Protein AF-0000000080184788 (afdb_homodimer)

Sequence (748 aa):
MTTPLNVLDLVPISSGSNATQALRNSIDLARRTEALGYARYWFAEHHLNPGVAGTSPAVVLALIAGETSTIRLGSGAVQMGHRTALATVEEFGLLDALHPGRFDLGLGRSGGKPREPALVSSAPRQPVIDGRTSNGLLIPPKFDFTPLLKSPRFALHRALLQLPGAESQNYTEQIGDVLALIADTYRSDDGERAHVVPGGGADLQIWILGSSGGESAVVAGNRGLRFATNYHVAPATVLEAADGYRAAFRPSAELEKPYVAVSADVVVADNEATARELATGYGLWVRSIRTGEGAIPFPTPAEARAHTWTDADRALVADRVDTQFVGTPSQVADDLERLRDATEADELIVTTITHDHEDRVRSYQLLAEEWARRMTTPLNVLDLVPISSGSNATQALRNSIDLARRTEALGYARYWFAEHHLNPGVAGTSPAVVLALIAGETSTIRLGSGAVQMGHRTALATVEEFGLLDALHPGRFDLGLGRSGGKPREPALVSSAPRQPVIDGRTSNGLLIPPKFDFTPLLKSPRFALHRALLQLPGAESQNYTEQIGDVLALIADTYRSDDGERAHVVPGGGADLQIWILGSSGGESAVVAGNRGLRFATNYHVAPATVLEAADGYRAAFRPSAELEKPYVAVSADVVVADNEATARELATGYGLWVRSIRTGEGAIPFPTPAEARAHTWTDADRALVADRVDTQFVGTPSQVADDLERLRDATEADELIVTTITHDHEDRVRSYQLLAEEWARR

Organism: NCBI:txid722731

pLDDT: mean 94.59, std 9.25, range [46.34, 98.94]

Structure (mmCIF, N/CA/C/O backbone):
data_AF-0000000080184788-model_v1
#
loop_
_entity.id
_entity.type
_entity.pdbx_description
1 polymer 'Putative monooxygenase'
#
loop_
_atom_site.group_PDB
_atom_site.id
_atom_site.type_symbol
_atom_site.label_atom_id
_atom_site.label_alt_id
_atom_site.label_comp_id
_atom_site.label_asym_id
_atom_site.label_entity_id
_atom_site.label_seq_id
_atom_site.pdbx_PDB_ins_code
_atom_site.Cartn_x
_atom_site.Cartn_y
_atom_site.Cartn_z
_atom_site.occupancy
_atom_site.B_iso_or_equiv
_atom_site.auth_seq_id
_atom_site.auth_comp_id
_atom_site.auth_asym_id
_atom_site.auth_atom_id
_atom_site.pdbx_PDB_model_num
ATOM 1 N N . MET A 1 1 ? -18.172 -23.719 -22.516 1 59.59 1 MET A N 1
ATOM 2 C CA . MET A 1 1 ? -17.516 -22.406 -22.438 1 59.59 1 MET A CA 1
ATOM 3 C C . MET A 1 1 ? -16.031 -22.547 -22.188 1 59.59 1 MET A C 1
ATOM 5 O O . MET A 1 1 ? -15.586 -23.516 -21.547 1 59.59 1 MET A O 1
ATOM 9 N N . THR A 1 2 ? -15.18 -21.812 -22.875 1 85.12 2 THR A N 1
ATOM 10 C CA . THR A 1 2 ? -13.727 -21.922 -22.797 1 85.12 2 THR A CA 1
ATOM 11 C C . THR A 1 2 ? -13.227 -21.516 -21.422 1 85.12 2 THR A C 1
ATOM 13 O O . THR A 1 2 ? -13.742 -20.547 -20.828 1 85.12 2 THR A O 1
ATOM 16 N N . THR A 1 3 ? -12.5 -22.391 -20.766 1 97.19 3 THR A N 1
ATOM 17 C CA . THR A 1 3 ? -11.875 -22.109 -19.469 1 97.19 3 THR A CA 1
ATOM 18 C C . THR A 1 3 ? -11.094 -20.797 -19.531 1 97.19 3 THR A C 1
ATOM 20 O O . THR A 1 3 ? -10.242 -20.609 -20.391 1 97.19 3 THR A O 1
ATOM 23 N N . PRO A 1 4 ? -11.453 -19.828 -18.703 1 98.44 4 PRO A N 1
ATOM 24 C CA . PRO A 1 4 ? -10.727 -18.562 -18.719 1 98.44 4 PRO A CA 1
ATOM 25 C C . PRO A 1 4 ? -9.234 -18.734 -18.438 1 98.44 4 PRO A C 1
ATOM 27 O O . PRO A 1 4 ? -8.852 -19.547 -17.609 1 98.44 4 PRO A O 1
ATOM 30 N N . LEU A 1 5 ? -8.383 -17.953 -19.156 1 98.69 5 LEU A N 1
ATOM 31 C CA . LEU A 1 5 ? -6.953 -17.844 -18.906 1 98.69 5 LEU A CA 1
ATOM 32 C C . LEU A 1 5 ? -6.637 -16.547 -18.156 1 98.69 5 LEU A C 1
ATOM 34 O O . LEU A 1 5 ? -7.215 -15.508 -18.438 1 98.69 5 LEU A O 1
ATOM 38 N N . ASN A 1 6 ? -5.777 -16.688 -17.219 1 98.75 6 ASN A N 1
ATOM 39 C CA . ASN A 1 6 ? -5.324 -15.555 -16.422 1 98.75 6 ASN A CA 1
ATOM 40 C C . ASN A 1 6 ? -3.803 -15.43 -16.438 1 98.75 6 ASN A C 1
ATOM 42 O O . ASN A 1 6 ? -3.104 -16.359 -16.844 1 98.75 6 ASN A O 1
ATOM 46 N N . VAL A 1 7 ? -3.34 -14.273 -16.031 1 98.88 7 VAL A N 1
ATOM 47 C CA . VAL A 1 7 ? -1.91 -13.984 -15.977 1 98.88 7 VAL A CA 1
ATOM 48 C C . VAL A 1 7 ? -1.465 -13.852 -14.516 1 98.88 7 VAL A C 1
ATOM 50 O O . VAL A 1 7 ? -2.141 -13.211 -13.711 1 98.88 7 VAL A O 1
ATOM 53 N N . LEU A 1 8 ? -0.432 -14.461 -14.133 1 98.81 8 LEU A N 1
ATOM 54 C CA . LEU A 1 8 ? 0.302 -14.148 -12.906 1 98.81 8 LEU A CA 1
ATOM 55 C C . LEU A 1 8 ? 1.635 -13.484 -13.234 1 98.81 8 LEU A C 1
ATOM 57 O O . LEU A 1 8 ? 2.479 -14.07 -13.914 1 98.81 8 LEU A O 1
ATOM 61 N N . ASP A 1 9 ? 1.783 -12.297 -12.758 1 98.69 9 ASP A N 1
ATOM 62 C CA . ASP A 1 9 ? 2.979 -11.5 -13.031 1 98.69 9 ASP A CA 1
ATOM 63 C C . ASP A 1 9 ? 3.807 -11.305 -11.758 1 98.69 9 ASP A C 1
ATOM 65 O O . ASP A 1 9 ? 3.334 -10.703 -10.789 1 98.69 9 ASP A O 1
ATOM 69 N N . LEU A 1 10 ? 5.035 -11.742 -11.797 1 97.44 10 LEU A N 1
ATOM 70 C CA . LEU A 1 10 ? 5.957 -11.578 -10.68 1 97.44 10 LEU A CA 1
ATOM 71 C C . LEU A 1 10 ? 6.707 -10.25 -10.773 1 97.44 10 LEU A C 1
ATOM 73 O O . LEU A 1 10 ? 7.453 -9.883 -9.867 1 97.44 10 LEU A O 1
ATOM 77 N N . VAL A 1 11 ? 6.547 -9.547 -11.828 1 98.5 11 VAL A N 1
ATOM 78 C CA . VAL A 1 11 ? 7.27 -8.32 -12.156 1 98.5 11 VAL A CA 1
ATOM 79 C C . VAL A 1 11 ? 8.773 -8.602 -12.195 1 98.5 11 VAL A C 1
ATOM 81 O O . VAL A 1 11 ? 9.547 -7.969 -11.469 1 98.5 11 VAL A O 1
ATOM 84 N N . PRO A 1 12 ? 9.172 -9.523 -13.062 1 98.69 12 PRO A N 1
ATOM 85 C CA . PRO A 1 12 ? 10.57 -9.969 -13.102 1 98.69 12 PRO A CA 1
ATOM 86 C C . PRO A 1 12 ? 11.516 -8.906 -13.664 1 98.69 12 PRO A C 1
ATOM 88 O O . PRO A 1 12 ? 11.141 -8.164 -14.57 1 98.69 12 PRO A O 1
ATOM 91 N N . ILE A 1 13 ? 12.633 -8.836 -13.125 1 98.81 13 ILE A N 1
ATOM 92 C CA . ILE A 1 13 ? 13.727 -8.023 -13.656 1 98.81 13 ILE A CA 1
ATOM 93 C C . ILE A 1 13 ? 14.711 -8.914 -14.414 1 98.81 13 ILE A C 1
ATOM 95 O O . ILE A 1 13 ? 15.234 -9.883 -13.867 1 98.81 13 ILE A O 1
ATOM 99 N N . SER A 1 14 ? 14.93 -8.664 -15.68 1 98.75 14 SER A N 1
ATOM 100 C CA . SER A 1 14 ? 15.898 -9.398 -16.484 1 98.75 14 SER A CA 1
ATOM 101 C C . SER A 1 14 ? 17.328 -8.914 -16.203 1 98.75 14 SER A C 1
ATOM 103 O O . SER A 1 14 ? 17.531 -7.754 -15.852 1 98.75 14 SER A O 1
ATOM 105 N N . SER A 1 15 ? 18.281 -9.836 -16.328 1 98.75 15 SER A N 1
ATOM 106 C CA . SER A 1 15 ? 19.672 -9.383 -16.234 1 98.75 15 SER A CA 1
ATOM 107 C C . SER A 1 15 ? 19.953 -8.242 -17.203 1 98.75 15 SER A C 1
ATOM 109 O O . SER A 1 15 ? 19.5 -8.266 -18.344 1 98.75 15 SER A O 1
ATOM 111 N N . GLY A 1 16 ? 20.609 -7.203 -16.656 1 98.31 16 GLY A N 1
ATOM 112 C CA . GLY A 1 16 ? 20.906 -6.035 -17.469 1 98.31 16 GLY A CA 1
ATOM 113 C C . GLY A 1 16 ? 19.812 -4.98 -17.438 1 98.31 16 GLY A C 1
ATOM 114 O O . GLY A 1 16 ? 19.938 -3.928 -18.062 1 98.31 16 GLY A O 1
ATOM 115 N N . SER A 1 17 ? 18.812 -5.199 -16.766 1 98.31 17 SER A N 1
ATOM 116 C CA . SER A 1 17 ? 17.688 -4.273 -16.656 1 98.31 17 SER A CA 1
ATOM 117 C C . SER A 1 17 ? 17.469 -3.834 -15.211 1 98.31 17 SER A C 1
ATOM 119 O O . SER A 1 17 ? 18.359 -3.986 -14.375 1 98.31 17 SER A O 1
ATOM 121 N N . ASN A 1 18 ? 16.359 -3.121 -14.867 1 97.88 18 ASN A N 1
ATOM 122 C CA . ASN A 1 18 ? 16.078 -2.6 -13.531 1 97.88 18 ASN A CA 1
ATOM 123 C C . ASN A 1 18 ? 14.594 -2.609 -13.227 1 97.88 18 ASN A C 1
ATOM 125 O O . ASN A 1 18 ? 13.781 -3.059 -14.039 1 97.88 18 ASN A O 1
ATOM 129 N N . ALA A 1 19 ? 14.289 -2.188 -12.062 1 98.12 19 ALA A N 1
ATOM 130 C CA . ALA A 1 19 ? 12.914 -2.236 -11.578 1 98.12 19 ALA A CA 1
ATOM 131 C C . ALA A 1 19 ? 12.016 -1.306 -12.391 1 98.12 19 ALA A C 1
ATOM 133 O O . ALA A 1 19 ? 10.836 -1.604 -12.602 1 98.12 19 ALA A O 1
ATOM 134 N N . THR A 1 20 ? 12.539 -0.163 -12.805 1 98.12 20 THR A N 1
ATOM 135 C CA . THR A 1 20 ? 11.789 0.781 -13.625 1 98.12 20 THR A CA 1
ATOM 136 C C . THR A 1 20 ? 11.273 0.104 -14.883 1 98.12 20 THR A C 1
ATOM 138 O O . THR A 1 20 ? 10.07 0.15 -15.172 1 98.12 20 THR A O 1
ATOM 141 N N . GLN A 1 21 ? 12.172 -0.542 -15.57 1 98.56 21 GLN A N 1
ATOM 142 C CA . GLN A 1 21 ? 11.789 -1.212 -16.812 1 98.56 21 GLN A CA 1
ATOM 143 C C . GLN A 1 21 ? 10.852 -2.387 -16.531 1 98.56 21 GLN A C 1
ATOM 145 O O . GLN A 1 21 ? 9.93 -2.65 -17.312 1 98.56 21 GLN A O 1
ATOM 150 N N . ALA A 1 22 ? 11.117 -3.135 -15.453 1 98.69 22 ALA A N 1
ATOM 151 C CA . ALA A 1 22 ? 10.266 -4.258 -15.086 1 98.69 22 ALA A CA 1
ATOM 152 C C . ALA A 1 22 ? 8.82 -3.805 -14.891 1 98.69 22 ALA A C 1
ATOM 154 O O . ALA A 1 22 ? 7.887 -4.465 -15.352 1 98.69 22 ALA A O 1
ATOM 155 N N . LEU A 1 23 ? 8.633 -2.682 -14.227 1 98.38 23 LEU A N 1
ATOM 156 C CA . LEU A 1 23 ? 7.297 -2.158 -13.984 1 98.38 23 LEU A CA 1
ATOM 157 C C . LEU A 1 23 ? 6.645 -1.703 -15.281 1 98.38 23 LEU A C 1
ATOM 159 O O . LEU A 1 23 ? 5.453 -1.942 -15.5 1 98.38 23 LEU A O 1
ATOM 163 N N . ARG A 1 24 ? 7.355 -1.056 -16.141 1 98.44 24 ARG A N 1
ATOM 164 C CA . ARG A 1 24 ? 6.828 -0.648 -17.438 1 98.44 24 ARG A CA 1
ATOM 165 C C . ARG A 1 24 ? 6.418 -1.861 -18.266 1 98.44 24 ARG A C 1
ATOM 167 O O . ARG A 1 24 ? 5.398 -1.832 -18.953 1 98.44 24 ARG A O 1
ATOM 174 N N . ASN A 1 25 ? 7.266 -2.91 -18.203 1 98.81 25 ASN A N 1
ATOM 175 C CA . ASN A 1 25 ? 6.918 -4.156 -18.875 1 98.81 25 ASN A CA 1
ATOM 176 C C . ASN A 1 25 ? 5.609 -4.734 -18.328 1 98.81 25 ASN A C 1
ATOM 178 O O . ASN A 1 25 ? 4.793 -5.25 -19.094 1 98.81 25 ASN A O 1
ATOM 182 N N . SER A 1 26 ? 5.465 -4.672 -17.062 1 98.5 26 SER A N 1
ATOM 183 C CA . SER A 1 26 ? 4.246 -5.188 -16.438 1 98.5 26 SER A CA 1
ATOM 184 C C . SER A 1 26 ? 3.018 -4.422 -16.922 1 98.5 26 SER A C 1
ATOM 186 O O . SER A 1 26 ? 1.978 -5.02 -17.203 1 98.5 26 SER A O 1
ATOM 188 N N . ILE A 1 27 ? 3.098 -3.123 -16.984 1 98.19 27 ILE A N 1
ATOM 189 C CA . ILE A 1 27 ? 2.012 -2.285 -17.484 1 98.19 27 ILE A CA 1
ATOM 190 C C . ILE A 1 27 ? 1.674 -2.67 -18.922 1 98.19 27 ILE A C 1
ATOM 192 O O . ILE A 1 27 ? 0.505 -2.867 -19.266 1 98.19 27 ILE A O 1
ATOM 196 N N . ASP A 1 28 ? 2.691 -2.77 -19.734 1 98.81 28 ASP A N 1
ATOM 197 C CA . ASP A 1 28 ? 2.494 -3.16 -21.125 1 98.81 28 ASP A CA 1
ATOM 198 C C . ASP A 1 28 ? 1.83 -4.531 -21.219 1 98.81 28 ASP A C 1
ATOM 200 O O . ASP A 1 28 ? 0.886 -4.715 -22 1 98.81 28 ASP A O 1
ATOM 204 N N . LEU A 1 29 ? 2.318 -5.473 -20.422 1 98.88 29 LEU A N 1
ATOM 205 C CA . LEU A 1 29 ? 1.765 -6.82 -20.469 1 98.88 29 LEU A CA 1
ATOM 206 C C . LEU A 1 29 ? 0.297 -6.82 -20.047 1 98.88 29 LEU A C 1
ATOM 208 O O . LEU A 1 29 ? -0.52 -7.531 -20.641 1 98.88 29 LEU A O 1
ATOM 212 N N . ALA A 1 30 ? -0.036 -6.082 -19.047 1 98.75 30 ALA A N 1
ATOM 213 C CA . ALA A 1 30 ? -1.425 -5.988 -18.594 1 98.75 30 ALA A CA 1
ATOM 214 C C . ALA A 1 30 ? -2.326 -5.48 -19.719 1 98.75 30 ALA A C 1
ATOM 216 O O . ALA A 1 30 ? -3.398 -6.039 -19.969 1 98.75 30 ALA A O 1
ATOM 217 N N . ARG A 1 31 ? -1.884 -4.434 -20.422 1 98.69 31 ARG A N 1
ATOM 218 C CA . ARG A 1 31 ? -2.645 -3.887 -21.531 1 98.69 31 ARG A CA 1
ATOM 219 C C . ARG A 1 31 ? -2.801 -4.918 -22.641 1 98.69 31 ARG A C 1
ATOM 221 O O . ARG A 1 31 ? -3.896 -5.105 -23.172 1 98.69 31 ARG A O 1
ATOM 228 N N . ARG A 1 32 ? -1.672 -5.527 -22.969 1 98.69 32 ARG A N 1
ATOM 229 C CA . ARG A 1 32 ? -1.665 -6.484 -24.062 1 98.69 32 ARG A CA 1
ATOM 230 C C . ARG A 1 32 ? -2.549 -7.688 -23.75 1 98.69 32 ARG A C 1
ATOM 232 O O . ARG A 1 32 ? -3.314 -8.141 -24.609 1 98.69 32 ARG A O 1
ATOM 239 N N . THR A 1 33 ? -2.443 -8.203 -22.531 1 98.75 33 THR A N 1
ATOM 240 C CA . THR A 1 33 ? -3.211 -9.391 -22.188 1 98.75 33 THR A CA 1
ATOM 241 C C . THR A 1 33 ? -4.695 -9.062 -22.062 1 98.75 33 THR A C 1
ATOM 243 O O . THR A 1 33 ? -5.551 -9.898 -22.359 1 98.75 33 THR A O 1
ATOM 246 N N . GLU A 1 34 ? -5.051 -7.836 -21.609 1 98.5 34 GLU A N 1
ATOM 247 C CA . GLU A 1 34 ? -6.441 -7.398 -21.688 1 98.5 34 GLU A CA 1
ATOM 248 C C . GLU A 1 34 ? -6.969 -7.461 -23.109 1 98.5 34 GLU A C 1
ATOM 250 O O . GLU A 1 34 ? -8.047 -8 -23.359 1 98.5 34 GLU A O 1
ATOM 255 N N . ALA A 1 35 ? -6.199 -6.945 -24.047 1 98.31 35 ALA A N 1
ATOM 256 C CA . ALA A 1 35 ? -6.594 -6.918 -25.453 1 98.31 35 ALA A CA 1
ATOM 257 C C . ALA A 1 35 ? -6.715 -8.328 -26.016 1 98.31 35 ALA A C 1
ATOM 259 O O . ALA A 1 35 ? -7.504 -8.578 -26.938 1 98.31 35 ALA A O 1
ATOM 260 N N . LEU A 1 36 ? -5.961 -9.266 -25.453 1 98.38 36 LEU A N 1
ATOM 261 C CA . LEU A 1 36 ? -5.926 -10.641 -25.938 1 98.38 36 LEU A CA 1
ATOM 262 C C . LEU A 1 36 ? -7.043 -11.469 -25.312 1 98.38 36 LEU A C 1
ATOM 264 O O . LEU A 1 36 ? -7.227 -12.641 -25.656 1 98.38 36 LEU A O 1
ATOM 268 N N . GLY A 1 37 ? -7.742 -10.93 -24.297 1 97.62 37 GLY A N 1
ATOM 269 C CA . GLY A 1 37 ? -8.93 -11.578 -23.75 1 97.62 37 GLY A CA 1
ATOM 270 C C . GLY A 1 37 ? -8.656 -12.359 -22.484 1 97.62 37 GLY A C 1
ATOM 271 O O . GLY A 1 37 ? -9.484 -13.156 -22.047 1 97.62 37 GLY A O 1
ATOM 272 N N . TYR A 1 38 ? -7.5 -12.219 -21.891 1 98.62 38 TYR A N 1
ATOM 273 C CA . TYR A 1 38 ? -7.273 -12.812 -20.594 1 98.62 38 TYR A CA 1
ATOM 274 C C . TYR A 1 38 ? -8.234 -12.242 -19.547 1 98.62 38 TYR A C 1
ATOM 276 O O . TYR A 1 38 ? -8.555 -11.055 -19.578 1 98.62 38 TYR A O 1
ATOM 284 N N . ALA A 1 39 ? -8.625 -13.055 -18.594 1 98.25 39 ALA A N 1
ATOM 285 C CA . ALA A 1 39 ? -9.742 -12.703 -17.719 1 98.25 39 ALA A CA 1
ATOM 286 C C . ALA A 1 39 ? -9.258 -11.914 -16.5 1 98.25 39 ALA A C 1
ATOM 288 O O . ALA A 1 39 ? -9.984 -11.055 -15.984 1 98.25 39 ALA A O 1
ATOM 289 N N . ARG A 1 40 ? -8.078 -12.273 -16.016 1 98.62 40 ARG A N 1
ATOM 290 C CA . ARG A 1 40 ? -7.535 -11.641 -14.82 1 98.62 40 ARG A CA 1
ATOM 291 C C . ARG A 1 40 ? -6.023 -11.461 -14.93 1 98.62 40 ARG A C 1
ATOM 293 O O . ARG A 1 40 ? -5.352 -12.219 -15.625 1 98.62 40 ARG A O 1
ATOM 300 N N . TYR A 1 41 ? -5.562 -10.492 -14.273 1 98.81 41 TYR A N 1
ATOM 301 C CA . TYR A 1 41 ? -4.141 -10.195 -14.117 1 98.81 41 TYR A CA 1
ATOM 302 C C . TYR A 1 41 ? -3.756 -10.133 -12.648 1 98.81 41 TYR A C 1
ATOM 304 O O . TYR A 1 41 ? -4.117 -9.18 -11.945 1 98.81 41 TYR A O 1
ATOM 312 N N . TRP A 1 42 ? -2.961 -11.133 -12.18 1 98.75 42 TRP A N 1
ATOM 313 C CA . TRP A 1 42 ? -2.57 -11.289 -10.789 1 98.75 42 TRP A CA 1
ATOM 314 C C . TRP A 1 42 ? -1.148 -10.781 -10.562 1 98.75 42 TRP A C 1
ATOM 316 O O . TRP A 1 42 ? -0.265 -11 -11.391 1 98.75 42 TRP A O 1
ATOM 326 N N . PHE A 1 43 ? -0.943 -10.133 -9.391 1 98.38 43 PHE A N 1
ATOM 327 C CA . PHE A 1 43 ? 0.394 -9.734 -8.961 1 98.38 43 PHE A CA 1
ATOM 328 C C . PHE A 1 43 ? 0.821 -10.508 -7.723 1 98.38 43 PHE A C 1
ATOM 330 O O . PHE A 1 43 ? 0.064 -10.602 -6.754 1 98.38 43 PHE A O 1
ATOM 337 N N . ALA A 1 44 ? 2.033 -11.008 -7.777 1 96.31 44 ALA A N 1
ATOM 338 C CA . ALA A 1 44 ? 2.605 -11.703 -6.625 1 96.31 44 ALA A CA 1
ATOM 339 C C . ALA A 1 44 ? 3.338 -10.727 -5.707 1 96.31 44 ALA A C 1
ATOM 341 O O . ALA A 1 44 ? 3.646 -9.602 -6.105 1 96.31 44 ALA A O 1
ATOM 342 N N . GLU A 1 45 ? 3.549 -11.156 -4.52 1 97.38 45 GLU A N 1
ATOM 343 C CA . GLU A 1 45 ? 4.297 -10.383 -3.531 1 97.38 45 GLU A CA 1
ATOM 344 C C . GLU A 1 45 ? 5.598 -11.086 -3.156 1 97.38 45 GLU A C 1
ATOM 346 O O . GLU A 1 45 ? 5.582 -12.195 -2.615 1 97.38 45 GLU A O 1
ATOM 351 N N . HIS A 1 46 ? 6.73 -10.445 -3.43 1 96.19 46 HIS A N 1
ATOM 352 C CA . HIS A 1 46 ? 8.047 -10.961 -3.07 1 96.19 46 HIS A CA 1
ATOM 353 C C . HIS A 1 46 ? 8.945 -9.852 -2.527 1 96.19 46 HIS A C 1
ATOM 355 O O . HIS A 1 46 ? 8.938 -8.734 -3.043 1 96.19 46 HIS A O 1
ATOM 361 N N . HIS A 1 47 ? 9.633 -10.188 -1.479 1 96.31 47 HIS A N 1
ATOM 362 C CA . HIS A 1 47 ? 10.477 -9.195 -0.821 1 96.31 47 HIS A CA 1
ATOM 363 C C . HIS A 1 47 ? 11.953 -9.57 -0.931 1 96.31 47 HIS A C 1
ATOM 365 O O . HIS A 1 47 ? 12.305 -10.75 -0.918 1 96.31 47 HIS A O 1
ATOM 371 N N . LEU A 1 48 ? 12.773 -8.578 -1.084 1 95.88 48 LEU A N 1
ATOM 372 C CA . LEU A 1 48 ? 14.227 -8.688 -1.005 1 95.88 48 LEU A CA 1
ATOM 373 C C . LEU A 1 48 ? 14.758 -9.672 -2.037 1 95.88 48 LEU A C 1
ATOM 375 O O . LEU A 1 48 ? 15.656 -10.469 -1.741 1 95.88 48 LEU A O 1
ATOM 379 N N . ASN A 1 49 ? 14.141 -9.75 -3.211 1 96.56 49 ASN A N 1
ATOM 380 C CA . ASN A 1 49 ? 14.648 -10.508 -4.344 1 96.56 49 ASN A CA 1
ATOM 381 C C . ASN A 1 49 ? 15.344 -9.609 -5.359 1 96.56 49 ASN A C 1
ATOM 383 O O . ASN A 1 49 ? 14.781 -8.609 -5.801 1 96.56 49 ASN A O 1
ATOM 387 N N . PRO A 1 50 ? 16.516 -9.938 -5.738 1 96.38 50 PRO A N 1
ATOM 388 C CA . PRO A 1 50 ? 17.234 -9.086 -6.684 1 96.38 50 PRO A CA 1
ATOM 389 C C . PRO A 1 50 ? 16.578 -9.031 -8.055 1 96.38 50 PRO A C 1
ATOM 391 O O . PRO A 1 50 ? 16.734 -8.055 -8.789 1 96.38 50 PRO A O 1
ATOM 394 N N . GLY A 1 51 ? 15.789 -10.062 -8.398 1 98.31 51 GLY A N 1
ATOM 395 C CA . GLY A 1 51 ? 15.289 -10.141 -9.758 1 98.31 51 GLY A CA 1
ATOM 396 C C . GLY A 1 51 ? 13.781 -10.008 -9.852 1 98.31 51 GLY A C 1
ATOM 397 O O . GLY A 1 51 ? 13.188 -10.328 -10.883 1 98.31 51 GLY A O 1
ATOM 398 N N . VAL A 1 52 ? 13.062 -9.594 -8.812 1 98.06 52 VAL A N 1
ATOM 399 C CA . VAL A 1 52 ? 11.609 -9.438 -8.805 1 98.06 52 VAL A CA 1
ATOM 400 C C . VAL A 1 52 ? 11.242 -8.117 -8.117 1 98.06 52 VAL A C 1
ATOM 402 O O . VAL A 1 52 ? 11.648 -7.867 -6.98 1 98.06 52 VAL A O 1
ATOM 405 N N . ALA A 1 53 ? 10.43 -7.309 -8.742 1 98.12 53 ALA A N 1
ATOM 406 C CA . ALA A 1 53 ? 10.164 -5.957 -8.258 1 98.12 53 ALA A CA 1
ATOM 407 C C . ALA A 1 53 ? 8.805 -5.887 -7.574 1 98.12 53 ALA A C 1
ATOM 409 O O . ALA A 1 53 ? 8.469 -4.875 -6.945 1 98.12 53 ALA A O 1
ATOM 410 N N . GLY A 1 54 ? 8.008 -6.941 -7.66 1 97.56 54 GLY A N 1
ATOM 411 C CA . GLY A 1 54 ? 6.664 -6.926 -7.109 1 97.56 54 GLY A CA 1
ATOM 412 C C . GLY A 1 54 ? 6.633 -7.137 -5.605 1 97.56 54 GLY A C 1
ATOM 413 O O . GLY A 1 54 ? 6.426 -8.258 -5.137 1 97.56 54 GLY A O 1
ATOM 414 N N . THR A 1 55 ? 6.707 -6.004 -4.801 1 98 55 THR A N 1
ATOM 415 C CA . THR A 1 55 ? 6.863 -6.125 -3.354 1 98 55 THR A CA 1
ATOM 416 C C . THR A 1 55 ? 5.551 -5.824 -2.639 1 98 55 THR A C 1
ATOM 418 O O . THR A 1 55 ? 5.332 -6.273 -1.513 1 98 55 THR A O 1
ATOM 421 N N . SER A 1 56 ? 4.719 -5 -3.244 1 98.31 56 SER A N 1
ATOM 422 C CA . SER A 1 56 ? 3.432 -4.613 -2.678 1 98.31 56 SER A CA 1
ATOM 423 C C . SER A 1 56 ? 2.32 -4.707 -3.717 1 98.31 56 SER A C 1
ATOM 425 O O . SER A 1 56 ? 2.131 -3.789 -4.52 1 98.31 56 SER A O 1
ATOM 427 N N . PRO A 1 57 ? 1.525 -5.742 -3.656 1 98.38 57 PRO A N 1
ATOM 428 C CA . PRO A 1 57 ? 0.471 -5.906 -4.66 1 98.38 57 PRO A CA 1
ATOM 429 C C . PRO A 1 57 ? -0.484 -4.715 -4.711 1 98.38 57 PRO A C 1
ATOM 431 O O . PRO A 1 57 ? -0.836 -4.246 -5.797 1 98.38 57 PRO A O 1
ATOM 434 N N . ALA A 1 58 ? -0.863 -4.16 -3.537 1 98.56 58 ALA A N 1
ATOM 435 C CA . ALA A 1 58 ? -1.806 -3.045 -3.521 1 98.56 58 ALA A CA 1
ATOM 436 C C . ALA A 1 58 ? -1.25 -1.847 -4.285 1 98.56 58 ALA A C 1
ATOM 438 O O . ALA A 1 58 ? -1.961 -1.221 -5.074 1 98.56 58 ALA A O 1
ATOM 439 N N . VAL A 1 59 ? 0.014 -1.554 -4.086 1 98.62 59 VAL A N 1
ATOM 440 C CA . VAL A 1 59 ? 0.631 -0.401 -4.734 1 98.62 59 VAL A CA 1
ATOM 441 C C . VAL A 1 59 ? 0.77 -0.664 -6.234 1 98.62 59 VAL A C 1
ATOM 443 O O . VAL A 1 59 ? 0.45 0.2 -7.051 1 98.62 59 VAL A O 1
ATOM 446 N N . VAL A 1 60 ? 1.214 -1.875 -6.633 1 98.44 60 VAL A N 1
ATOM 447 C CA . VAL A 1 60 ? 1.383 -2.193 -8.047 1 98.44 60 VAL A CA 1
ATOM 448 C C . VAL A 1 60 ? 0.027 -2.17 -8.75 1 98.44 60 VAL A C 1
ATOM 450 O O . VAL A 1 60 ? -0.099 -1.638 -9.852 1 98.44 60 VAL A O 1
ATOM 453 N N . LEU A 1 61 ? -0.955 -2.73 -8.086 1 98.5 61 LEU A N 1
ATOM 454 C CA . LEU A 1 61 ? -2.303 -2.725 -8.641 1 98.5 61 LEU A CA 1
ATOM 455 C C . LEU A 1 61 ? -2.797 -1.298 -8.859 1 98.5 61 LEU A C 1
ATOM 457 O O . LEU A 1 61 ? -3.412 -0.997 -9.883 1 98.5 61 LEU A O 1
ATOM 461 N N . ALA A 1 62 ? -2.545 -0.447 -7.863 1 98 62 ALA A N 1
ATOM 462 C CA . ALA A 1 62 ? -2.936 0.955 -7.988 1 98 62 ALA A CA 1
ATOM 463 C C . ALA A 1 62 ? -2.248 1.609 -9.188 1 98 62 ALA A C 1
ATOM 465 O O . ALA A 1 62 ? -2.877 2.361 -9.938 1 98 62 ALA A O 1
ATOM 466 N N . LEU A 1 63 ? -0.978 1.302 -9.398 1 96.38 63 LEU A N 1
ATOM 467 C CA . LEU A 1 63 ? -0.19 1.891 -10.477 1 96.38 63 LEU A CA 1
ATOM 468 C C . LEU A 1 63 ? -0.706 1.438 -11.836 1 96.38 63 LEU A C 1
ATOM 470 O O . LEU A 1 63 ? -0.609 2.176 -12.82 1 96.38 63 LEU A O 1
ATOM 474 N N . ILE A 1 64 ? -1.346 0.261 -11.844 1 94.38 64 ILE A N 1
ATOM 475 C CA . ILE A 1 64 ? -1.655 -0.331 -13.141 1 94.38 64 ILE A CA 1
ATOM 476 C C . ILE A 1 64 ? -3.146 -0.182 -13.43 1 94.38 64 ILE A C 1
ATOM 478 O O . ILE A 1 64 ? -3.578 -0.329 -14.578 1 94.38 64 ILE A O 1
ATOM 482 N N . ALA A 1 65 ? -3.924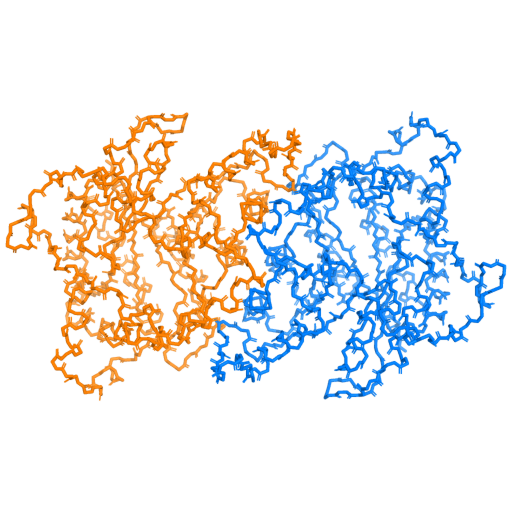 0.079 -12.438 1 95.38 65 ALA A N 1
ATOM 483 C CA . ALA A 1 65 ? -5.379 0.091 -12.57 1 95.38 65 ALA A CA 1
ATOM 484 C C . ALA A 1 65 ? -5.82 1.073 -13.648 1 95.38 65 ALA A C 1
ATOM 486 O O . ALA A 1 65 ? -6.68 0.752 -14.477 1 95.38 65 ALA A O 1
ATOM 487 N N . GLY A 1 66 ? -5.16 2.254 -13.695 1 91.81 66 GLY A N 1
ATOM 488 C CA . GLY A 1 66 ? -5.551 3.273 -14.664 1 91.81 66 GLY A CA 1
ATOM 489 C C . GLY A 1 66 ? -5.059 2.984 -16.062 1 91.81 66 GLY A C 1
ATOM 490 O O . GLY A 1 66 ? -5.438 3.672 -17.016 1 91.81 66 GLY A O 1
ATOM 491 N N . GLU A 1 67 ? -4.277 1.949 -16.219 1 95.38 67 GLU A N 1
ATOM 492 C CA . GLU A 1 67 ? -3.678 1.607 -17.5 1 95.38 67 GLU A CA 1
ATOM 493 C C . GLU A 1 67 ? -4.488 0.53 -18.219 1 95.38 67 GLU A C 1
ATOM 495 O O . GLU A 1 67 ? -4.145 0.125 -19.328 1 95.38 67 GLU A O 1
ATOM 500 N N . THR A 1 68 ? -5.496 -0.04 -17.562 1 96.31 68 THR A N 1
ATOM 501 C CA . THR A 1 68 ? -6.414 -1.035 -18.109 1 96.31 68 THR A CA 1
ATOM 502 C C . THR A 1 68 ? -7.863 -0.627 -17.875 1 96.31 68 THR A C 1
ATOM 504 O O . THR A 1 68 ? -8.125 0.365 -17.188 1 96.31 68 THR A O 1
ATOM 507 N N . SER A 1 69 ? -8.844 -1.369 -18.469 1 94.75 69 SER A N 1
ATOM 508 C CA . SER A 1 69 ? -10.227 -0.923 -18.391 1 94.75 69 SER A CA 1
ATOM 509 C C . SER A 1 69 ? -11.148 -2.055 -17.938 1 94.75 69 SER A C 1
ATOM 511 O O . SER A 1 69 ? -12.078 -1.837 -17.156 1 94.75 69 SER A O 1
ATOM 513 N N . THR A 1 70 ? -10.852 -3.314 -18.438 1 95 70 THR A N 1
ATOM 514 C CA . THR A 1 70 ? -11.867 -4.344 -18.234 1 95 70 THR A CA 1
ATOM 515 C C . THR A 1 70 ? -11.266 -5.559 -17.531 1 95 70 THR A C 1
ATOM 517 O O . THR A 1 70 ? -11.984 -6.293 -16.844 1 95 70 THR A O 1
ATOM 520 N N . ILE A 1 71 ? -10.039 -5.828 -17.766 1 97.81 71 ILE A N 1
ATOM 521 C CA . ILE A 1 71 ? -9.422 -7.004 -17.172 1 97.81 71 ILE A CA 1
ATOM 522 C C . ILE A 1 71 ? -9.477 -6.895 -15.641 1 97.81 71 ILE A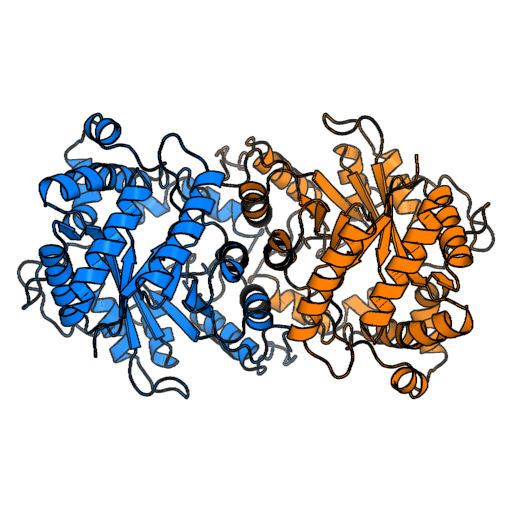 C 1
ATOM 524 O O . ILE A 1 71 ? -9.273 -5.816 -15.086 1 97.81 71 ILE A O 1
ATOM 528 N N . ARG A 1 72 ? -9.836 -7.953 -14.961 1 98.38 72 ARG A N 1
ATOM 529 C CA . ARG A 1 72 ? -9.797 -7.938 -13.5 1 98.38 72 ARG A CA 1
ATOM 530 C C . ARG A 1 72 ? -8.359 -7.953 -12.992 1 98.38 72 ARG A C 1
ATOM 532 O O . ARG A 1 72 ? -7.496 -8.617 -13.57 1 98.38 72 ARG A O 1
ATOM 539 N N . LEU A 1 73 ? -8.148 -7.184 -12 1 98.75 73 LEU A N 1
ATOM 540 C CA . LEU A 1 73 ? -6.828 -7.07 -11.383 1 98.75 73 LEU A CA 1
ATOM 541 C C . LEU A 1 73 ? -6.844 -7.629 -9.969 1 98.75 73 LEU A C 1
ATOM 543 O O . LEU A 1 73 ? -7.805 -7.43 -9.227 1 98.75 73 LEU A O 1
ATOM 547 N N . GLY A 1 74 ? -5.773 -8.344 -9.625 1 98.62 74 GLY A N 1
ATOM 548 C CA . GLY A 1 74 ? -5.828 -8.891 -8.273 1 98.62 74 GLY A CA 1
ATOM 549 C C . GLY A 1 74 ? -4.461 -9.234 -7.711 1 98.62 74 GLY A C 1
ATOM 550 O O . GLY A 1 74 ? -3.449 -9.102 -8.406 1 98.62 74 GLY A O 1
ATOM 551 N N . SER A 1 75 ? -4.469 -9.516 -6.398 1 98.75 75 SER A N 1
ATOM 552 C CA . SER A 1 75 ? -3.281 -10.023 -5.719 1 98.75 75 SER A CA 1
ATOM 553 C C . SER A 1 75 ? -3.246 -11.547 -5.742 1 98.75 75 SER A C 1
ATOM 555 O O . SER A 1 75 ? -4.234 -12.203 -5.402 1 98.75 75 SER A O 1
ATOM 557 N N . GLY A 1 76 ? -2.156 -12.156 -6.133 1 97.75 76 GLY A N 1
ATOM 558 C CA . GLY A 1 76 ? -1.928 -13.594 -6.125 1 97.75 76 GLY A CA 1
ATOM 559 C C . GLY A 1 76 ? -0.596 -13.977 -5.512 1 97.75 76 GLY A C 1
ATOM 560 O O . GLY A 1 76 ? 0.298 -14.461 -6.211 1 97.75 76 GLY A O 1
ATOM 561 N N . ALA A 1 77 ? -0.344 -13.586 -4.188 1 97.06 77 ALA A N 1
ATOM 562 C CA . ALA A 1 77 ? -1.31 -13.195 -3.168 1 97.06 77 ALA A CA 1
ATOM 563 C C . ALA A 1 77 ? -0.727 -12.125 -2.244 1 97.06 77 ALA A C 1
ATOM 565 O O . ALA A 1 77 ? 0.486 -11.906 -2.23 1 97.06 77 ALA A O 1
ATOM 566 N N . VAL A 1 78 ? -1.544 -11.383 -1.565 1 98.12 78 VAL A N 1
ATOM 567 C CA . VAL A 1 78 ? -1.089 -10.656 -0.384 1 98.12 78 VAL A CA 1
ATOM 568 C C . VAL A 1 78 ? -0.603 -11.648 0.673 1 98.12 78 VAL A C 1
ATOM 570 O O . VAL A 1 78 ? -1.32 -12.586 1.033 1 98.12 78 VAL A O 1
ATOM 573 N N . GLN A 1 79 ? 0.632 -11.477 1.106 1 96.62 79 GLN A N 1
ATOM 574 C CA . GLN A 1 79 ? 1.188 -12.352 2.137 1 96.62 79 GLN A CA 1
ATOM 575 C C . GLN A 1 79 ? 0.737 -11.914 3.527 1 96.62 79 GLN A C 1
ATOM 577 O O . GLN A 1 79 ? 1.256 -10.938 4.078 1 96.62 79 GLN A O 1
ATOM 582 N N . MET A 1 80 ? -0.1 -12.68 4.145 1 96.62 80 MET A N 1
ATOM 583 C CA . MET A 1 80 ? -0.844 -12.227 5.312 1 96.62 80 MET A CA 1
ATOM 584 C C . MET A 1 80 ? -0.033 -12.43 6.59 1 96.62 80 MET A C 1
ATOM 586 O O . MET A 1 80 ? -0.396 -11.922 7.652 1 96.62 80 MET A O 1
ATOM 590 N N . GLY A 1 81 ? 1.098 -13.117 6.496 1 94.94 81 GLY A N 1
ATOM 591 C CA . GLY A 1 81 ? 1.878 -13.43 7.68 1 94.94 81 GLY A CA 1
ATOM 592 C C . GLY A 1 81 ? 2.43 -12.195 8.375 1 94.94 81 GLY A C 1
ATOM 593 O O . GLY A 1 81 ? 2.709 -12.227 9.578 1 94.94 81 GLY A O 1
ATOM 594 N N . HIS A 1 82 ? 2.607 -11.141 7.629 1 95.25 82 HIS A N 1
ATOM 595 C CA . HIS A 1 82 ? 3.195 -9.938 8.211 1 95.25 82 HIS A CA 1
ATOM 596 C C . HIS A 1 82 ? 2.277 -8.734 8.031 1 95.25 82 HIS A C 1
ATOM 598 O O . HIS A 1 82 ? 2.715 -7.59 8.172 1 95.25 82 HIS A O 1
ATOM 604 N N . ARG A 1 83 ? 1.004 -8.969 7.719 1 96.44 83 ARG A N 1
ATOM 605 C CA . ARG A 1 83 ? 0.025 -7.914 7.492 1 96.44 83 ARG A CA 1
ATOM 606 C C . ARG A 1 83 ? -1.187 -8.086 8.398 1 96.44 83 ARG A C 1
ATOM 608 O O . ARG A 1 83 ? -1.481 -9.195 8.852 1 96.44 83 ARG A O 1
ATOM 615 N N . THR A 1 84 ? -1.855 -7.02 8.703 1 97.56 84 THR A N 1
ATOM 616 C CA . THR A 1 84 ? -3.111 -7.094 9.438 1 97.56 84 THR A CA 1
ATOM 617 C C . THR A 1 84 ? -4.297 -7.184 8.477 1 97.56 84 THR A C 1
ATOM 619 O O . THR A 1 84 ? -4.199 -6.766 7.324 1 97.56 84 THR A O 1
ATOM 622 N N . ALA A 1 85 ? -5.363 -7.715 9.008 1 98.12 85 ALA A N 1
ATOM 623 C CA . ALA A 1 85 ? -6.605 -7.758 8.242 1 98.12 85 ALA A CA 1
ATOM 624 C C . ALA A 1 85 ? -7.062 -6.352 7.863 1 98.12 85 ALA A C 1
ATOM 626 O O . ALA A 1 85 ? -7.453 -6.105 6.723 1 98.12 85 ALA A O 1
ATOM 627 N N . LEU A 1 86 ? -6.945 -5.418 8.742 1 98.31 86 LEU A N 1
ATOM 628 C CA . LEU A 1 86 ? -7.441 -4.062 8.523 1 98.31 86 LEU A CA 1
ATOM 629 C C . LEU A 1 86 ? -6.672 -3.375 7.402 1 98.31 86 LEU A C 1
ATOM 631 O O . LEU A 1 86 ? -7.273 -2.826 6.477 1 98.31 86 LEU A O 1
ATOM 635 N N . ALA A 1 87 ? -5.344 -3.391 7.523 1 98.06 87 ALA A N 1
ATOM 636 C CA . ALA A 1 87 ? -4.527 -2.738 6.5 1 98.06 87 ALA A CA 1
ATOM 637 C C . ALA A 1 87 ? -4.844 -3.287 5.113 1 98.06 87 ALA A C 1
ATOM 639 O O . ALA A 1 87 ? -4.93 -2.529 4.145 1 98.06 87 ALA A O 1
ATOM 640 N N . THR A 1 88 ? -5.016 -4.57 5.051 1 98.62 88 THR A N 1
ATOM 641 C CA . THR A 1 88 ? -5.32 -5.227 3.785 1 98.62 88 THR A CA 1
ATOM 642 C C . THR A 1 88 ? -6.668 -4.754 3.242 1 98.62 88 THR A C 1
ATOM 644 O O . THR A 1 88 ? -6.766 -4.352 2.082 1 98.62 88 THR A O 1
ATOM 647 N N . VAL A 1 89 ? -7.695 -4.727 4.07 1 98.81 89 VAL A N 1
ATOM 648 C CA . VAL A 1 89 ? -9.039 -4.344 3.652 1 98.81 89 VAL A CA 1
ATOM 649 C C . VAL A 1 89 ? -9.062 -2.865 3.268 1 98.81 89 VAL A C 1
ATOM 651 O O . VAL A 1 89 ? -9.703 -2.48 2.291 1 98.81 89 VAL A O 1
ATOM 654 N N . GLU A 1 90 ? -8.328 -2.057 3.9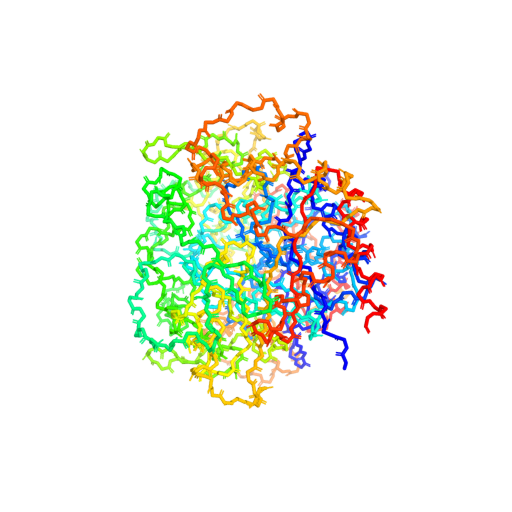63 1 98.75 90 GLU A N 1
ATOM 655 C CA . GLU A 1 90 ? -8.273 -0.629 3.662 1 98.75 90 GLU A CA 1
ATOM 656 C C . GLU A 1 90 ? -7.59 -0.372 2.324 1 98.75 90 GLU A C 1
ATOM 658 O O . GLU A 1 90 ? -8.062 0.433 1.521 1 98.75 90 GLU A O 1
ATOM 663 N N . GLU A 1 91 ? -6.504 -1.043 2.078 1 98.69 91 GLU A N 1
ATOM 664 C CA . GLU A 1 91 ? -5.781 -0.862 0.822 1 98.69 91 GLU A CA 1
ATOM 665 C C . GLU A 1 91 ? -6.637 -1.27 -0.373 1 98.69 91 GLU A C 1
ATOM 667 O O . GLU A 1 91 ? -6.754 -0.518 -1.344 1 98.69 91 GLU A O 1
ATOM 672 N N . PHE A 1 92 ? -7.234 -2.396 -0.28 1 98.88 92 PHE A N 1
ATOM 673 C CA . PHE A 1 92 ? -8.055 -2.85 -1.397 1 98.88 92 PHE A CA 1
ATOM 674 C C . PHE A 1 92 ? -9.375 -2.092 -1.442 1 98.88 92 PHE A C 1
ATOM 676 O O . PHE A 1 92 ? -10.008 -2 -2.496 1 98.88 92 PHE A O 1
ATOM 683 N N . GLY A 1 93 ? -9.805 -1.588 -0.261 1 98.69 93 GLY A N 1
ATOM 684 C CA . GLY A 1 93 ? -10.945 -0.685 -0.244 1 98.69 93 GLY A CA 1
ATOM 685 C C . GLY A 1 93 ? -10.719 0.576 -1.057 1 98.69 93 GLY A C 1
ATOM 686 O O . GLY A 1 93 ? -11.633 1.055 -1.735 1 98.69 93 GLY A O 1
ATOM 687 N N . LEU A 1 94 ? -9.531 1.14 -0.958 1 98.69 94 LEU A N 1
ATOM 688 C CA . LEU A 1 94 ? -9.18 2.301 -1.766 1 98.69 94 LEU A CA 1
ATOM 689 C C . LEU A 1 94 ? -9.242 1.971 -3.252 1 98.69 94 LEU A C 1
ATOM 691 O O . LEU A 1 94 ? -9.781 2.746 -4.043 1 98.69 94 LEU A O 1
ATOM 695 N N . LEU A 1 95 ? -8.68 0.802 -3.629 1 98.56 95 LEU A N 1
ATOM 696 C CA . LEU A 1 95 ? -8.703 0.37 -5.023 1 98.56 95 LEU A CA 1
ATOM 697 C C . LEU A 1 95 ? -10.133 0.23 -5.523 1 98.56 95 LEU A C 1
ATOM 699 O O . LEU A 1 95 ? -10.484 0.766 -6.574 1 98.56 95 LEU A O 1
ATOM 703 N N . ASP A 1 96 ? -10.945 -0.459 -4.711 1 98.38 96 ASP A N 1
ATOM 704 C CA . ASP A 1 96 ? -12.328 -0.701 -5.102 1 98.38 96 ASP A CA 1
ATOM 705 C C . ASP A 1 96 ? -13.117 0.605 -5.164 1 98.38 96 ASP A C 1
ATOM 707 O O . ASP A 1 96 ? -14.008 0.761 -6.004 1 98.38 96 ASP A O 1
ATOM 711 N N . ALA A 1 97 ? -12.82 1.501 -4.25 1 97.94 97 ALA A N 1
ATOM 712 C CA . ALA A 1 97 ? -13.531 2.775 -4.234 1 97.94 97 ALA A CA 1
ATOM 713 C C . ALA A 1 97 ? -13.359 3.52 -5.555 1 97.94 97 ALA A C 1
ATOM 715 O O . ALA A 1 97 ? -14.32 4.082 -6.086 1 97.94 97 ALA A O 1
ATOM 716 N N . LEU A 1 98 ? -12.219 3.51 -6.082 1 96.81 98 LEU A N 1
ATOM 717 C CA . LEU A 1 98 ? -11.961 4.262 -7.305 1 96.81 98 LEU A CA 1
ATOM 718 C C . LEU A 1 98 ? -12.32 3.439 -8.539 1 96.81 98 LEU A C 1
ATOM 720 O O . LEU A 1 98 ? -12.664 3.996 -9.578 1 96.81 98 LEU A O 1
ATOM 724 N N . HIS A 1 99 ? -12.203 2.09 -8.492 1 96.25 99 HIS A N 1
ATOM 725 C CA . HIS A 1 99 ? -12.508 1.164 -9.578 1 96.25 99 HIS A CA 1
ATOM 726 C C . HIS A 1 99 ? -13.422 0.037 -9.102 1 96.25 99 HIS A C 1
ATOM 728 O O . HIS A 1 99 ? -13.008 -1.124 -9.062 1 96.25 99 HIS A O 1
ATOM 734 N N . PRO A 1 100 ? -14.664 0.33 -8.844 1 95.75 100 PRO A N 1
ATOM 735 C CA . PRO A 1 100 ? -15.562 -0.63 -8.188 1 95.75 100 PRO A CA 1
ATOM 736 C C . PRO A 1 100 ? -15.734 -1.917 -8.992 1 95.75 100 PRO A C 1
ATOM 738 O O . PRO A 1 100 ? -15.938 -1.867 -10.211 1 95.75 100 PRO A O 1
ATOM 741 N N . GLY A 1 101 ? -15.5 -3.018 -8.344 1 96.25 101 GLY A N 1
ATOM 742 C CA . GLY A 1 101 ? -15.836 -4.32 -8.891 1 96.25 101 GLY A CA 1
ATOM 743 C C . GLY A 1 101 ? -14.75 -4.895 -9.781 1 96.25 101 GLY A C 1
ATOM 744 O O . GLY A 1 101 ? -14.945 -5.93 -10.422 1 96.25 101 GLY A O 1
ATOM 745 N N . ARG A 1 102 ? -13.602 -4.312 -9.828 1 97.31 102 ARG A N 1
ATOM 746 C CA . ARG A 1 102 ? -12.578 -4.723 -10.789 1 97.31 102 ARG A CA 1
ATOM 747 C C . ARG A 1 102 ? -11.477 -5.527 -10.109 1 97.31 102 ARG A C 1
ATOM 749 O O . ARG A 1 102 ? -10.594 -6.066 -10.773 1 97.31 102 ARG A O 1
ATOM 756 N N . PHE A 1 103 ? -11.578 -5.699 -8.758 1 98.56 103 PHE A N 1
ATOM 757 C CA . PHE A 1 103 ? -10.391 -6.211 -8.078 1 98.56 103 PHE A CA 1
ATOM 758 C C . PHE A 1 103 ? -10.688 -7.547 -7.41 1 98.56 103 PHE A C 1
ATOM 760 O O . PHE A 1 103 ? -11.773 -7.746 -6.859 1 98.56 103 PHE A O 1
ATOM 767 N N . ASP A 1 104 ? -9.719 -8.445 -7.488 1 98.75 104 ASP A N 1
ATOM 768 C CA . ASP A 1 104 ? -9.664 -9.711 -6.758 1 98.75 104 ASP A CA 1
ATOM 769 C C . ASP A 1 104 ? -8.672 -9.633 -5.602 1 98.75 104 ASP A C 1
ATOM 771 O O . ASP A 1 104 ? -7.539 -9.18 -5.777 1 98.75 104 ASP A O 1
ATOM 775 N N . LEU A 1 105 ? -9.148 -9.953 -4.457 1 98.81 105 LEU A N 1
ATOM 776 C CA . LEU A 1 105 ? -8.273 -10.008 -3.291 1 98.81 105 LEU A CA 1
ATOM 777 C C . LEU A 1 105 ? -7.855 -11.438 -2.982 1 98.81 105 LEU A C 1
ATOM 779 O O . LEU A 1 105 ? -8.617 -12.195 -2.367 1 98.81 105 LEU A O 1
ATOM 783 N N . GLY A 1 106 ? -6.664 -11.797 -3.488 1 98.75 106 GLY A N 1
ATOM 784 C CA . GLY A 1 106 ? -6.074 -13.086 -3.166 1 98.75 106 GLY A CA 1
ATOM 785 C C . GLY A 1 106 ? -5.203 -13.055 -1.925 1 98.75 106 GLY A C 1
ATOM 786 O O . GLY A 1 106 ? -4.289 -12.234 -1.825 1 98.75 106 GLY A O 1
ATOM 787 N N . LEU A 1 107 ? -5.457 -13.945 -1.008 1 98.62 107 LEU A N 1
ATOM 788 C CA . LEU A 1 107 ? -4.789 -13.977 0.288 1 98.62 107 LEU A CA 1
ATOM 789 C C . LEU A 1 107 ? -3.965 -15.25 0.445 1 98.62 107 LEU A C 1
ATOM 791 O O . LEU A 1 107 ? -4.453 -16.344 0.17 1 98.62 107 LEU A O 1
ATOM 795 N N . GLY A 1 108 ? -2.748 -15.008 0.86 1 97.12 108 GLY A N 1
ATOM 796 C CA . GLY A 1 108 ? -1.865 -16.125 1.148 1 97.12 108 GLY A CA 1
ATOM 797 C C . GLY A 1 108 ? -1.396 -16.156 2.592 1 97.12 108 GLY A C 1
ATOM 798 O O . GLY A 1 108 ? -1.18 -15.109 3.203 1 97.12 108 GLY A O 1
ATOM 799 N N . ARG A 1 109 ? -1.279 -17.172 3.359 1 89.31 109 ARG A N 1
ATOM 800 C CA . ARG A 1 109 ? -0.908 -17.359 4.758 1 89.31 109 ARG A CA 1
ATOM 801 C C . ARG A 1 109 ? 0.537 -16.938 5 1 89.31 109 ARG A C 1
ATOM 803 O O . ARG A 1 109 ? 0.813 -16.141 5.898 1 89.31 109 ARG A O 1
ATOM 810 N N . SER A 1 110 ? 1.364 -16.828 4.305 1 77.69 110 SER A N 1
ATOM 811 C CA . SER A 1 110 ? 2.801 -16.609 4.445 1 77.69 110 SER A CA 1
ATOM 812 C C . SER A 1 110 ? 3.205 -16.531 5.914 1 77.69 110 SER A C 1
ATOM 814 O O . SER A 1 110 ? 2.383 -16.219 6.773 1 77.69 110 SER A O 1
ATOM 816 N N . GLY A 1 111 ? 4.238 -16.953 6.293 1 63.16 111 GLY A N 1
ATOM 817 C CA . GLY A 1 111 ? 4.766 -16.781 7.637 1 63.16 111 GLY A CA 1
ATOM 818 C C . GLY A 1 111 ? 4.078 -17.672 8.656 1 63.16 111 GLY A C 1
ATOM 819 O O . GLY A 1 111 ? 3.029 -18.25 8.375 1 63.16 111 GLY A O 1
ATOM 820 N N . GLY A 1 112 ? 4.746 -18.344 9.578 1 56.53 112 GLY A N 1
ATOM 821 C CA . GLY A 1 112 ? 4.211 -19.078 10.719 1 56.53 112 GLY A CA 1
ATOM 822 C C . GLY A 1 112 ? 4.406 -20.578 10.625 1 56.53 112 GLY A C 1
ATOM 823 O O . GLY A 1 112 ? 4.75 -21.094 9.555 1 56.53 112 GLY A O 1
ATOM 824 N N . LYS A 1 113 ? 4.613 -21.016 11.664 1 54.31 113 LYS A N 1
ATOM 825 C CA . LYS A 1 113 ? 4.738 -22.469 11.758 1 54.31 113 LYS A CA 1
ATOM 826 C C . LYS A 1 113 ? 3.521 -23.172 11.148 1 54.31 113 LYS A C 1
ATOM 828 O O . LYS A 1 113 ? 2.385 -22.75 11.383 1 54.31 113 LYS A O 1
ATOM 833 N N . PRO A 1 114 ? 3.775 -23.922 10 1 52.47 114 PRO A N 1
ATOM 834 C CA . PRO A 1 114 ? 2.617 -24.672 9.531 1 52.47 114 PRO A CA 1
ATOM 835 C C . PRO A 1 114 ? 1.817 -25.297 10.672 1 52.47 114 PRO A C 1
ATOM 837 O O . PRO A 1 114 ? 2.396 -25.891 11.586 1 52.47 114 PRO A O 1
ATOM 840 N N . ARG A 1 115 ? 0.746 -24.703 11.008 1 53.72 115 ARG A N 1
ATOM 841 C CA . ARG A 1 115 ? -0.053 -25.406 12.008 1 53.72 115 ARG A CA 1
ATOM 842 C C . ARG A 1 115 ? -0.588 -26.719 11.461 1 53.72 115 ARG A C 1
ATOM 844 O O . ARG A 1 115 ? -0.883 -26.828 10.266 1 53.72 115 ARG A O 1
ATOM 851 N N . GLU A 1 116 ? -0.142 -27.672 12.062 1 46.47 116 GLU A N 1
ATOM 852 C CA . GLU A 1 116 ? -0.561 -29 11.617 1 46.47 116 GLU A CA 1
ATOM 853 C C . GLU A 1 116 ? -2.012 -29 11.148 1 46.47 116 GLU A C 1
ATOM 855 O O . GLU A 1 116 ? -2.91 -28.594 11.898 1 46.47 116 GLU A O 1
ATOM 860 N N . PRO A 1 117 ? -2.211 -28.875 9.93 1 48.62 117 PRO A N 1
ATOM 861 C CA . PRO A 1 117 ? -3.576 -28.969 9.406 1 48.62 117 PRO A CA 1
ATOM 862 C C . PRO A 1 117 ? -4.375 -30.109 10.047 1 48.62 117 PRO A C 1
ATOM 864 O O . PRO A 1 117 ? -3.801 -31.109 10.461 1 48.62 117 PRO A O 1
ATOM 867 N N . ALA A 1 118 ? -5.516 -29.812 10.609 1 49.19 118 ALA A N 1
ATOM 868 C CA . ALA A 1 118 ? -6.355 -31.016 10.703 1 49.19 118 ALA A CA 1
ATOM 869 C C . ALA A 1 118 ? -6.379 -31.766 9.375 1 49.19 118 ALA A C 1
ATOM 871 O O . ALA A 1 118 ? -6.836 -31.25 8.359 1 49.19 118 ALA A O 1
ATOM 872 N N . LEU A 1 119 ? -5.254 -32.469 8.984 1 47.25 119 LEU A N 1
ATOM 873 C CA . LEU A 1 119 ? -5.145 -33.25 7.754 1 47.25 119 LEU A CA 1
ATOM 874 C C . LEU A 1 119 ? -6.516 -33.688 7.273 1 47.25 119 LEU A C 1
ATOM 876 O O . LEU A 1 119 ? -7.168 -34.5 7.926 1 47.25 119 LEU A O 1
ATOM 880 N N . VAL A 1 120 ? -7.348 -32.844 6.742 1 51.69 120 VAL A N 1
ATOM 881 C CA . VAL A 1 120 ? -8.438 -33.562 6.078 1 51.69 120 VAL A CA 1
ATOM 882 C C . VAL A 1 120 ? -7.867 -34.5 5.008 1 51.69 120 VAL A C 1
ATOM 884 O O . VAL A 1 120 ? -7.293 -34.031 4.016 1 51.69 120 VAL A O 1
ATOM 887 N N . SER A 1 121 ? -7.188 -35.469 5.453 1 50.56 121 SER A N 1
ATOM 888 C CA . SER A 1 121 ? -6.582 -36.5 4.605 1 50.56 121 SER A CA 1
ATOM 889 C C . SER A 1 121 ? -7.527 -36.938 3.484 1 50.56 121 SER A C 1
ATOM 891 O O . SER A 1 121 ? -8.484 -37.656 3.717 1 50.56 121 SER A O 1
ATOM 893 N N . SER A 1 122 ? -8.008 -36.031 2.584 1 56.56 122 SER A N 1
ATOM 894 C CA . SER A 1 122 ? -8.758 -36.719 1.545 1 56.56 122 SER A CA 1
ATOM 895 C C . SER A 1 122 ? -7.844 -37.188 0.413 1 56.56 122 SER A C 1
ATOM 897 O O . SER A 1 122 ? -6.973 -36.438 -0.028 1 56.56 122 SER A O 1
ATOM 899 N N . ALA A 1 123 ? -7.648 -38.406 0.262 1 60.19 123 ALA A N 1
ATOM 900 C CA . ALA A 1 123 ? -6.977 -38.969 -0.901 1 60.19 123 ALA A CA 1
ATOM 901 C C . ALA A 1 123 ? -7.402 -38.281 -2.184 1 60.19 123 ALA A C 1
ATOM 903 O O . ALA A 1 123 ? -8.57 -37.938 -2.35 1 60.19 123 ALA A O 1
ATOM 904 N N . PRO A 1 124 ? -6.246 -37.969 -3.006 1 66.19 124 PRO A N 1
ATOM 905 C CA . PRO A 1 124 ? -6.594 -37.344 -4.293 1 66.19 124 PRO A CA 1
ATOM 906 C C . PRO A 1 124 ? -7.633 -38.156 -5.062 1 66.19 124 PRO A C 1
ATOM 908 O O . PRO A 1 124 ? -7.613 -39.406 -5.023 1 66.19 124 PRO A O 1
ATOM 911 N N . ARG A 1 125 ? -8.492 -37.5 -5.57 1 73.38 125 ARG A N 1
ATOM 912 C CA . ARG A 1 125 ? -9.57 -38.094 -6.352 1 73.38 125 ARG A CA 1
ATOM 913 C C . ARG A 1 125 ? -9.023 -38.844 -7.547 1 73.38 125 ARG A C 1
ATOM 915 O O . ARG A 1 125 ? -9.594 -39.875 -7.957 1 73.38 125 ARG A O 1
ATOM 922 N N . GLN A 1 126 ? -7.871 -38.312 -8.062 1 80.31 126 GLN A N 1
ATOM 923 C CA . GLN A 1 126 ? -7.254 -39 -9.195 1 80.31 126 GLN A CA 1
ATOM 924 C C . GLN A 1 126 ? -5.992 -39.719 -8.773 1 80.31 126 GLN A C 1
ATOM 926 O O . GLN A 1 126 ? -5.109 -39.156 -8.133 1 80.31 126 GLN A O 1
ATOM 931 N N . PRO A 1 127 ? -5.988 -40.969 -9.109 1 86.88 127 PRO A N 1
ATOM 932 C CA . PRO A 1 127 ? -4.781 -41.719 -8.773 1 86.88 127 PRO A CA 1
ATOM 933 C C . PRO A 1 127 ? -3.562 -41.281 -9.57 1 86.88 127 PRO A C 1
ATOM 935 O O . PRO A 1 127 ? -3.691 -40.906 -10.734 1 86.88 127 PRO A O 1
ATOM 938 N N . VAL A 1 128 ? -2.469 -41.188 -8.969 1 91.62 128 VAL A N 1
ATOM 939 C CA . VAL A 1 128 ? -1.188 -40.938 -9.625 1 91.62 128 VAL A CA 1
ATOM 940 C C . VAL A 1 128 ? -0.378 -42.219 -9.695 1 91.62 128 VAL A C 1
ATOM 942 O O . VAL A 1 128 ? -0.074 -42.844 -8.664 1 91.62 128 VAL A O 1
ATOM 945 N N . ILE A 1 129 ? -0.149 -42.688 -10.891 1 93.31 129 ILE A N 1
ATOM 946 C CA . ILE A 1 129 ? 0.61 -43.906 -11.125 1 93.31 129 ILE A CA 1
ATOM 947 C C . ILE A 1 129 ? 1.918 -43.594 -11.836 1 93.31 129 ILE A C 1
ATOM 949 O O . ILE A 1 129 ? 1.91 -42.938 -12.898 1 93.31 129 ILE A O 1
ATOM 953 N N . ASP A 1 130 ? 2.992 -44.062 -11.32 1 93.5 130 ASP A N 1
ATOM 954 C CA . ASP A 1 130 ? 4.32 -43.812 -11.875 1 93.5 130 ASP A CA 1
ATOM 955 C C . ASP A 1 130 ? 4.527 -42.312 -12.172 1 93.5 130 ASP A C 1
ATOM 957 O O . ASP A 1 130 ? 4.961 -41.969 -13.266 1 93.5 130 ASP A O 1
ATOM 961 N N . GLY A 1 131 ? 3.977 -41.5 -11.297 1 94.69 131 GLY A N 1
ATOM 962 C CA . GLY A 1 131 ? 4.227 -40.062 -11.328 1 94.69 131 GLY A CA 1
ATOM 963 C C . GLY A 1 131 ? 3.324 -39.344 -12.297 1 94.69 131 GLY A C 1
ATOM 964 O O . GLY A 1 131 ? 3.586 -38.188 -12.641 1 94.69 131 GLY A O 1
ATOM 965 N N . ARG A 1 132 ? 2.326 -39.938 -12.805 1 97.12 132 ARG A N 1
ATOM 966 C CA . ARG A 1 132 ? 1.429 -39.281 -13.75 1 97.12 132 ARG A CA 1
ATOM 967 C C . ARG A 1 132 ? -0.029 -39.594 -13.43 1 97.12 132 ARG A C 1
ATOM 969 O O . ARG A 1 132 ? -0.343 -40.688 -12.922 1 97.12 132 ARG A O 1
ATOM 976 N N . THR A 1 133 ? -0.836 -38.688 -13.703 1 96.56 133 THR A N 1
ATOM 977 C CA . THR A 1 133 ? -2.275 -38.906 -13.641 1 96.56 133 THR A CA 1
ATOM 978 C C . THR A 1 133 ? -2.746 -39.75 -14.82 1 96.56 133 THR A C 1
ATOM 980 O O . THR A 1 133 ? -1.97 -40.031 -15.734 1 96.56 133 THR A O 1
ATOM 983 N N . SER A 1 134 ? -4.043 -40.156 -14.781 1 95.38 134 SER A N 1
ATOM 984 C CA . SER A 1 134 ? -4.594 -41.031 -15.82 1 95.38 134 SER A CA 1
ATOM 985 C C . SER A 1 134 ? -4.535 -40.344 -17.188 1 95.38 134 SER A C 1
ATOM 987 O O . SER A 1 134 ? -4.363 -41 -18.203 1 95.38 134 SER A O 1
ATOM 989 N N . ASN A 1 135 ? -4.637 -39 -17.172 1 96.06 135 ASN A N 1
ATOM 990 C CA . ASN A 1 135 ? -4.621 -38.281 -18.438 1 96.06 135 ASN A CA 1
ATOM 991 C C . ASN A 1 135 ? -3.209 -37.844 -18.812 1 96.06 135 ASN A C 1
ATOM 993 O O . ASN A 1 135 ? -3.025 -37.094 -19.766 1 96.06 135 ASN A O 1
ATOM 997 N N . GLY A 1 136 ? -2.203 -38.156 -17.969 1 96.88 136 GLY A N 1
ATOM 998 C CA . GLY A 1 136 ? -0.822 -38 -18.391 1 96.88 136 GLY A CA 1
ATOM 999 C C . GLY A 1 136 ? -0.151 -36.781 -17.734 1 96.88 136 GLY A C 1
ATOM 1000 O O . GLY A 1 136 ? 0.99 -36.469 -18.047 1 96.88 136 GLY A O 1
ATOM 1001 N N . LEU A 1 137 ? -0.794 -36.094 -16.812 1 97.75 137 LEU A N 1
ATOM 1002 C CA . LEU A 1 137 ? -0.169 -34.969 -16.109 1 97.75 137 LEU A CA 1
ATOM 1003 C C . LEU A 1 137 ? 0.939 -35.469 -15.188 1 97.75 137 LEU A C 1
ATOM 1005 O O . LEU A 1 137 ? 0.723 -36.344 -14.367 1 97.75 137 LEU A O 1
ATOM 1009 N N . LEU A 1 138 ? 2.088 -34.906 -15.305 1 98.19 138 LEU A N 1
ATOM 1010 C CA . LEU A 1 138 ? 3.209 -35.25 -14.438 1 98.19 138 LEU A CA 1
ATOM 1011 C C . LEU A 1 138 ? 3.008 -34.719 -13.031 1 98.19 138 LEU A C 1
ATOM 1013 O O . LEU A 1 138 ? 2.705 -33.531 -12.859 1 98.19 138 LEU A O 1
ATOM 1017 N N . ILE A 1 139 ? 3.107 -35.562 -12.047 1 97.75 139 ILE A N 1
ATOM 1018 C CA . ILE A 1 139 ? 3.154 -35.188 -10.633 1 97.75 139 ILE A CA 1
ATOM 1019 C C . ILE A 1 139 ? 4.496 -35.625 -10.039 1 97.75 139 ILE A C 1
ATOM 1021 O O . ILE A 1 139 ? 4.688 -36.781 -9.68 1 97.75 139 ILE A O 1
ATOM 1025 N N . PRO A 1 140 ? 5.395 -34.625 -9.922 1 97.25 140 PRO A N 1
ATOM 1026 C CA . PRO A 1 140 ? 6.727 -35 -9.438 1 97.25 140 PRO A CA 1
ATOM 1027 C C . PRO A 1 140 ? 6.758 -35.25 -7.93 1 97.25 140 PRO A C 1
ATOM 1029 O O . PRO A 1 140 ? 5.754 -35.031 -7.242 1 97.25 140 PRO A O 1
ATOM 1032 N N . PRO A 1 141 ? 7.906 -35.781 -7.449 1 93.94 141 PRO A N 1
ATOM 1033 C CA . PRO A 1 141 ? 8.039 -35.938 -5.996 1 93.94 141 PRO A CA 1
ATOM 1034 C C . PRO A 1 141 ? 8.031 -34.594 -5.273 1 93.94 141 PRO A C 1
ATOM 1036 O O . PRO A 1 141 ? 8.375 -33.562 -5.863 1 93.94 141 PRO A O 1
ATOM 1039 N N . LYS A 1 142 ? 7.703 -34.656 -4.031 1 92.19 142 LYS A N 1
ATOM 1040 C CA . LYS A 1 142 ? 7.633 -33.469 -3.207 1 92.19 142 LYS A CA 1
ATOM 1041 C C . LYS A 1 142 ? 9.023 -32.875 -2.965 1 92.19 142 LYS A C 1
ATOM 1043 O O . LYS A 1 142 ? 9.977 -33.625 -2.725 1 92.19 142 LYS A O 1
ATOM 1048 N N . PHE A 1 143 ? 9.086 -31.578 -3.09 1 90.81 143 PHE A N 1
ATOM 1049 C CA . PHE A 1 143 ? 10.297 -30.844 -2.723 1 90.81 143 PHE A CA 1
ATOM 1050 C C . PHE A 1 143 ? 10.312 -30.547 -1.228 1 90.81 143 PHE A C 1
ATOM 1052 O O . PHE A 1 143 ? 9.281 -30.219 -0.643 1 90.81 143 PHE A O 1
ATOM 1059 N N . ASP A 1 144 ? 11.523 -30.672 -0.653 1 86.19 144 ASP A N 1
ATOM 1060 C CA . ASP A 1 144 ? 11.695 -30.375 0.766 1 86.19 144 ASP A CA 1
ATOM 1061 C C . ASP A 1 144 ? 12.156 -28.938 0.977 1 86.19 144 ASP A C 1
ATOM 1063 O O . ASP A 1 144 ? 13.297 -28.594 0.68 1 86.19 144 ASP A O 1
ATOM 1067 N N . PHE A 1 145 ? 11.367 -28.141 1.568 1 83.12 145 PHE A N 1
ATOM 1068 C CA . PHE A 1 145 ? 11.641 -26.719 1.753 1 83.12 145 PHE A CA 1
ATOM 1069 C C . PHE A 1 145 ? 12.414 -26.484 3.041 1 83.12 145 PHE A C 1
ATOM 1071 O O . PHE A 1 145 ? 12.867 -25.359 3.301 1 83.12 145 PHE A O 1
ATOM 1078 N N . THR A 1 146 ? 12.68 -27.438 3.861 1 83.06 146 THR A N 1
ATOM 1079 C CA . THR A 1 146 ? 13.234 -27.312 5.207 1 83.06 146 THR A CA 1
ATOM 1080 C C . THR A 1 146 ? 14.586 -26.609 5.176 1 83.06 146 THR A C 1
ATOM 1082 O O . THR A 1 146 ? 14.852 -25.719 5.98 1 83.06 146 THR A O 1
ATOM 1085 N N . PRO A 1 147 ? 15.445 -26.938 4.211 1 80.81 147 PRO A N 1
ATOM 1086 C CA . PRO A 1 147 ? 16.75 -26.266 4.188 1 80.81 147 PRO A CA 1
ATOM 1087 C C . PRO A 1 147 ? 16.625 -24.766 3.934 1 80.81 147 PRO A C 1
ATOM 1089 O O . PRO A 1 147 ? 17.453 -23.984 4.406 1 80.81 147 PRO A O 1
ATOM 1092 N N . LEU A 1 148 ? 15.664 -24.375 3.248 1 81.62 148 LEU A N 1
ATOM 1093 C CA . LEU A 1 148 ? 15.461 -22.969 2.922 1 81.62 148 LEU A CA 1
ATOM 1094 C C . LEU A 1 148 ? 15.07 -22.172 4.164 1 81.62 148 LEU A C 1
ATOM 1096 O O . LEU A 1 148 ? 15.453 -21 4.305 1 81.62 148 LEU A O 1
ATOM 1100 N N . LEU A 1 149 ? 14.43 -22.797 5.09 1 79.62 149 LEU A N 1
ATOM 1101 C CA . LEU A 1 149 ? 13.945 -22.141 6.297 1 79.62 149 LEU A CA 1
ATOM 1102 C C . LEU A 1 149 ? 15.102 -21.812 7.238 1 79.62 149 LEU A C 1
ATOM 1104 O O . LEU A 1 149 ? 14.961 -20.984 8.141 1 79.62 149 LEU A O 1
ATOM 1108 N N . LYS A 1 150 ? 16.25 -22.406 7.02 1 80.94 150 LYS A N 1
ATOM 1109 C CA . LYS A 1 150 ? 17.422 -22.188 7.863 1 80.94 150 LYS A CA 1
ATOM 1110 C C . LYS A 1 150 ? 18.359 -21.156 7.238 1 80.94 150 LYS A C 1
ATOM 1112 O O . LYS A 1 150 ? 19.375 -20.797 7.836 1 80.94 150 LYS A O 1
ATOM 1117 N N . SER A 1 151 ? 17.938 -20.719 6.113 1 83.56 151 SER A N 1
ATOM 1118 C CA . SER A 1 151 ? 18.781 -19.75 5.41 1 83.56 151 SER A CA 1
ATOM 1119 C C . SER A 1 151 ? 18.797 -18.422 6.133 1 83.56 151 SER A C 1
ATOM 1121 O O . SER A 1 151 ? 17.812 -18.016 6.758 1 83.56 151 SER A O 1
ATOM 1123 N N . PRO A 1 152 ? 19.969 -17.734 6.117 1 84.75 152 PRO A N 1
ATOM 1124 C CA . PRO A 1 152 ? 20.062 -16.391 6.68 1 84.75 152 PRO A CA 1
ATOM 1125 C C . PRO A 1 152 ? 19.047 -15.422 6.066 1 84.75 152 PRO A C 1
ATOM 1127 O O . PRO A 1 152 ? 18.641 -14.453 6.711 1 84.75 152 PRO A O 1
ATOM 1130 N N . ARG A 1 153 ? 18.609 -15.734 4.922 1 85 153 ARG A N 1
ATOM 1131 C CA . ARG A 1 153 ? 17.625 -14.898 4.238 1 85 153 ARG A CA 1
ATOM 1132 C C . ARG A 1 153 ? 16.281 -14.914 4.965 1 85 153 ARG A C 1
ATOM 1134 O O . ARG A 1 153 ? 15.602 -13.898 5.039 1 85 153 ARG A O 1
ATOM 1141 N N . PHE A 1 154 ? 15.969 -16.031 5.473 1 82.44 154 PHE A N 1
ATOM 1142 C CA . PHE A 1 154 ? 14.703 -16.141 6.191 1 82.44 154 PHE A CA 1
ATOM 1143 C C . PHE A 1 154 ? 14.734 -15.305 7.469 1 82.44 154 PHE A C 1
ATOM 1145 O O . PHE A 1 154 ? 13.75 -14.648 7.812 1 82.44 154 PHE A O 1
ATOM 1152 N N . ALA A 1 155 ? 15.844 -15.344 8.102 1 83 155 ALA A N 1
ATOM 1153 C CA . ALA A 1 155 ? 16.016 -14.523 9.297 1 83 155 ALA A CA 1
ATOM 1154 C C . ALA A 1 155 ? 15.914 -13.039 8.969 1 83 155 ALA A C 1
ATOM 1156 O O . ALA A 1 155 ? 15.32 -12.266 9.727 1 83 155 ALA A O 1
ATOM 1157 N N . LEU A 1 156 ? 16.469 -12.703 7.871 1 90.12 156 LEU A N 1
ATOM 1158 C CA . LEU A 1 156 ? 16.422 -11.312 7.418 1 90.12 156 LEU A CA 1
ATOM 1159 C C . LEU A 1 156 ? 14.992 -10.891 7.113 1 90.12 156 LEU A C 1
ATOM 1161 O O . LEU A 1 156 ? 14.578 -9.789 7.465 1 90.12 156 LEU A O 1
ATOM 1165 N N . HIS A 1 157 ? 14.219 -11.758 6.488 1 90.25 157 HIS A N 1
ATOM 1166 C CA . HIS A 1 157 ? 12.812 -11.492 6.207 1 90.25 157 HIS A CA 1
ATOM 1167 C C . HIS A 1 157 ? 12.023 -11.258 7.492 1 90.25 157 HIS A C 1
ATOM 1169 O O . HIS A 1 157 ? 11.266 -10.289 7.598 1 90.25 157 HIS A O 1
ATOM 1175 N N . ARG A 1 158 ? 12.266 -12.086 8.406 1 85.5 158 ARG A N 1
ATOM 1176 C CA . ARG A 1 158 ? 11.57 -11.953 9.68 1 85.5 158 ARG A CA 1
ATOM 1177 C C . ARG A 1 158 ? 11.922 -10.641 10.367 1 85.5 158 ARG A C 1
ATOM 1179 O O . ARG A 1 158 ? 11.055 -9.961 10.914 1 85.5 158 ARG A O 1
ATOM 1186 N N . ALA A 1 159 ? 13.156 -10.297 10.297 1 89.56 159 ALA A N 1
ATOM 1187 C CA . ALA A 1 159 ? 13.648 -9.102 10.969 1 89.56 159 ALA A CA 1
ATOM 1188 C C . ALA A 1 159 ? 13.094 -7.836 10.32 1 89.56 159 ALA A C 1
ATOM 1190 O O . ALA A 1 159 ? 12.867 -6.832 11 1 89.56 159 ALA A O 1
ATOM 1191 N N . LEU A 1 160 ? 12.797 -7.973 9.062 1 95.69 160 LEU A N 1
ATOM 1192 C CA . LEU A 1 160 ? 12.523 -6.73 8.352 1 95.69 160 LEU A CA 1
ATOM 1193 C C . LEU A 1 160 ? 11.047 -6.617 8 1 95.69 160 LEU A C 1
ATOM 1195 O O . LEU A 1 160 ? 10.547 -5.527 7.703 1 95.69 160 LEU A O 1
ATOM 1199 N N . LEU A 1 161 ? 10.32 -7.723 8.008 1 95.44 161 LEU A N 1
ATOM 1200 C CA . LEU A 1 161 ? 8.922 -7.684 7.578 1 95.44 161 LEU A CA 1
ATOM 1201 C C . LEU A 1 161 ? 7.984 -7.652 8.781 1 95.44 161 LEU A C 1
ATOM 1203 O O . LEU A 1 161 ? 6.785 -7.418 8.633 1 95.44 161 LEU A O 1
ATOM 1207 N N . GLN A 1 162 ? 8.523 -7.844 9.992 1 94.31 162 GLN A N 1
ATOM 1208 C CA . GLN A 1 162 ? 7.688 -7.84 11.195 1 94.31 162 GLN A CA 1
ATOM 1209 C C . GLN A 1 162 ? 8.227 -6.863 12.234 1 94.31 162 GLN A C 1
ATOM 1211 O O . GLN A 1 162 ? 9.445 -6.684 12.352 1 94.31 162 GLN A O 1
ATOM 1216 N N . LEU A 1 163 ? 7.316 -6.285 12.992 1 95.44 163 LEU A N 1
ATOM 1217 C CA . LEU A 1 163 ? 7.695 -5.453 14.125 1 95.44 163 LEU A CA 1
ATOM 1218 C C . LEU A 1 163 ? 8.25 -6.301 15.266 1 95.44 163 LEU A C 1
ATOM 1220 O O . LEU A 1 163 ? 8.008 -7.512 15.32 1 95.44 163 LEU A O 1
ATOM 1224 N N . PRO A 1 164 ? 8.984 -5.609 16.172 1 94.19 164 PRO A N 1
ATOM 1225 C CA . PRO A 1 164 ? 9.484 -6.355 17.328 1 94.19 164 PRO A CA 1
ATOM 1226 C C . PRO A 1 164 ? 8.375 -7.066 18.094 1 94.19 164 PRO A C 1
ATOM 1228 O O . PRO A 1 164 ? 7.34 -6.465 18.391 1 94.19 164 PRO A O 1
ATOM 1231 N N . GLY A 1 165 ? 8.523 -8.375 18.281 1 95.12 165 GLY A N 1
ATOM 1232 C CA . GLY A 1 165 ? 7.613 -9.148 19.109 1 95.12 165 GLY A CA 1
ATOM 1233 C C . GLY A 1 165 ? 6.398 -9.656 18.359 1 95.12 165 GLY A C 1
ATOM 1234 O O . GLY A 1 165 ? 5.605 -10.43 18.891 1 95.12 165 GLY A O 1
ATOM 1235 N N . ALA A 1 166 ? 6.277 -9.344 17.156 1 95.25 166 ALA A N 1
ATOM 1236 C CA . ALA A 1 166 ? 5.074 -9.664 16.391 1 95.25 166 ALA A CA 1
ATOM 1237 C C . ALA A 1 166 ? 5.012 -11.156 16.078 1 95.25 166 ALA A C 1
ATOM 1239 O O . ALA A 1 166 ? 6.031 -11.773 15.75 1 95.25 166 ALA A O 1
ATOM 1240 N N . GLU A 1 167 ? 3.836 -11.633 16.125 1 94.62 167 GLU A N 1
ATOM 1241 C CA . GLU A 1 167 ? 3.498 -12.961 15.633 1 94.62 167 GLU A CA 1
ATOM 1242 C C . GLU A 1 167 ? 2.414 -12.898 14.562 1 94.62 167 GLU A C 1
ATOM 1244 O O . GLU A 1 167 ? 1.501 -12.078 14.648 1 94.62 167 GLU A O 1
ATOM 1249 N N . SER A 1 168 ? 2.59 -13.797 13.602 1 94.88 168 SER A N 1
ATOM 1250 C CA . SER A 1 168 ? 1.519 -13.883 12.617 1 94.88 168 SER A CA 1
ATOM 1251 C C . SER A 1 168 ? 0.192 -14.258 13.266 1 94.88 168 SER A C 1
ATOM 1253 O O . SER A 1 168 ? 0.151 -15.109 14.156 1 94.88 168 SER A O 1
ATOM 1255 N N . GLN A 1 169 ? -0.85 -13.633 12.922 1 95.19 169 GLN A N 1
ATOM 1256 C CA . GLN A 1 169 ? -2.178 -14.031 13.375 1 95.19 169 GLN A CA 1
ATOM 1257 C C . GLN A 1 169 ? -2.557 -15.406 12.844 1 95.19 169 GLN A C 1
ATOM 1259 O O . GLN A 1 169 ? -2.119 -15.797 11.758 1 95.19 169 GLN A O 1
ATOM 1264 N N . ASN A 1 170 ? -3.385 -16.141 13.711 1 94.69 170 ASN A N 1
ATOM 1265 C CA . ASN A 1 170 ? -3.955 -17.375 13.164 1 94.69 170 ASN A CA 1
ATOM 1266 C C . ASN A 1 170 ? -4.637 -17.109 11.82 1 94.69 170 ASN A C 1
ATOM 1268 O O . ASN A 1 170 ? -5.504 -16.25 11.711 1 94.69 170 ASN A O 1
ATOM 1272 N N . TYR A 1 171 ? -4.238 -17.859 10.859 1 95.88 171 TYR A N 1
ATOM 1273 C CA . TYR A 1 171 ? -4.641 -17.578 9.484 1 95.88 171 TYR A CA 1
ATOM 1274 C C . TYR A 1 171 ? -6.152 -17.672 9.328 1 95.88 171 TYR A C 1
ATOM 1276 O O . TYR A 1 171 ? -6.777 -16.797 8.719 1 95.88 171 TYR A O 1
ATOM 1284 N N . THR A 1 172 ? -6.754 -18.688 9.828 1 95.69 172 THR A N 1
ATOM 1285 C CA . THR A 1 172 ? -8.195 -18.875 9.75 1 95.69 172 THR A CA 1
ATOM 1286 C C . THR A 1 172 ? -8.93 -17.703 10.391 1 95.69 172 THR A C 1
ATOM 1288 O O . THR A 1 172 ? -9.898 -17.188 9.828 1 95.69 172 THR A O 1
ATOM 1291 N N . GLU A 1 173 ? -8.453 -17.281 11.562 1 95.81 173 GLU A N 1
ATOM 1292 C CA . GLU A 1 173 ? -9.031 -16.141 12.25 1 95.81 173 GLU A CA 1
ATOM 1293 C C . GLU A 1 173 ? -8.867 -14.867 11.43 1 95.81 173 GLU A C 1
ATOM 1295 O O . GLU A 1 173 ? -9.773 -14.039 11.359 1 95.81 173 GLU A O 1
ATOM 1300 N N . GLN A 1 174 ? -7.742 -14.758 10.883 1 96.88 174 GLN A N 1
ATOM 1301 C CA . GLN A 1 174 ? -7.43 -13.57 10.102 1 96.88 174 GLN A CA 1
ATOM 1302 C C . GLN A 1 174 ? -8.344 -13.453 8.891 1 96.88 174 GLN A C 1
ATOM 1304 O O . GLN A 1 174 ? -8.812 -12.359 8.562 1 96.88 174 GLN A O 1
ATOM 1309 N N . ILE A 1 175 ? -8.578 -14.562 8.172 1 97.88 175 ILE A N 1
ATOM 1310 C CA . ILE A 1 175 ? -9.516 -14.57 7.059 1 97.88 175 ILE A CA 1
ATOM 1311 C C . ILE A 1 175 ? -10.898 -14.156 7.547 1 97.88 175 ILE A C 1
ATOM 1313 O O . ILE A 1 175 ? -11.586 -13.359 6.895 1 97.88 175 ILE A O 1
ATOM 1317 N N . GLY A 1 176 ? -11.258 -14.672 8.672 1 97.75 176 GLY A N 1
ATOM 1318 C CA . GLY A 1 176 ? -12.523 -14.25 9.266 1 97.75 176 GLY A CA 1
ATOM 1319 C C . GLY A 1 176 ? -12.609 -12.758 9.484 1 97.75 176 GLY A C 1
ATOM 1320 O O . GLY A 1 176 ? -13.641 -12.141 9.195 1 97.75 176 GLY A O 1
ATOM 1321 N N . ASP A 1 177 ? -11.578 -12.195 10.023 1 97.88 177 ASP A N 1
ATOM 1322 C CA . ASP A 1 177 ? -11.539 -10.758 10.273 1 97.88 177 ASP A CA 1
ATOM 1323 C C . ASP A 1 177 ? -11.656 -9.969 8.977 1 97.88 177 ASP A C 1
ATOM 1325 O O . ASP A 1 177 ? -12.375 -8.961 8.914 1 97.88 177 ASP A O 1
ATOM 1329 N N . VAL A 1 178 ? -10.945 -10.391 7.906 1 98.62 178 VAL A N 1
ATOM 1330 C CA . VAL A 1 178 ? -11.023 -9.734 6.605 1 98.62 178 VAL A CA 1
ATOM 1331 C C . VAL A 1 178 ? -12.469 -9.727 6.117 1 98.62 178 VAL A C 1
ATOM 1333 O O . VAL A 1 178 ? -12.992 -8.68 5.73 1 98.62 178 VAL A O 1
ATOM 1336 N N . LEU A 1 179 ? -13.094 -10.867 6.168 1 98.56 179 LEU A N 1
ATOM 1337 C CA . LEU A 1 179 ? -14.469 -11 5.695 1 98.56 179 LEU A CA 1
ATOM 1338 C C . LEU A 1 179 ? -15.414 -10.156 6.543 1 98.56 179 LEU A C 1
ATOM 1340 O O . LEU A 1 179 ? -16.312 -9.492 6.008 1 98.56 179 LEU A O 1
ATOM 1344 N N . ALA A 1 180 ? -15.219 -10.156 7.836 1 98.19 180 ALA A N 1
ATOM 1345 C CA . ALA A 1 180 ? -16.078 -9.391 8.742 1 98.19 180 ALA A CA 1
ATOM 1346 C C . ALA A 1 180 ? -15.93 -7.891 8.5 1 98.19 180 ALA A C 1
ATOM 1348 O O . ALA A 1 180 ? -16.906 -7.148 8.555 1 98.19 180 ALA A O 1
ATOM 1349 N N . LEU A 1 181 ? -14.727 -7.441 8.305 1 98.56 181 LEU A N 1
ATOM 1350 C CA . LEU A 1 181 ? -14.484 -6.027 8.039 1 98.56 181 LEU A CA 1
ATOM 1351 C C . LEU A 1 181 ? -15.164 -5.594 6.746 1 98.56 181 LEU A C 1
ATOM 1353 O O . LEU A 1 181 ? -15.797 -4.535 6.699 1 98.56 181 LEU A O 1
ATOM 1357 N N . ILE A 1 182 ? -15.031 -6.418 5.703 1 98.5 182 ILE A N 1
ATOM 1358 C CA . ILE A 1 182 ? -15.656 -6.09 4.426 1 98.5 182 ILE A CA 1
ATOM 1359 C C . ILE A 1 182 ? -17.172 -6.086 4.574 1 98.5 182 ILE A C 1
ATOM 1361 O O . ILE A 1 182 ? -17.859 -5.199 4.055 1 98.5 182 ILE A O 1
ATOM 1365 N N . ALA A 1 183 ? -17.688 -7.02 5.328 1 97.81 183 ALA A N 1
ATOM 1366 C CA . ALA A 1 183 ? -19.141 -7.164 5.5 1 97.81 183 ALA A CA 1
ATOM 1367 C C . ALA A 1 183 ? -19.672 -6.156 6.508 1 97.81 183 ALA A C 1
ATOM 1369 O O . ALA A 1 183 ? -20.891 -6.062 6.719 1 97.81 183 ALA A O 1
ATOM 1370 N N . ASP A 1 184 ? -18.781 -5.371 7.176 1 97.25 184 ASP A N 1
ATOM 1371 C CA . ASP A 1 184 ? -19.141 -4.387 8.188 1 97.25 184 ASP A CA 1
ATOM 1372 C C . ASP A 1 184 ? -19.812 -5.055 9.391 1 97.25 184 ASP A C 1
ATOM 1374 O O . ASP A 1 184 ? -20.812 -4.559 9.906 1 97.25 184 ASP A O 1
ATOM 1378 N N . THR A 1 185 ? -19.25 -6.219 9.852 1 97.5 185 THR A N 1
ATOM 1379 C CA . THR A 1 185 ? -19.797 -6.965 10.977 1 97.5 185 THR A CA 1
ATOM 1380 C C . THR A 1 185 ? -18.719 -7.25 12.016 1 97.5 185 THR A C 1
ATOM 1382 O O . THR A 1 185 ? -18.953 -7.992 12.969 1 97.5 185 THR A O 1
ATOM 1385 N N . TYR A 1 186 ? -17.562 -6.672 11.852 1 97.12 186 TYR A N 1
ATOM 1386 C CA . TYR A 1 186 ? -16.453 -6.969 12.742 1 97.12 186 TYR A CA 1
ATOM 1387 C C . TYR A 1 186 ? -16.75 -6.461 14.156 1 97.12 186 TYR A C 1
ATOM 1389 O O . TYR A 1 186 ? -17.25 -5.352 14.328 1 97.12 186 TYR A O 1
ATOM 1397 N N . ARG A 1 187 ? -16.344 -7.254 15.109 1 94.19 187 ARG A N 1
ATOM 1398 C CA . ARG A 1 187 ? -16.328 -6.902 16.516 1 94.19 187 ARG A CA 1
ATOM 1399 C C . ARG A 1 187 ? -15.031 -7.367 17.188 1 94.19 187 ARG A C 1
ATOM 1401 O O . ARG A 1 187 ? -14.594 -8.5 16.969 1 94.19 187 ARG A O 1
ATOM 1408 N N . SER A 1 188 ? -14.477 -6.457 17.938 1 90.88 188 SER A N 1
ATOM 1409 C CA . SER A 1 188 ? -13.289 -6.844 18.688 1 90.88 188 SER A CA 1
ATOM 1410 C C . SER A 1 188 ? -13.656 -7.77 19.844 1 90.88 188 SER A C 1
ATOM 1412 O O . SER A 1 188 ? -14.836 -8.008 20.109 1 90.88 188 SER A O 1
ATOM 1414 N N . ASP A 1 189 ? -12.57 -8.32 20.484 1 85.44 189 ASP A N 1
ATOM 1415 C CA . ASP A 1 189 ? -12.781 -9.203 21.625 1 85.44 189 ASP A CA 1
ATOM 1416 C C . ASP A 1 189 ? -13.539 -8.484 22.734 1 85.44 189 ASP A C 1
ATOM 1418 O O . ASP A 1 189 ? -14.297 -9.109 23.484 1 85.44 189 ASP A O 1
ATOM 1422 N N . ASP A 1 190 ? -13.43 -7.172 22.828 1 85.06 190 ASP A N 1
ATOM 1423 C CA . ASP A 1 190 ? -14.086 -6.375 23.859 1 85.06 190 ASP A CA 1
ATOM 1424 C C . ASP A 1 190 ? -15.469 -5.91 23.406 1 85.06 190 ASP A C 1
ATOM 1426 O O . ASP A 1 190 ? -16.141 -5.156 24.109 1 85.06 190 ASP A O 1
ATOM 1430 N N . GLY A 1 191 ? -15.836 -6.312 22.203 1 87 191 GLY A N 1
ATOM 1431 C CA . GLY A 1 191 ? -17.188 -6.047 21.719 1 87 191 GLY A CA 1
ATOM 1432 C C . GLY A 1 191 ? -17.281 -4.766 20.922 1 87 191 GLY A C 1
ATOM 1433 O O . GLY A 1 191 ? -18.375 -4.371 20.5 1 87 191 GLY A O 1
ATOM 1434 N N . GLU A 1 192 ? -16.188 -4.148 20.656 1 90 192 GLU A N 1
ATOM 1435 C CA . GLU A 1 192 ? -16.203 -2.896 19.906 1 90 192 GLU A CA 1
ATOM 1436 C C . GLU A 1 192 ? -16.391 -3.15 18.422 1 90 192 GLU A C 1
ATOM 1438 O O . GLU A 1 192 ? -15.742 -4.035 17.859 1 90 192 GLU A O 1
ATOM 1443 N N . ARG A 1 193 ? -17.25 -2.381 17.828 1 92.75 193 ARG A N 1
ATOM 1444 C CA . ARG A 1 193 ? -17.484 -2.498 16.391 1 92.75 193 ARG A CA 1
ATOM 1445 C C . ARG A 1 193 ? -16.469 -1.692 15.602 1 92.75 193 ARG A C 1
ATOM 1447 O O . ARG A 1 193 ? -16.031 -0.619 16.031 1 92.75 193 ARG A O 1
ATOM 1454 N N . ALA A 1 194 ? -16.031 -2.211 14.531 1 94.81 194 ALA A N 1
ATOM 1455 C CA . ALA A 1 194 ? -15.164 -1.486 13.602 1 94.81 194 ALA A CA 1
ATOM 1456 C C . ALA A 1 194 ? -15.852 -1.268 12.258 1 94.81 194 ALA A C 1
ATOM 1458 O O . ALA A 1 194 ? -16.375 -2.213 11.656 1 94.81 194 ALA A O 1
ATOM 1459 N N . HIS A 1 195 ? -15.93 -0.034 11.859 1 95.06 195 HIS A N 1
ATOM 1460 C CA . HIS A 1 195 ? -16.422 0.338 10.539 1 95.06 195 HIS A CA 1
ATOM 1461 C C . HIS A 1 195 ? -15.297 0.858 9.656 1 95.06 195 HIS A C 1
ATOM 1463 O O . HIS A 1 195 ? -14.781 1.955 9.883 1 95.06 195 HIS A O 1
ATOM 1469 N N . VAL A 1 196 ? -14.953 0.072 8.695 1 96.94 196 VAL A N 1
ATOM 1470 C CA . VAL A 1 196 ? -13.82 0.419 7.844 1 96.94 196 VAL A CA 1
ATOM 1471 C C . VAL A 1 196 ? -14.281 1.334 6.711 1 96.94 196 VAL A C 1
ATOM 1473 O O . VAL A 1 196 ? -15.25 1.025 6.016 1 96.94 196 VAL A O 1
ATOM 1476 N N . VAL A 1 197 ? -13.57 2.527 6.508 1 96.69 197 VAL A N 1
ATOM 1477 C CA . VAL A 1 197 ? -13.852 3.467 5.43 1 96.69 197 VAL A CA 1
ATOM 1478 C C . VAL A 1 197 ? -12.547 3.879 4.75 1 96.69 197 VAL A C 1
ATOM 1480 O O . VAL A 1 197 ? -11.68 4.496 5.379 1 96.69 197 VAL A O 1
ATOM 1483 N N . PRO A 1 198 ? -12.359 3.643 3.482 1 97.56 198 PRO A N 1
ATOM 1484 C CA . PRO A 1 198 ? -13.148 2.715 2.668 1 97.56 198 PRO A CA 1
ATOM 1485 C C . PRO A 1 198 ? -12.875 1.252 3.01 1 97.56 198 PRO A C 1
ATOM 1487 O O . PRO A 1 198 ? -11.945 0.954 3.764 1 97.56 198 PRO A O 1
ATOM 1490 N N . GLY A 1 199 ? -13.617 0.335 2.385 1 97.94 199 GLY A N 1
ATOM 1491 C CA . GLY A 1 199 ? -13.43 -1.098 2.549 1 97.94 199 GLY A CA 1
ATOM 1492 C C . GLY A 1 199 ? -14.703 -1.827 2.924 1 97.94 199 GLY A C 1
ATOM 1493 O O . GLY A 1 199 ? -14.906 -2.977 2.527 1 97.94 199 GLY A O 1
ATOM 1494 N N . GLY A 1 200 ? -15.445 -1.17 3.891 1 97.88 200 GLY A N 1
ATOM 1495 C CA . GLY A 1 200 ? -16.75 -1.753 4.18 1 97.88 200 GLY A CA 1
ATOM 1496 C C . GLY A 1 200 ? -17.641 -1.854 2.959 1 97.88 200 GLY A C 1
ATOM 1497 O O . GLY A 1 200 ? -17.797 -0.88 2.221 1 97.88 200 GLY A O 1
ATOM 1498 N N . GLY A 1 201 ? -18.156 -3.031 2.678 1 97.38 201 GLY A N 1
ATOM 1499 C CA . GLY A 1 201 ? -19.031 -3.229 1.541 1 97.38 201 GLY A CA 1
ATOM 1500 C C . GLY A 1 201 ? -18.297 -3.273 0.215 1 97.38 201 GLY A C 1
ATOM 1501 O O . GLY A 1 201 ? -18.922 -3.273 -0.847 1 97.38 201 GLY A O 1
ATOM 1502 N N . ALA A 1 202 ? -16.984 -3.27 0.245 1 97.88 202 ALA A N 1
ATOM 1503 C CA . ALA A 1 202 ? -16.203 -3.271 -0.99 1 97.88 202 ALA A CA 1
ATOM 1504 C C . ALA A 1 202 ? -16.594 -4.453 -1.877 1 97.88 202 ALA A C 1
ATOM 1506 O O . ALA A 1 202 ? -16.812 -5.562 -1.383 1 97.88 202 ALA A O 1
ATOM 1507 N N . ASP A 1 203 ? -16.688 -4.207 -3.184 1 97.69 203 ASP A N 1
ATOM 1508 C CA . ASP A 1 203 ? -17.016 -5.234 -4.168 1 97.69 203 ASP A CA 1
ATOM 1509 C C . ASP A 1 203 ? -15.758 -5.953 -4.648 1 97.69 203 ASP A C 1
ATOM 1511 O O . ASP A 1 203 ? -15.336 -5.785 -5.793 1 97.69 203 ASP A O 1
ATOM 1515 N N . LEU A 1 204 ? -15.211 -6.773 -3.779 1 98.25 204 LEU A N 1
ATOM 1516 C CA . LEU A 1 204 ? -14.016 -7.562 -4.031 1 98.25 204 LEU A CA 1
ATOM 1517 C C . LEU A 1 204 ? -14.359 -9.039 -4.176 1 98.25 204 LEU A C 1
ATOM 1519 O O . LEU A 1 204 ? -15.227 -9.555 -3.461 1 98.25 204 LEU A O 1
ATOM 1523 N N . GLN A 1 205 ? -13.742 -9.695 -5.07 1 98.31 205 GLN A N 1
ATOM 1524 C CA . GLN A 1 205 ? -13.797 -11.156 -5.07 1 98.31 205 GLN A CA 1
ATOM 1525 C C . GLN A 1 205 ? -12.633 -11.742 -4.273 1 98.31 205 GLN A C 1
ATOM 1527 O O . GLN A 1 205 ? -11.469 -11.469 -4.566 1 98.31 205 GLN A O 1
ATOM 1532 N N . ILE A 1 206 ? -12.961 -12.539 -3.312 1 98.69 206 ILE A N 1
ATOM 1533 C CA . ILE A 1 206 ? -11.953 -13.047 -2.387 1 98.69 206 ILE A CA 1
ATOM 1534 C C . ILE A 1 206 ? -11.469 -14.422 -2.848 1 98.69 206 ILE A C 1
ATOM 1536 O O . ILE A 1 206 ? -12.281 -15.297 -3.166 1 98.69 206 ILE A O 1
ATOM 1540 N N . TRP A 1 207 ? -10.164 -14.555 -2.91 1 98.81 207 TRP A N 1
ATOM 1541 C CA . TRP A 1 207 ? -9.492 -15.805 -3.242 1 98.81 207 TRP A CA 1
ATOM 1542 C C . TRP A 1 207 ? -8.531 -16.219 -2.133 1 98.81 207 TRP A C 1
ATOM 1544 O O . TRP A 1 207 ? -7.867 -15.367 -1.529 1 98.81 207 TRP A O 1
ATOM 1554 N N . ILE A 1 208 ? -8.5 -17.484 -1.869 1 98.56 208 ILE A N 1
ATOM 1555 C CA . ILE A 1 208 ? -7.477 -18.047 -0.986 1 98.56 208 ILE A CA 1
ATOM 1556 C C . ILE A 1 208 ? -6.465 -18.828 -1.806 1 98.56 208 ILE A C 1
ATOM 1558 O O . ILE A 1 208 ? -6.84 -19.688 -2.617 1 98.56 208 ILE A O 1
ATOM 1562 N N . LEU A 1 209 ? -5.191 -18.484 -1.648 1 97.38 209 LEU A N 1
ATOM 1563 C CA . LEU A 1 209 ? -4.137 -19.219 -2.33 1 97.38 209 LEU A CA 1
ATOM 1564 C C . LEU A 1 209 ? -3.516 -20.266 -1.404 1 97.38 209 LEU A C 1
ATOM 1566 O O . LEU A 1 209 ? -3.23 -19.984 -0.24 1 97.38 209 LEU A O 1
ATOM 1570 N N . GLY A 1 210 ? -3.365 -21.469 -1.857 1 94.25 210 GLY A N 1
ATOM 1571 C CA . GLY A 1 210 ? -2.742 -22.547 -1.104 1 94.25 210 GLY A CA 1
ATOM 1572 C C . GLY A 1 210 ? -1.988 -23.531 -1.98 1 94.25 210 GLY A C 1
ATOM 1573 O O . GLY A 1 210 ? -2.389 -23.781 -3.117 1 94.25 210 GLY A O 1
ATOM 1574 N N . SER A 1 211 ? -0.972 -24.078 -1.372 1 90.31 211 SER A N 1
ATOM 1575 C CA . SER A 1 211 ? -0.117 -24.984 -2.131 1 90.31 211 SER A CA 1
ATOM 1576 C C . SER A 1 211 ? -0.223 -26.422 -1.607 1 90.31 211 SER A C 1
ATOM 1578 O O . SER A 1 211 ? 0.564 -27.281 -1.991 1 90.31 211 SER A O 1
ATOM 1580 N N . SER A 1 212 ? -1.098 -26.672 -0.657 1 85.56 212 SER A N 1
ATOM 1581 C CA . SER A 1 212 ? -1.354 -28 -0.094 1 85.56 212 SER A CA 1
ATOM 1582 C C . SER A 1 212 ? -2.799 -28.125 0.382 1 85.56 212 SER A C 1
ATOM 1584 O O . SER A 1 212 ? -3.566 -27.156 0.318 1 85.56 212 SER A O 1
ATOM 1586 N N . GLY A 1 213 ? -3.148 -29.281 0.757 1 83.31 213 GLY A N 1
ATOM 1587 C CA . GLY A 1 213 ? -4.492 -29.484 1.276 1 83.31 213 GLY A CA 1
ATOM 1588 C C . GLY A 1 213 ? -4.648 -29.047 2.719 1 83.31 213 GLY A C 1
ATOM 1589 O O . GLY A 1 213 ? -5.547 -29.516 3.422 1 83.31 213 GLY A O 1
ATOM 1590 N N . GLY A 1 214 ? -3.803 -28.188 3.174 1 88.69 214 GLY A N 1
ATOM 1591 C CA . GLY A 1 214 ? -3.768 -27.781 4.57 1 88.69 214 GLY A CA 1
ATOM 1592 C C . GLY A 1 214 ? -4.699 -26.625 4.887 1 88.69 214 GLY A C 1
ATOM 1593 O O . GLY A 1 214 ? -5.848 -26.609 4.438 1 88.69 214 GLY A O 1
ATOM 1594 N N . GLU A 1 215 ? -4.277 -25.812 5.738 1 90.75 215 GLU A N 1
ATOM 1595 C CA . GLU A 1 215 ? -5.094 -24.781 6.375 1 90.75 215 GLU A CA 1
ATOM 1596 C C . GLU A 1 215 ? -5.742 -23.875 5.34 1 90.75 215 GLU A C 1
ATOM 1598 O O . GLU A 1 215 ? -6.926 -23.547 5.445 1 90.75 215 GLU A O 1
ATOM 1603 N N . SER A 1 216 ? -5.02 -23.484 4.32 1 95 216 SER A N 1
ATOM 1604 C CA . SER A 1 216 ? -5.562 -22.578 3.311 1 95 216 SER A CA 1
ATOM 1605 C C . SER A 1 216 ? -6.707 -23.219 2.543 1 95 216 SER A C 1
ATOM 1607 O O . SER A 1 216 ? -7.75 -22.594 2.324 1 95 216 SER A O 1
ATOM 1609 N N . ALA A 1 217 ? -6.516 -24.453 2.131 1 95.19 217 ALA A N 1
ATOM 1610 C CA . ALA A 1 217 ? -7.562 -25.172 1.415 1 95.19 217 ALA A CA 1
ATOM 1611 C C . ALA A 1 217 ? -8.812 -25.328 2.275 1 95.19 217 ALA A C 1
ATOM 1613 O O . ALA A 1 217 ? -9.93 -25.094 1.807 1 95.19 217 ALA A O 1
ATOM 1614 N N . VAL A 1 218 ? -8.625 -25.625 3.508 1 95.19 218 VAL A N 1
ATOM 1615 C CA . VAL A 1 218 ? -9.727 -25.922 4.426 1 95.19 218 VAL A CA 1
ATOM 1616 C C . VAL A 1 218 ? -10.492 -24.625 4.727 1 95.19 218 VAL A C 1
ATOM 1618 O O . VAL A 1 218 ? -11.727 -24.609 4.691 1 95.19 218 VAL A O 1
ATOM 1621 N N . VAL A 1 219 ? -9.797 -23.547 4.996 1 96.31 219 VAL A N 1
ATOM 1622 C CA . VAL A 1 219 ? -10.484 -22.297 5.316 1 96.31 219 VAL A CA 1
ATOM 1623 C C . VAL A 1 219 ? -11.227 -21.781 4.086 1 96.31 219 VAL A C 1
ATOM 1625 O O . VAL A 1 219 ? -12.344 -21.266 4.195 1 96.31 219 VAL A O 1
ATOM 1628 N N . ALA A 1 220 ? -10.602 -21.891 2.924 1 97.94 220 ALA A N 1
ATOM 1629 C CA . ALA A 1 220 ? -11.281 -21.5 1.688 1 97.94 220 ALA A CA 1
ATOM 1630 C C . ALA A 1 220 ? -12.578 -22.297 1.511 1 97.94 220 ALA A C 1
ATOM 1632 O O . ALA A 1 220 ? -13.633 -21.719 1.249 1 97.94 220 ALA A O 1
ATOM 1633 N N . GLY A 1 221 ? -12.43 -23.609 1.645 1 97.69 221 GLY A N 1
ATOM 1634 C CA . GLY A 1 221 ? -13.586 -24.484 1.484 1 97.69 221 GLY A CA 1
ATOM 1635 C C . GLY A 1 221 ? -14.688 -24.203 2.488 1 97.69 221 GLY A C 1
ATOM 1636 O O . GLY A 1 221 ? -15.836 -23.953 2.109 1 97.69 221 GLY A O 1
ATOM 1637 N N . ASN A 1 222 ? -14.328 -24.141 3.771 1 97.38 222 ASN A N 1
ATOM 1638 C CA . ASN A 1 222 ? -15.297 -23.969 4.848 1 97.38 222 ASN A CA 1
ATOM 1639 C C . ASN A 1 222 ? -16.062 -22.656 4.719 1 97.38 222 ASN A C 1
ATOM 1641 O O . ASN A 1 222 ? -17.219 -22.562 5.129 1 97.38 222 ASN A O 1
ATOM 1645 N N . ARG A 1 223 ? -15.469 -21.734 4.062 1 97.75 223 ARG A N 1
ATOM 1646 C CA . ARG A 1 223 ? -16.078 -20.406 3.965 1 97.75 223 ARG A CA 1
ATOM 1647 C C . ARG A 1 223 ? -16.703 -20.203 2.592 1 97.75 223 ARG A C 1
ATOM 1649 O O . ARG A 1 223 ? -17.234 -19.125 2.303 1 97.75 223 ARG A O 1
ATOM 1656 N N . GLY A 1 224 ? -16.641 -21.172 1.77 1 98.31 224 GLY A N 1
ATOM 1657 C CA . GLY A 1 224 ? -17.188 -21.062 0.428 1 98.31 224 GLY A CA 1
ATOM 1658 C C . GLY A 1 224 ? -16.531 -19.969 -0.4 1 98.31 224 GLY A C 1
ATOM 1659 O O . GLY A 1 224 ? -17.219 -19.188 -1.055 1 98.31 224 GLY A O 1
ATOM 1660 N N . LEU A 1 225 ? -15.25 -19.859 -0.31 1 98.69 225 LEU A N 1
ATOM 1661 C CA . LEU A 1 225 ? -14.469 -18.891 -1.07 1 98.69 225 LEU A CA 1
ATOM 1662 C C . LEU A 1 225 ? -13.805 -19.547 -2.273 1 98.69 225 LEU A C 1
ATOM 1664 O O . LEU A 1 225 ? -13.75 -20.766 -2.361 1 98.69 225 LEU A O 1
ATOM 1668 N N . ARG A 1 226 ? -13.398 -18.734 -3.24 1 98.81 226 ARG A N 1
ATOM 1669 C CA . ARG A 1 226 ? -12.625 -19.234 -4.371 1 98.81 226 ARG A CA 1
ATOM 1670 C C . ARG A 1 226 ? -11.234 -19.672 -3.934 1 98.81 226 ARG A C 1
ATOM 1672 O O . ARG A 1 226 ? -10.68 -19.125 -2.975 1 98.81 226 ARG A O 1
ATOM 1679 N N . PHE A 1 227 ? -10.688 -20.656 -4.598 1 98.69 227 PHE A N 1
ATOM 1680 C CA . PHE A 1 227 ? -9.406 -21.234 -4.219 1 98.69 227 PHE A CA 1
ATOM 1681 C C . PHE A 1 227 ? -8.461 -21.297 -5.414 1 98.69 227 PHE A C 1
ATOM 1683 O O . PHE A 1 227 ? -8.867 -21.703 -6.508 1 98.69 227 PHE A O 1
ATOM 1690 N N . ALA A 1 228 ? -7.242 -20.812 -5.238 1 98.75 228 ALA A N 1
ATOM 1691 C CA . ALA A 1 228 ? -6.195 -20.953 -6.25 1 98.75 228 ALA A CA 1
ATOM 1692 C C . ALA A 1 228 ? -5.039 -21.797 -5.73 1 98.75 228 ALA A C 1
ATOM 1694 O O . ALA A 1 228 ? -4.516 -21.547 -4.641 1 98.75 228 ALA A O 1
ATOM 1695 N N . THR A 1 229 ? -4.699 -22.797 -6.402 1 97.5 229 THR A N 1
ATOM 1696 C CA . THR A 1 229 ? -3.518 -23.594 -6.098 1 97.5 229 THR A CA 1
ATOM 1697 C C . THR A 1 229 ? -2.514 -23.531 -7.246 1 97.5 229 THR A C 1
ATOM 1699 O O . THR A 1 229 ? -2.783 -22.922 -8.281 1 97.5 229 THR A O 1
ATOM 1702 N N . ASN A 1 230 ? -1.302 -24.047 -7.035 1 97.25 230 ASN A N 1
ATOM 1703 C CA . ASN A 1 230 ? -0.254 -23.703 -7.996 1 97.25 230 ASN A CA 1
ATOM 1704 C C . ASN A 1 230 ? 0.534 -24.953 -8.414 1 97.25 230 ASN A C 1
ATOM 1706 O O . ASN A 1 230 ? 1.067 -25.672 -7.57 1 97.25 230 ASN A O 1
ATOM 1710 N N . TYR A 1 231 ? 0.574 -25.219 -9.672 1 98.12 231 TYR A N 1
ATOM 1711 C CA . TYR A 1 231 ? 1.411 -26.234 -10.305 1 98.12 231 TYR A CA 1
ATOM 1712 C C . TYR A 1 231 ? 2.785 -25.672 -10.641 1 98.12 231 TYR A C 1
ATOM 1714 O O . TYR A 1 231 ? 3.752 -26.422 -10.797 1 98.12 231 TYR A O 1
ATOM 1722 N N . HIS A 1 232 ? 2.891 -24.297 -10.664 1 97 232 HIS A N 1
ATOM 1723 C CA . HIS A 1 232 ? 4.133 -23.688 -11.109 1 97 232 HIS A CA 1
ATOM 1724 C C . HIS A 1 232 ? 5.184 -23.703 -10 1 97 232 HIS A C 1
ATOM 1726 O O . HIS A 1 232 ? 6.383 -23.641 -10.281 1 97 232 HIS A O 1
ATOM 1732 N N . VAL A 1 233 ? 4.738 -23.797 -8.75 1 94.44 233 VAL A N 1
ATOM 1733 C CA . VAL A 1 233 ? 5.684 -23.766 -7.633 1 94.44 233 VAL A CA 1
ATOM 1734 C C . VAL A 1 233 ? 5.668 -25.109 -6.906 1 94.44 233 VAL A C 1
ATOM 1736 O O . VAL A 1 233 ? 6.711 -25.594 -6.465 1 94.44 233 VAL A O 1
ATOM 1739 N N . ALA A 1 234 ? 4.461 -25.688 -6.758 1 94.38 234 ALA A N 1
ATOM 1740 C CA . ALA A 1 234 ? 4.27 -26.922 -5.996 1 94.38 234 ALA A CA 1
ATOM 1741 C C . ALA A 1 234 ? 3.479 -27.953 -6.805 1 94.38 234 ALA A C 1
ATOM 1743 O O . ALA A 1 234 ? 2.426 -28.422 -6.363 1 94.38 234 ALA A O 1
ATOM 1744 N N . PRO A 1 235 ? 4.09 -28.422 -7.832 1 96.94 235 PRO A N 1
ATOM 1745 C CA . PRO A 1 235 ? 3.354 -29.359 -8.672 1 96.94 235 PRO A CA 1
ATOM 1746 C C . PRO A 1 235 ? 3.043 -30.672 -7.957 1 96.94 235 PRO A C 1
ATOM 1748 O O . PRO A 1 235 ? 2.02 -31.312 -8.234 1 96.94 235 PRO A O 1
ATOM 1751 N N . ALA A 1 236 ? 3.791 -31.031 -6.973 1 95.56 236 ALA A N 1
ATOM 1752 C CA . ALA A 1 236 ? 3.66 -32.312 -6.289 1 95.56 236 ALA A CA 1
ATOM 1753 C C . ALA A 1 236 ? 2.355 -32.406 -5.5 1 95.56 236 ALA A C 1
ATOM 1755 O O . ALA A 1 236 ? 1.822 -33.469 -5.266 1 95.56 236 ALA A O 1
ATOM 1756 N N . THR A 1 237 ? 1.839 -31.234 -5.07 1 94.31 237 THR A N 1
ATOM 1757 C CA . THR A 1 237 ? 0.724 -31.25 -4.129 1 94.31 237 THR A CA 1
ATOM 1758 C C . THR A 1 237 ? -0.511 -30.594 -4.742 1 94.31 237 THR A C 1
ATOM 1760 O O . THR A 1 237 ? -1.477 -30.297 -4.035 1 94.31 237 THR A O 1
ATOM 1763 N N . VAL A 1 238 ? -0.48 -30.359 -6.051 1 96.25 238 VAL A N 1
ATOM 1764 C CA . VAL A 1 238 ? -1.531 -29.578 -6.703 1 96.25 238 VAL A CA 1
ATOM 1765 C C . VAL A 1 238 ? -2.861 -30.328 -6.594 1 96.25 238 VAL A C 1
ATOM 1767 O O . VAL A 1 238 ? -3.9 -29.703 -6.332 1 96.25 238 VAL A O 1
ATOM 1770 N N . LEU A 1 239 ? -2.869 -31.656 -6.77 1 96.31 239 LEU A N 1
ATOM 1771 C CA . LEU A 1 239 ? -4.09 -32.438 -6.707 1 96.31 239 LEU A CA 1
ATOM 1772 C C . LEU A 1 239 ? -4.633 -32.5 -5.281 1 96.31 239 LEU A C 1
ATOM 1774 O O . LEU A 1 239 ? -5.828 -32.312 -5.059 1 96.31 239 LEU A O 1
ATOM 1778 N N . GLU A 1 240 ? -3.732 -32.719 -4.355 1 93.5 240 GLU A N 1
ATOM 1779 C CA . GLU A 1 240 ? -4.117 -32.75 -2.947 1 93.5 240 GLU A CA 1
ATOM 1780 C C . GLU A 1 240 ? -4.73 -31.438 -2.512 1 93.5 240 GLU A C 1
ATOM 1782 O O . GLU A 1 240 ? -5.695 -31.406 -1.743 1 93.5 240 GLU A O 1
ATOM 1787 N N . ALA A 1 241 ? -4.133 -30.359 -2.93 1 95.19 241 ALA A N 1
ATOM 1788 C CA . ALA A 1 241 ? -4.633 -29.031 -2.592 1 95.19 241 ALA A CA 1
ATOM 1789 C C . ALA A 1 241 ? -6.051 -28.828 -3.119 1 95.19 241 ALA A C 1
ATOM 1791 O O . ALA A 1 241 ? -6.949 -28.438 -2.373 1 95.19 241 ALA A O 1
ATOM 1792 N N . ALA A 1 242 ? -6.273 -29.125 -4.391 1 96.75 242 ALA A N 1
ATOM 1793 C CA . ALA A 1 242 ? -7.582 -28.953 -5.016 1 96.75 242 ALA A CA 1
ATOM 1794 C C . ALA A 1 242 ? -8.625 -29.859 -4.355 1 96.75 242 ALA A C 1
ATOM 1796 O O . ALA A 1 242 ? -9.734 -29.422 -4.055 1 96.75 242 ALA A O 1
ATOM 1797 N N . ASP A 1 243 ? -8.25 -31.062 -4.094 1 95.69 243 ASP A N 1
ATOM 1798 C CA . ASP A 1 243 ? -9.172 -32.031 -3.502 1 95.69 243 ASP A CA 1
ATOM 1799 C C . ASP A 1 243 ? -9.492 -31.672 -2.055 1 95.69 243 ASP A C 1
ATOM 1801 O O . ASP A 1 243 ? -10.617 -31.844 -1.599 1 95.69 243 ASP A O 1
ATOM 1805 N N . GLY A 1 244 ? -8.461 -31.25 -1.329 1 94.25 244 GLY A N 1
ATOM 1806 C CA . GLY A 1 244 ? -8.688 -30.797 0.033 1 94.25 244 GLY A CA 1
ATOM 1807 C C . GLY A 1 244 ? -9.68 -29.641 0.122 1 94.25 244 GLY A C 1
ATOM 1808 O O . GLY A 1 244 ? -10.562 -29.641 0.986 1 94.25 244 GLY A O 1
ATOM 1809 N N . TYR A 1 245 ? -9.57 -28.75 -0.755 1 97.12 245 TYR A N 1
ATOM 1810 C CA . TYR A 1 245 ? -10.516 -27.641 -0.843 1 97.12 245 TYR A CA 1
ATOM 1811 C C . TYR A 1 245 ? -11.922 -28.156 -1.133 1 97.12 245 TYR A C 1
ATOM 1813 O O . TYR A 1 245 ? -12.875 -27.781 -0.439 1 97.12 245 TYR A O 1
ATOM 1821 N N . ARG A 1 246 ? -12.047 -28.984 -2.145 1 96.88 246 ARG A N 1
ATOM 1822 C CA . ARG A 1 246 ? -13.359 -29.484 -2.547 1 96.88 246 ARG A CA 1
ATOM 1823 C C . ARG A 1 246 ? -14.008 -30.281 -1.427 1 96.88 246 ARG A C 1
ATOM 1825 O O . ARG A 1 246 ? -15.219 -30.203 -1.218 1 96.88 246 ARG A O 1
ATOM 1832 N N . ALA A 1 247 ? -13.188 -31.031 -0.746 1 95.31 247 ALA A N 1
ATOM 1833 C CA . ALA A 1 247 ? -13.695 -31.828 0.358 1 95.31 247 ALA A CA 1
ATOM 1834 C C . ALA A 1 247 ? -14.234 -30.953 1.483 1 95.31 247 ALA A C 1
ATOM 1836 O O . ALA A 1 247 ? -15.188 -31.328 2.168 1 95.31 247 ALA A O 1
ATOM 1837 N N . ALA A 1 248 ? -13.656 -29.828 1.634 1 96.25 248 ALA A N 1
ATOM 1838 C CA . ALA A 1 248 ? -14.008 -28.938 2.74 1 96.25 248 ALA A CA 1
ATOM 1839 C C . ALA A 1 248 ? -15.086 -27.953 2.328 1 96.25 248 ALA A C 1
ATOM 1841 O O . ALA A 1 248 ? -15.664 -27.25 3.172 1 96.25 248 ALA A O 1
ATOM 1842 N N . PHE A 1 249 ? -15.484 -27.891 1.101 1 97.81 249 PHE A N 1
ATOM 1843 C CA . PHE A 1 249 ? -16.281 -26.797 0.544 1 97.81 249 PHE A CA 1
ATOM 1844 C C . PHE A 1 249 ? -17.688 -26.812 1.12 1 97.81 249 PHE A C 1
ATOM 1846 O O . PHE A 1 249 ? -18.328 -27.859 1.202 1 97.81 249 PHE A O 1
ATOM 1853 N N . ARG A 1 250 ? -18.078 -25.656 1.535 1 98.25 250 ARG A N 1
ATOM 1854 C CA . ARG A 1 250 ? -19.469 -25.359 1.882 1 98.25 250 ARG A CA 1
ATOM 1855 C C . ARG A 1 250 ? -19.984 -24.172 1.067 1 98.25 250 ARG A C 1
ATOM 1857 O O . ARG A 1 250 ? -19.312 -23.141 0.961 1 98.25 250 ARG A O 1
ATOM 1864 N N . PRO A 1 251 ? -21.188 -24.344 0.467 1 98.06 251 PRO A N 1
ATOM 1865 C CA . PRO A 1 251 ? -21.719 -23.219 -0.313 1 98.06 251 PRO A CA 1
ATOM 1866 C C . PRO A 1 251 ? -21.844 -21.938 0.498 1 98.06 251 PRO A C 1
ATOM 1868 O O . PRO A 1 251 ? -22.047 -21.984 1.712 1 98.06 251 PRO A O 1
ATOM 1871 N N . SER A 1 252 ? -21.625 -20.875 -0.145 1 97.19 252 SER A N 1
ATOM 1872 C CA . SER A 1 252 ? -21.797 -19.531 0.413 1 97.19 252 SER A CA 1
ATOM 1873 C C . SER A 1 252 ? -22.75 -18.688 -0.435 1 97.19 252 SER A C 1
ATOM 1875 O O . SER A 1 252 ? -23.312 -19.188 -1.407 1 97.19 252 SER A O 1
ATOM 1877 N N . ALA A 1 253 ? -22.984 -17.422 0.028 1 94.19 253 ALA A N 1
ATOM 1878 C CA . ALA A 1 253 ? -23.828 -16.516 -0.746 1 94.19 253 ALA A CA 1
ATOM 1879 C C . ALA A 1 253 ? -23.234 -16.25 -2.127 1 94.19 253 ALA A C 1
ATOM 1881 O O . ALA A 1 253 ? -23.969 -16.016 -3.088 1 94.19 253 ALA A O 1
ATOM 1882 N N . GLU A 1 254 ? -21.969 -16.438 -2.236 1 94.19 254 GLU A N 1
ATOM 1883 C CA . GLU A 1 254 ? -21.281 -16.078 -3.477 1 94.19 254 GLU A CA 1
ATOM 1884 C C . GLU A 1 254 ? -21.078 -17.297 -4.367 1 94.19 254 GLU A C 1
ATOM 1886 O O . GLU A 1 254 ? -21.062 -17.188 -5.594 1 94.19 254 GLU A O 1
ATOM 1891 N N . LEU A 1 255 ? -20.844 -18.469 -3.709 1 97.94 255 LEU A N 1
ATOM 1892 C CA . LEU A 1 255 ? -20.516 -19.656 -4.473 1 97.94 255 LEU A CA 1
ATOM 1893 C C . LEU A 1 255 ? -21.406 -20.828 -4.074 1 97.94 255 LEU A C 1
ATOM 1895 O O . LEU A 1 255 ? -21.453 -21.219 -2.904 1 97.94 255 LEU A O 1
ATOM 1899 N N . GLU A 1 256 ? -22.016 -21.438 -5.07 1 98.06 256 GLU A N 1
ATOM 1900 C CA . GLU A 1 256 ? -22.844 -22.625 -4.844 1 98.06 256 GLU A CA 1
ATOM 1901 C C . GLU A 1 256 ? -22.016 -23.891 -4.934 1 98.06 256 GLU A C 1
ATOM 1903 O O . GLU A 1 256 ? -22.391 -24.922 -4.367 1 98.06 256 GLU A O 1
ATOM 1908 N N . LYS A 1 257 ? -20.969 -23.812 -5.676 1 98.31 257 LYS A N 1
ATOM 1909 C CA . LYS A 1 257 ? -20.078 -24.953 -5.91 1 98.31 257 LYS A CA 1
ATOM 1910 C C . LYS A 1 257 ? -18.609 -24.516 -5.812 1 98.31 257 LYS A C 1
ATOM 1912 O O . LYS A 1 257 ? -18.297 -23.328 -5.91 1 98.31 257 LYS A O 1
ATOM 1917 N N . PRO A 1 258 ? -17.75 -25.469 -5.602 1 98.12 258 PRO A N 1
ATOM 1918 C CA . PRO A 1 258 ? -16.328 -25.125 -5.57 1 98.12 258 PRO A CA 1
ATOM 1919 C C . PRO A 1 258 ? -15.867 -24.375 -6.824 1 98.12 258 PRO A C 1
ATOM 1921 O O . PRO A 1 258 ? -16.406 -24.609 -7.91 1 98.12 258 PRO A O 1
ATOM 1924 N N . TYR A 1 259 ? -14.961 -23.469 -6.66 1 98.75 259 TYR A N 1
ATOM 1925 C CA . TYR A 1 259 ? -14.367 -22.703 -7.75 1 98.75 259 TYR A CA 1
ATOM 1926 C C . TYR A 1 259 ? -12.852 -22.641 -7.609 1 98.75 259 TYR A C 1
ATOM 1928 O O . TYR A 1 259 ? -12.336 -21.984 -6.699 1 98.75 259 TYR A O 1
ATOM 1936 N N . VAL A 1 260 ? -12.109 -23.312 -8.539 1 98.5 260 VAL A N 1
ATOM 1937 C CA . VAL A 1 260 ? -10.68 -23.531 -8.383 1 98.5 260 VAL A CA 1
ATOM 1938 C C . VAL A 1 260 ? -9.93 -22.953 -9.578 1 98.5 260 VAL A C 1
ATOM 1940 O O . VAL A 1 260 ? -10.367 -23.094 -10.727 1 98.5 260 VAL A O 1
ATOM 1943 N N . ALA A 1 261 ? -8.883 -22.219 -9.32 1 98.81 261 ALA A N 1
ATOM 1944 C CA . ALA A 1 261 ? -7.906 -21.828 -10.336 1 98.81 261 ALA A CA 1
ATOM 1945 C C . ALA A 1 261 ? -6.562 -22.516 -10.094 1 98.81 261 ALA A C 1
ATOM 1947 O O . ALA A 1 261 ? -6.16 -22.703 -8.945 1 98.81 261 ALA A O 1
ATOM 1948 N N . VAL A 1 262 ? -5.875 -22.906 -11.141 1 98.81 262 VAL A N 1
ATOM 1949 C CA . VAL A 1 262 ? -4.574 -23.562 -11.016 1 98.81 262 VAL A CA 1
ATOM 1950 C C . VAL A 1 262 ? -3.559 -22.859 -11.914 1 98.81 262 VAL A C 1
ATOM 1952 O O . VAL A 1 262 ? -3.859 -22.531 -13.07 1 98.81 262 VAL A O 1
ATOM 1955 N N . SER A 1 263 ? -2.41 -22.594 -11.359 1 98.75 263 SER A N 1
ATOM 1956 C CA . SER A 1 263 ? -1.379 -21.875 -12.109 1 98.75 263 SER A CA 1
ATOM 1957 C C . SER A 1 263 ? -0.352 -22.844 -12.688 1 98.75 263 SER A C 1
ATOM 1959 O O . SER A 1 263 ? -0.165 -23.953 -12.164 1 98.75 263 SER A O 1
ATOM 1961 N N . ALA A 1 264 ? 0.287 -22.469 -13.773 1 98.81 264 ALA A N 1
ATOM 1962 C CA . ALA A 1 264 ? 1.375 -23.203 -14.422 1 98.81 264 ALA A CA 1
ATOM 1963 C C . ALA A 1 264 ? 2.414 -22.25 -14.992 1 98.81 264 ALA A C 1
ATOM 1965 O O . ALA A 1 264 ? 2.078 -21.125 -15.406 1 98.81 264 ALA A O 1
ATOM 1966 N N . ASP A 1 265 ? 3.678 -22.672 -15.008 1 98.81 265 ASP A N 1
ATOM 1967 C CA . ASP A 1 265 ? 4.738 -21.984 -15.727 1 98.81 265 ASP A CA 1
ATOM 1968 C C . ASP A 1 265 ? 4.734 -22.344 -17.203 1 98.81 265 ASP A C 1
ATOM 1970 O O . ASP A 1 265 ? 4.719 -23.516 -17.562 1 98.81 265 ASP A O 1
ATOM 1974 N N . VAL A 1 266 ? 4.742 -21.312 -18.062 1 98.88 266 VAL A N 1
ATOM 1975 C CA . VAL A 1 266 ? 4.48 -21.547 -19.469 1 98.88 266 VAL A CA 1
ATOM 1976 C C . VAL A 1 266 ? 5.414 -20.703 -20.328 1 98.88 266 VAL A C 1
ATOM 1978 O O . VAL A 1 266 ? 5.652 -19.531 -20.016 1 98.88 266 VAL A O 1
ATOM 1981 N N . VAL A 1 267 ? 5.98 -21.2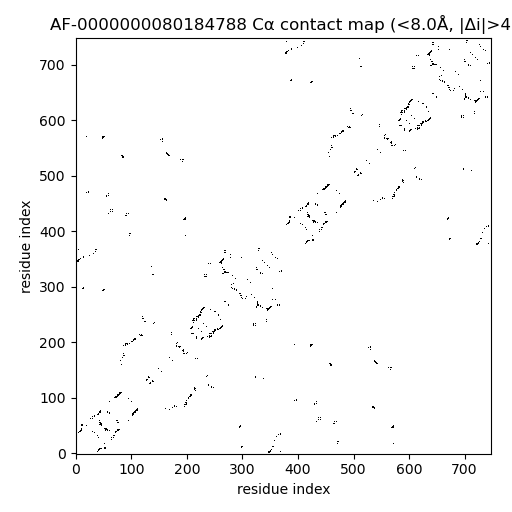66 -21.359 1 98.94 267 VAL A N 1
ATOM 1982 C CA . VAL A 1 267 ? 6.676 -20.547 -22.422 1 98.94 267 VAL A CA 1
ATOM 1983 C C . VAL A 1 267 ? 6.238 -21.078 -23.781 1 98.94 267 VAL A C 1
ATOM 1985 O O . VAL A 1 267 ? 6.441 -22.25 -24.094 1 98.94 267 VAL A O 1
ATOM 1988 N N . VAL A 1 268 ? 5.645 -20.203 -24.578 1 98.94 268 VAL A N 1
ATOM 1989 C CA . VAL A 1 268 ? 5.148 -20.547 -25.906 1 98.94 268 VAL A CA 1
ATOM 1990 C C . VAL A 1 268 ? 5.93 -19.781 -26.969 1 98.94 268 VAL A C 1
ATOM 1992 O O . VAL A 1 268 ? 6.227 -18.594 -26.797 1 98.94 268 VAL A O 1
ATOM 1995 N N . ALA A 1 269 ? 6.316 -20.422 -28 1 98.88 269 ALA A N 1
ATOM 1996 C CA . ALA A 1 269 ? 6.91 -19.797 -29.188 1 98.88 269 ALA A CA 1
ATOM 1997 C C . ALA A 1 269 ? 6.395 -20.453 -30.453 1 98.88 269 ALA A C 1
ATOM 1999 O O . ALA A 1 269 ? 5.633 -21.422 -30.406 1 98.88 269 ALA A O 1
ATOM 2000 N N . ASP A 1 270 ? 6.828 -19.922 -31.625 1 98.31 270 ASP A N 1
ATOM 2001 C CA . ASP A 1 270 ? 6.344 -20.375 -32.938 1 98.31 270 ASP A CA 1
ATOM 2002 C C . ASP A 1 270 ? 6.797 -21.812 -33.188 1 98.31 270 ASP A C 1
ATOM 2004 O O . ASP A 1 270 ? 6.129 -22.547 -33.938 1 98.31 270 ASP A O 1
ATOM 2008 N N . ASN A 1 271 ? 7.93 -22.125 -32.656 1 98.31 271 ASN A N 1
ATOM 2009 C CA . ASN A 1 271 ? 8.422 -23.5 -32.75 1 98.31 271 ASN A CA 1
ATOM 2010 C C . ASN A 1 271 ? 9.078 -23.938 -31.453 1 98.31 271 ASN A C 1
ATOM 2012 O O . ASN A 1 271 ? 9.461 -23.109 -30.625 1 98.31 271 ASN A O 1
ATOM 2016 N N . GLU A 1 272 ? 9.172 -25.25 -31.328 1 98.19 272 GLU A N 1
ATOM 2017 C CA . GLU A 1 272 ? 9.617 -25.859 -30.078 1 98.19 272 GLU A CA 1
ATOM 2018 C C . GLU A 1 272 ? 11.039 -25.438 -29.734 1 98.19 272 GLU A C 1
ATOM 2020 O O . GLU A 1 272 ? 11.344 -25.172 -28.562 1 98.19 272 GLU A O 1
ATOM 2025 N N . ALA A 1 273 ? 11.922 -25.375 -30.703 1 98.44 273 ALA A N 1
ATOM 2026 C CA . ALA A 1 273 ? 13.32 -25.016 -30.469 1 98.44 273 ALA A CA 1
ATOM 2027 C C . ALA A 1 273 ? 13.438 -23.609 -29.875 1 98.44 273 ALA A C 1
ATOM 2029 O O . ALA A 1 273 ? 14.203 -23.391 -28.938 1 98.44 273 ALA A O 1
ATOM 2030 N N . THR A 1 274 ? 12.664 -22.703 -30.438 1 98.62 274 THR A N 1
ATOM 2031 C CA . THR A 1 274 ? 12.656 -21.328 -29.938 1 98.62 274 THR A CA 1
ATOM 2032 C C . THR A 1 274 ? 12.109 -21.281 -28.516 1 98.62 274 THR A C 1
ATOM 2034 O O . THR A 1 274 ? 12.664 -20.609 -27.656 1 98.62 274 THR A O 1
ATOM 2037 N N . ALA A 1 275 ? 11.031 -21.984 -28.25 1 98.88 275 ALA A N 1
ATOM 2038 C CA . ALA A 1 275 ? 10.453 -22.016 -26.906 1 98.88 275 ALA A CA 1
ATOM 2039 C C . ALA A 1 275 ? 11.461 -22.516 -25.875 1 98.88 275 ALA A C 1
ATOM 2041 O O . ALA A 1 275 ? 11.609 -21.922 -24.812 1 98.88 275 ALA A O 1
ATOM 2042 N N . ARG A 1 276 ? 12.141 -23.594 -26.234 1 98.38 276 ARG A N 1
ATOM 2043 C CA . ARG A 1 276 ? 13.133 -24.172 -25.344 1 98.38 276 ARG A CA 1
ATOM 2044 C C . ARG A 1 276 ? 14.289 -23.203 -25.109 1 98.38 276 ARG A C 1
ATOM 2046 O O . ARG A 1 276 ? 14.805 -23.109 -23.984 1 98.38 276 ARG A O 1
ATOM 2053 N N . GLU A 1 277 ? 14.656 -22.484 -26.156 1 98.38 277 GLU A N 1
ATOM 2054 C CA . GLU A 1 277 ? 15.688 -21.469 -26.016 1 98.38 277 GLU A CA 1
ATOM 2055 C C . GLU A 1 277 ? 15.258 -20.375 -25.047 1 98.38 277 GLU A C 1
ATOM 2057 O O . GLU A 1 277 ? 16.031 -19.984 -24.156 1 98.38 277 GLU A O 1
ATOM 2062 N N . LEU A 1 278 ? 14.062 -19.922 -25.172 1 98.62 278 LEU A N 1
ATOM 2063 C CA . LEU A 1 278 ? 13.531 -18.859 -24.328 1 98.62 278 LEU A CA 1
ATOM 2064 C C . LEU A 1 278 ? 13.422 -19.312 -22.875 1 98.62 278 LEU A C 1
ATOM 2066 O O . LEU A 1 278 ? 13.539 -18.5 -21.953 1 98.62 278 LEU A O 1
ATOM 2070 N N . ALA A 1 279 ? 13.266 -20.594 -22.656 1 98.62 279 ALA A N 1
ATOM 2071 C CA . ALA A 1 279 ? 13.039 -21.141 -21.312 1 98.62 279 ALA A CA 1
ATOM 2072 C C . ALA A 1 279 ? 14.359 -21.469 -20.625 1 98.62 279 ALA A C 1
ATOM 2074 O O . ALA A 1 279 ? 14.375 -21.859 -19.453 1 98.62 279 ALA A O 1
ATOM 2075 N N . THR A 1 280 ? 15.492 -21.281 -21.281 1 97.88 280 THR A N 1
ATOM 2076 C CA . THR A 1 280 ? 16.797 -21.766 -20.828 1 97.88 280 THR A CA 1
ATOM 2077 C C . THR A 1 280 ? 17.156 -21.156 -19.484 1 97.88 280 THR A C 1
ATOM 2079 O O . THR A 1 280 ? 17.781 -21.812 -18.656 1 97.88 280 THR A O 1
ATOM 2082 N N . GLY A 1 281 ? 16.75 -19.984 -19.203 1 98.25 281 GLY A N 1
ATOM 2083 C CA . GLY A 1 281 ? 17.141 -19.281 -17.984 1 98.25 281 GLY A CA 1
ATOM 2084 C C . GLY A 1 281 ? 16.391 -19.766 -16.75 1 98.25 281 GLY A C 1
ATOM 2085 O O . GLY A 1 281 ? 16.797 -19.5 -15.617 1 98.25 281 GLY A O 1
ATOM 2086 N N . TYR A 1 282 ? 15.352 -20.594 -16.938 1 98.62 282 TYR A N 1
ATOM 2087 C CA . TYR A 1 282 ? 14.406 -20.906 -15.875 1 98.62 282 TYR A CA 1
ATOM 2088 C C . TYR A 1 282 ? 15.062 -21.766 -14.805 1 98.62 282 TYR A C 1
ATOM 2090 O O . TYR A 1 282 ? 14.906 -21.5 -13.609 1 98.62 282 TYR A O 1
ATOM 2098 N N . GLY A 1 283 ? 15.773 -22.797 -15.148 1 98.38 283 GLY A N 1
ATOM 2099 C CA . GLY A 1 283 ? 16.438 -23.656 -14.18 1 98.38 283 GLY A CA 1
ATOM 2100 C C . GLY A 1 283 ? 17.375 -22.906 -13.25 1 98.38 283 GLY A C 1
ATOM 2101 O O . GLY A 1 283 ? 17.359 -23.109 -12.039 1 98.38 283 GLY A O 1
ATOM 2102 N N . LEU A 1 284 ? 18.219 -22.047 -13.836 1 98.62 284 LEU A N 1
ATOM 2103 C CA . LEU A 1 284 ? 19.156 -21.25 -13.047 1 98.62 284 LEU A CA 1
ATOM 2104 C C . LEU A 1 284 ? 18.422 -20.312 -12.102 1 98.62 284 LEU A C 1
ATOM 2106 O O . LEU A 1 284 ? 18.828 -20.125 -10.953 1 98.62 284 LEU A O 1
ATOM 2110 N N . TRP A 1 285 ? 17.391 -19.734 -12.602 1 98.62 285 TRP A N 1
ATOM 2111 C CA . TRP A 1 285 ? 16.531 -18.859 -11.805 1 98.62 285 TRP A CA 1
ATOM 2112 C C . TRP A 1 285 ? 15.93 -19.609 -10.617 1 98.62 285 TRP A C 1
ATOM 2114 O O . TRP A 1 285 ? 16 -19.141 -9.477 1 98.62 285 TRP A O 1
ATOM 2124 N N . VAL A 1 286 ? 15.406 -20.797 -10.781 1 98.19 286 VAL A N 1
ATOM 2125 C CA . VAL A 1 286 ? 14.852 -21.641 -9.719 1 98.19 286 VAL A CA 1
ATOM 2126 C C . VAL A 1 286 ? 15.945 -22.031 -8.734 1 98.19 286 VAL A C 1
ATOM 2128 O O . VAL A 1 286 ? 15.734 -22 -7.52 1 98.19 286 VAL A O 1
ATOM 2131 N N . ARG A 1 287 ? 17.078 -22.391 -9.242 1 97.62 287 ARG A N 1
ATOM 2132 C CA . ARG A 1 287 ? 18.203 -22.781 -8.391 1 97.62 287 ARG A CA 1
ATOM 2133 C C . ARG A 1 287 ? 18.547 -21.656 -7.414 1 97.62 287 ARG A C 1
ATOM 2135 O O . ARG A 1 287 ? 18.766 -21.906 -6.227 1 97.62 287 ARG A O 1
ATOM 2142 N N . SER A 1 288 ? 18.609 -20.438 -7.934 1 96.75 288 SER A N 1
ATOM 2143 C CA . SER A 1 288 ? 18.969 -19.312 -7.074 1 96.75 288 SER A CA 1
ATOM 2144 C C . SER A 1 288 ? 17.969 -19.156 -5.93 1 96.75 288 SER A C 1
ATOM 2146 O O . SER A 1 288 ? 18.359 -18.859 -4.797 1 96.75 288 SER A O 1
ATOM 2148 N N . ILE A 1 289 ? 16.688 -19.281 -6.195 1 95.31 289 ILE A N 1
ATOM 2149 C CA . ILE A 1 289 ? 15.656 -19.219 -5.176 1 95.31 289 ILE A CA 1
ATOM 2150 C C . ILE A 1 289 ? 15.867 -20.328 -4.145 1 95.31 289 ILE A C 1
ATOM 2152 O O . ILE A 1 289 ? 15.875 -20.062 -2.939 1 95.31 289 ILE A O 1
ATOM 2156 N N . ARG A 1 290 ? 16.141 -21.562 -4.586 1 95.25 290 ARG A N 1
ATOM 2157 C CA . ARG A 1 290 ? 16.141 -22.75 -3.73 1 95.25 290 ARG A CA 1
ATOM 2158 C C . ARG A 1 290 ? 17.469 -22.906 -3.002 1 95.25 290 ARG A C 1
ATOM 2160 O O . ARG A 1 290 ? 17.578 -23.672 -2.051 1 95.25 290 ARG A O 1
ATOM 2167 N N . THR A 1 291 ? 18.469 -22.156 -3.424 1 93.12 291 THR A N 1
ATOM 2168 C CA . THR A 1 291 ? 19.734 -22.172 -2.697 1 93.12 291 THR A CA 1
ATOM 2169 C C . THR A 1 291 ? 19.812 -20.984 -1.741 1 93.12 291 THR A C 1
ATOM 2171 O O . THR A 1 291 ? 20.844 -20.766 -1.099 1 93.12 291 THR A O 1
ATOM 2174 N N . GLY A 1 292 ? 18.781 -20.172 -1.726 1 89.94 292 GLY A N 1
ATOM 2175 C CA . GLY A 1 292 ? 18.688 -19.141 -0.714 1 89.94 292 GLY A CA 1
ATOM 2176 C C . GLY A 1 292 ? 19.219 -17.797 -1.194 1 89.94 292 GLY A C 1
ATOM 2177 O O . GLY A 1 292 ? 19.328 -16.844 -0.411 1 89.94 292 GLY A O 1
ATOM 2178 N N . GLU A 1 293 ? 19.516 -17.609 -2.438 1 90.38 293 GLU A N 1
ATOM 2179 C CA . GLU A 1 293 ? 20.016 -16.359 -2.984 1 90.38 293 GLU A CA 1
ATOM 2180 C C . GLU A 1 293 ? 18.875 -15.414 -3.332 1 90.38 293 GLU A C 1
ATOM 2182 O O . GLU A 1 293 ? 19.078 -14.219 -3.557 1 90.38 293 GLU A O 1
ATOM 2187 N N . GLY A 1 294 ? 17.656 -15.969 -3.324 1 93.19 294 GLY A N 1
ATOM 2188 C CA . GLY A 1 294 ? 16.531 -15.227 -3.887 1 93.19 294 GLY A CA 1
ATOM 2189 C C . GLY A 1 294 ? 16.484 -15.297 -5.402 1 93.19 294 GLY A C 1
ATOM 2190 O O . GLY A 1 294 ? 17.422 -15.781 -6.043 1 93.19 294 GLY A O 1
ATOM 2191 N N . ALA A 1 295 ? 15.391 -14.852 -5.93 1 97.19 295 ALA A N 1
ATOM 2192 C CA . ALA A 1 295 ? 15.266 -14.82 -7.387 1 97.19 295 ALA A CA 1
ATOM 2193 C C . ALA A 1 295 ? 16.25 -13.836 -8 1 97.19 295 ALA A C 1
ATOM 2195 O O . ALA A 1 295 ? 16.125 -12.617 -7.805 1 97.19 295 ALA A O 1
ATOM 2196 N N . ILE A 1 296 ? 17.156 -14.305 -8.711 1 98.06 296 ILE A N 1
ATOM 2197 C CA . ILE A 1 296 ? 18.125 -13.461 -9.414 1 98.06 296 ILE A CA 1
ATOM 2198 C C . ILE A 1 296 ? 17.453 -12.789 -10.602 1 98.06 296 ILE A C 1
ATOM 2200 O O . ILE A 1 296 ? 16.391 -13.211 -11.047 1 98.06 296 ILE A O 1
ATOM 2204 N N . PRO A 1 297 ? 18.078 -11.656 -11.086 1 98.75 297 PRO A N 1
ATOM 2205 C CA . PRO A 1 297 ? 17.594 -11.188 -12.383 1 98.75 297 PRO A CA 1
ATOM 2206 C C . PRO A 1 297 ? 17.578 -12.289 -13.445 1 98.75 297 PRO A C 1
ATOM 2208 O O . PRO A 1 297 ? 18.516 -13.102 -13.5 1 98.75 297 PRO A O 1
ATOM 2211 N N . PHE A 1 298 ? 16.562 -12.398 -14.133 1 98.88 298 PHE A N 1
ATOM 2212 C CA . PHE A 1 298 ? 16.391 -13.523 -15.047 1 98.88 298 PHE A CA 1
ATOM 2213 C C . PHE A 1 298 ? 17.453 -13.516 -16.125 1 98.88 298 PHE A C 1
ATOM 2215 O O . PHE A 1 298 ? 17.578 -12.547 -16.891 1 98.88 298 PHE A O 1
ATOM 2222 N N . PRO A 1 299 ? 18.203 -14.531 -16.297 1 98.81 299 PRO A N 1
ATOM 2223 C CA . PRO A 1 299 ? 19.391 -14.531 -17.156 1 98.81 299 PRO A CA 1
ATOM 2224 C C . PRO A 1 299 ? 19.047 -14.688 -18.625 1 98.81 299 PRO A C 1
ATOM 2226 O O . PRO A 1 299 ? 17.969 -15.18 -18.969 1 98.81 299 PRO A O 1
ATOM 2229 N N . THR A 1 300 ? 19.969 -14.289 -19.484 1 98.44 300 THR A N 1
ATOM 2230 C CA . THR A 1 300 ? 19.922 -14.648 -20.891 1 98.44 300 THR A CA 1
ATOM 2231 C C . THR A 1 300 ? 20.203 -16.141 -21.078 1 98.44 300 THR A C 1
ATOM 2233 O O . THR A 1 300 ? 20.75 -16.797 -20.172 1 98.44 300 THR A O 1
ATOM 2236 N N . PRO A 1 301 ? 19.781 -16.641 -22.25 1 98 301 PRO A N 1
ATOM 2237 C CA . PRO A 1 301 ? 20.156 -18.031 -22.531 1 98 301 PRO A CA 1
ATOM 2238 C C . PRO A 1 301 ? 21.656 -18.266 -22.469 1 98 301 PRO A C 1
ATOM 2240 O O . PRO A 1 301 ? 22.109 -19.281 -21.938 1 98 301 PRO A O 1
ATOM 2243 N N . ALA A 1 302 ? 22.453 -17.312 -22.938 1 98 302 ALA A N 1
ATOM 2244 C CA . ALA A 1 302 ? 23.906 -17.438 -22.891 1 98 302 ALA A CA 1
ATOM 2245 C C . ALA A 1 302 ? 24.422 -17.484 -21.469 1 98 302 ALA A C 1
ATOM 2247 O O . ALA A 1 302 ? 25.266 -18.297 -21.125 1 98 302 ALA A O 1
ATOM 2248 N N . GLU A 1 303 ? 23.922 -16.578 -20.562 1 98.06 303 GLU A N 1
ATOM 2249 C CA . GLU A 1 303 ? 24.281 -16.562 -19.156 1 98.06 303 GLU A CA 1
ATOM 2250 C C . GLU A 1 303 ? 23.938 -17.891 -18.484 1 98.06 303 GLU A C 1
ATOM 2252 O O . GLU A 1 303 ? 24.719 -18.438 -17.703 1 98.06 303 GLU A O 1
ATOM 2257 N N . ALA A 1 304 ? 22.766 -18.406 -18.781 1 97.75 304 ALA A N 1
ATOM 2258 C CA . ALA A 1 304 ? 22.312 -19.672 -18.203 1 97.75 304 ALA A CA 1
ATOM 2259 C C . ALA A 1 304 ? 23.203 -20.828 -18.625 1 97.75 304 ALA A C 1
ATOM 2261 O O . ALA A 1 304 ? 23.547 -21.688 -17.828 1 97.75 304 ALA A O 1
ATOM 2262 N N . ARG A 1 305 ? 23.594 -20.891 -19.891 1 96.75 305 ARG A N 1
ATOM 2263 C CA . ARG A 1 305 ? 24.406 -21.969 -20.438 1 96.75 305 ARG A CA 1
ATOM 2264 C C . ARG A 1 305 ? 25.812 -21.922 -19.859 1 96.75 305 ARG A C 1
ATOM 2266 O O . ARG A 1 305 ? 26.516 -22.938 -19.812 1 96.75 305 ARG A O 1
ATOM 2273 N N . ALA A 1 306 ? 26.203 -20.734 -19.438 1 97.62 306 ALA A N 1
ATOM 2274 C CA . ALA A 1 306 ? 27.547 -20.562 -18.906 1 97.62 306 ALA A CA 1
ATOM 2275 C C . ALA A 1 306 ? 27.656 -21.141 -17.5 1 97.62 306 ALA A C 1
ATOM 2277 O O . ALA A 1 306 ? 28.766 -21.359 -16.984 1 97.62 306 ALA A O 1
ATOM 2278 N N . HIS A 1 307 ? 26.531 -21.375 -16.891 1 96.75 307 HIS A N 1
ATOM 2279 C CA . HIS A 1 307 ? 26.531 -21.938 -15.547 1 96.75 307 HIS A CA 1
AT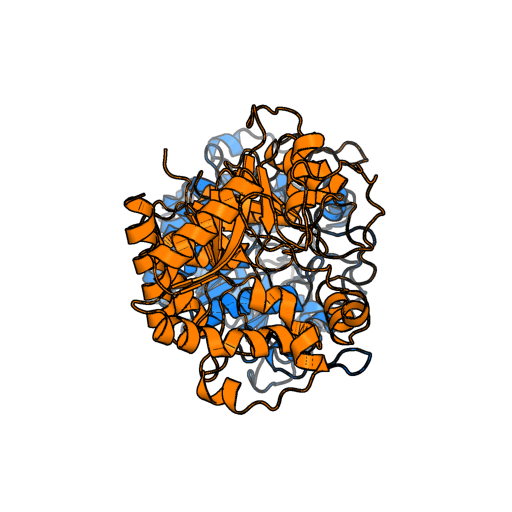OM 2280 C C . HIS A 1 307 ? 26.953 -23.406 -15.562 1 96.75 307 HIS A C 1
ATOM 2282 O O . HIS A 1 307 ? 26.484 -24.172 -16.406 1 96.75 307 HIS A O 1
ATOM 2288 N N . THR A 1 308 ? 27.812 -23.812 -14.641 1 97.25 308 THR A N 1
ATOM 2289 C CA . THR A 1 308 ? 28.188 -25.203 -14.469 1 97.25 308 THR A CA 1
ATOM 2290 C C . THR A 1 308 ? 27.234 -25.906 -13.5 1 97.25 308 THR A C 1
ATOM 2292 O O . THR A 1 308 ? 27.141 -25.531 -12.336 1 97.25 308 THR A O 1
ATOM 2295 N N . TRP A 1 309 ? 26.594 -26.922 -13.977 1 96.88 309 TRP A N 1
ATOM 2296 C CA . TRP A 1 309 ? 25.594 -27.656 -13.203 1 96.88 309 TRP A CA 1
ATOM 2297 C C . TRP A 1 309 ? 26.188 -28.891 -12.562 1 96.88 309 TRP A C 1
ATOM 2299 O O . TRP A 1 309 ? 26.891 -29.672 -13.219 1 96.88 309 TRP A O 1
ATOM 2309 N N . THR A 1 310 ? 25.938 -29.031 -11.312 1 97.31 310 THR A N 1
ATOM 2310 C CA . THR A 1 310 ? 26.203 -30.312 -10.656 1 97.31 310 THR A CA 1
ATOM 2311 C C . THR A 1 310 ? 24.984 -31.219 -10.695 1 97.31 310 THR A C 1
ATOM 2313 O O . THR A 1 310 ? 23.875 -30.766 -11.016 1 97.31 310 THR A O 1
ATOM 2316 N N . ASP A 1 311 ? 25.141 -32.438 -10.375 1 97.06 311 ASP A N 1
ATOM 2317 C CA . ASP A 1 311 ? 24.016 -33.344 -10.289 1 97.06 311 ASP A CA 1
ATOM 2318 C C . ASP A 1 311 ? 23.031 -32.906 -9.195 1 97.06 311 ASP A C 1
ATOM 2320 O O . ASP A 1 311 ? 21.812 -33.031 -9.359 1 97.06 311 ASP A O 1
ATOM 2324 N N . ALA A 1 312 ? 23.594 -32.406 -8.203 1 95.31 312 ALA A N 1
ATOM 2325 C CA . ALA A 1 312 ? 22.766 -31.938 -7.105 1 95.31 312 ALA A CA 1
ATOM 2326 C C . ALA A 1 312 ? 21.938 -30.734 -7.535 1 95.31 312 ALA A C 1
ATOM 2328 O O . ALA A 1 312 ? 20.766 -30.625 -7.164 1 95.31 312 ALA A O 1
ATOM 2329 N N . ASP A 1 313 ? 22.5 -29.875 -8.305 1 95.5 313 ASP A N 1
ATOM 2330 C CA . ASP A 1 313 ? 21.766 -28.734 -8.844 1 95.5 313 ASP A CA 1
ATOM 2331 C C . ASP A 1 313 ? 20.609 -29.188 -9.727 1 95.5 313 ASP A C 1
ATOM 2333 O O . ASP A 1 313 ? 19.5 -28.656 -9.609 1 95.5 313 ASP A O 1
ATOM 2337 N N . ARG A 1 314 ? 20.906 -30.078 -10.555 1 96.81 314 ARG A N 1
ATOM 2338 C CA . ARG A 1 314 ? 19.891 -30.578 -11.492 1 96.81 314 ARG A CA 1
ATOM 2339 C C . ARG A 1 314 ? 18.734 -31.219 -10.75 1 96.81 314 ARG A C 1
ATOM 2341 O O . ARG A 1 314 ? 17.562 -31 -11.102 1 96.81 314 ARG A O 1
ATOM 2348 N N . ALA A 1 315 ? 19.047 -31.984 -9.766 1 96.5 315 ALA A N 1
ATOM 2349 C CA . ALA A 1 315 ? 18.016 -32.625 -8.953 1 96.5 315 ALA A CA 1
ATOM 2350 C C . ALA A 1 315 ? 17.203 -31.578 -8.195 1 96.5 315 ALA A C 1
ATOM 2352 O O . ALA A 1 315 ? 15.984 -31.734 -8.039 1 96.5 315 ALA A O 1
ATOM 2353 N N . LEU A 1 316 ? 17.859 -30.562 -7.781 1 96.12 316 LEU A N 1
ATOM 2354 C CA . LEU A 1 316 ? 17.266 -29.516 -6.977 1 96.12 316 LEU A CA 1
ATOM 2355 C C . LEU A 1 316 ? 16.156 -28.797 -7.75 1 96.12 316 LEU A C 1
ATOM 2357 O O . LEU A 1 316 ? 15.156 -28.375 -7.164 1 96.12 316 LEU A O 1
ATOM 2361 N N . VAL A 1 317 ? 16.281 -28.703 -9.055 1 97.62 317 VAL A N 1
ATOM 2362 C CA . VAL A 1 317 ? 15.352 -27.859 -9.82 1 97.62 317 VAL A CA 1
ATOM 2363 C C . VAL A 1 317 ? 14.461 -28.75 -10.688 1 97.62 317 VAL A C 1
ATOM 2365 O O . VAL A 1 317 ? 13.562 -28.25 -11.375 1 97.62 317 VAL A O 1
ATOM 2368 N N . ALA A 1 318 ? 14.625 -30.078 -10.688 1 97.62 318 ALA A N 1
ATOM 2369 C CA . ALA A 1 318 ? 14.047 -31 -11.656 1 97.62 318 ALA A CA 1
ATOM 2370 C C . ALA A 1 318 ? 12.523 -30.922 -11.664 1 97.62 318 ALA A C 1
ATOM 2372 O O . ALA A 1 318 ? 11.898 -30.859 -12.727 1 97.62 318 ALA A O 1
ATOM 2373 N N . ASP A 1 319 ? 11.914 -30.922 -10.516 1 97.5 319 ASP A N 1
ATOM 2374 C CA . ASP A 1 319 ? 10.453 -30.938 -10.438 1 97.5 319 ASP A CA 1
ATOM 2375 C C . ASP A 1 319 ? 9.867 -29.703 -11.117 1 97.5 319 ASP A C 1
ATOM 2377 O O . ASP A 1 319 ? 8.867 -29.797 -11.844 1 97.5 319 ASP A O 1
ATOM 2381 N N . ARG A 1 320 ? 10.523 -28.516 -10.992 1 98 320 ARG A N 1
ATOM 2382 C CA . ARG A 1 320 ? 10.031 -27.266 -11.562 1 98 320 ARG A CA 1
ATOM 2383 C C . ARG A 1 320 ? 10.305 -27.203 -13.055 1 98 320 ARG A C 1
ATOM 2385 O O . ARG A 1 320 ? 9.477 -26.703 -13.82 1 98 320 ARG A O 1
ATOM 2392 N N . VAL A 1 321 ? 11.484 -27.641 -13.438 1 98.19 321 VAL A N 1
ATOM 2393 C CA . VAL A 1 321 ? 11.844 -27.625 -14.852 1 98.19 321 VAL A CA 1
ATOM 2394 C C . VAL A 1 321 ? 10.961 -28.609 -15.625 1 98.19 321 VAL A C 1
ATOM 2396 O O . VAL A 1 321 ? 10.461 -28.281 -16.703 1 98.19 321 VAL A O 1
ATOM 2399 N N . ASP A 1 322 ? 10.695 -29.781 -15.031 1 97.81 322 ASP A N 1
ATOM 2400 C CA . ASP A 1 322 ? 9.953 -30.844 -15.703 1 97.81 322 ASP A CA 1
ATOM 2401 C C . ASP A 1 322 ? 8.477 -30.469 -15.844 1 97.81 322 ASP A C 1
ATOM 2403 O O . ASP A 1 322 ? 7.781 -30.984 -16.719 1 97.81 322 ASP A O 1
ATOM 2407 N N . THR A 1 323 ? 8 -29.656 -14.977 1 98.5 323 THR A N 1
ATOM 2408 C CA . THR A 1 323 ? 6.578 -29.344 -14.977 1 98.5 323 THR A CA 1
ATOM 2409 C C . THR A 1 323 ? 6.312 -28 -15.648 1 98.5 323 THR A C 1
ATOM 2411 O O . THR A 1 323 ? 5.176 -27.531 -15.68 1 98.5 323 THR A O 1
ATOM 2414 N N . GLN A 1 324 ? 7.367 -27.328 -16.141 1 98.75 324 GLN A N 1
ATOM 2415 C CA . GLN A 1 324 ? 7.176 -26.156 -16.984 1 98.75 324 GLN A CA 1
ATOM 2416 C C . GLN A 1 324 ? 6.633 -26.562 -18.359 1 98.75 324 GLN A C 1
ATOM 2418 O O . GLN A 1 324 ? 7.164 -27.469 -19 1 98.75 324 GLN A O 1
ATOM 2423 N N . PHE A 1 325 ? 5.57 -25.969 -18.797 1 98.88 325 PHE A N 1
ATOM 2424 C CA . PHE A 1 325 ? 5.027 -26.234 -20.109 1 98.88 325 PHE A CA 1
ATOM 2425 C C . PHE A 1 325 ? 5.711 -25.359 -21.172 1 98.88 325 PHE A C 1
ATOM 2427 O O . PHE A 1 325 ? 5.477 -24.156 -21.234 1 98.88 325 PHE A O 1
ATOM 2434 N N . VAL A 1 326 ? 6.562 -25.938 -22 1 98.94 326 VAL A N 1
ATOM 2435 C CA . VAL A 1 326 ? 7.383 -25.234 -22.984 1 98.94 326 VAL A CA 1
ATOM 2436 C C . VAL A 1 326 ? 7.168 -25.828 -24.375 1 98.94 326 VAL A C 1
ATOM 2438 O O . VAL A 1 326 ? 7.344 -27.031 -24.578 1 98.94 326 VAL A O 1
ATOM 2441 N N . GLY A 1 327 ? 6.762 -25.016 -25.344 1 98.88 327 GLY A N 1
ATOM 2442 C CA . GLY A 1 327 ? 6.605 -25.547 -26.688 1 98.88 327 GLY A CA 1
ATOM 2443 C C . GLY A 1 327 ? 5.777 -24.656 -27.594 1 98.88 327 GLY A C 1
ATOM 2444 O O . GLY A 1 327 ? 5.703 -23.453 -27.375 1 98.88 327 GLY A O 1
ATOM 2445 N N . THR A 1 328 ? 5.238 -25.281 -28.672 1 98.81 328 THR A N 1
ATOM 2446 C CA . THR A 1 328 ? 4.332 -24.609 -29.578 1 98.81 328 THR A CA 1
ATOM 2447 C C . THR A 1 328 ? 2.992 -24.328 -28.906 1 98.81 328 THR A C 1
ATOM 2449 O O . THR A 1 328 ? 2.691 -24.891 -27.859 1 98.81 328 THR A O 1
ATOM 2452 N N . PRO A 1 329 ? 2.225 -23.438 -29.547 1 98.75 329 PRO A N 1
ATOM 2453 C CA . PRO A 1 329 ? 0.91 -23.141 -28.969 1 98.75 329 PRO A CA 1
ATOM 2454 C C . PRO A 1 329 ? 0.069 -24.406 -28.75 1 98.75 329 PRO A C 1
ATOM 2456 O O . PRO A 1 329 ? -0.54 -24.562 -27.688 1 98.75 329 PRO A O 1
ATOM 2459 N N . SER A 1 330 ? 0.09 -25.266 -29.688 1 98.5 330 SER A N 1
ATOM 2460 C CA . SER A 1 330 ? -0.729 -26.484 -29.594 1 98.5 330 SER A CA 1
ATOM 2461 C C . SER A 1 330 ? -0.231 -27.406 -28.484 1 98.5 330 SER A C 1
ATOM 2463 O O . SER A 1 330 ? -1.029 -27.969 -27.734 1 98.5 330 SER A O 1
ATOM 2465 N N . GLN A 1 331 ? 1.075 -27.562 -28.391 1 98.56 331 GLN A N 1
ATOM 2466 C CA . GLN A 1 331 ? 1.658 -28.422 -27.359 1 98.56 331 GLN A CA 1
ATOM 2467 C C . GLN A 1 331 ? 1.303 -27.922 -25.969 1 98.56 331 GLN A C 1
ATOM 2469 O O . GLN A 1 331 ? 0.872 -28.688 -25.109 1 98.56 331 GLN A O 1
ATOM 2474 N N . VAL A 1 332 ? 1.488 -26.656 -25.766 1 98.88 332 VAL A N 1
ATOM 2475 C CA . VAL A 1 332 ? 1.255 -26.062 -24.453 1 98.88 332 VAL A CA 1
ATOM 2476 C C . VAL A 1 332 ? -0.238 -26.078 -24.125 1 98.88 332 VAL A C 1
ATOM 2478 O O . VAL A 1 332 ? -0.633 -26.344 -22.984 1 98.88 332 VAL A O 1
ATOM 2481 N N . ALA A 1 333 ? -1.072 -25.781 -25.109 1 98.56 333 ALA A N 1
ATOM 2482 C CA . ALA A 1 333 ? -2.514 -25.859 -24.891 1 98.56 333 ALA A CA 1
ATOM 2483 C C . ALA A 1 333 ? -2.924 -27.266 -24.469 1 98.56 333 ALA A C 1
ATOM 2485 O O . ALA A 1 333 ? -3.777 -27.438 -23.594 1 98.56 333 ALA A O 1
ATOM 2486 N N . ASP A 1 334 ? -2.332 -28.297 -25.109 1 98.44 334 ASP A N 1
ATOM 2487 C CA . ASP A 1 334 ? -2.596 -29.672 -24.703 1 98.44 334 ASP A CA 1
ATOM 2488 C C . ASP A 1 334 ? -2.223 -29.891 -23.25 1 98.44 334 ASP A C 1
ATOM 2490 O O . ASP A 1 334 ? -2.965 -30.547 -22.5 1 98.44 334 ASP A O 1
ATOM 2494 N N . ASP A 1 335 ? -1.07 -29.422 -22.875 1 98.56 335 ASP A N 1
ATOM 2495 C CA . ASP A 1 335 ? -0.602 -29.578 -21.5 1 98.56 335 ASP A CA 1
ATOM 2496 C C . ASP A 1 335 ? -1.538 -28.859 -20.516 1 98.56 335 ASP A C 1
ATOM 2498 O O . ASP A 1 335 ? -1.846 -29.391 -19.453 1 98.56 335 ASP A O 1
ATOM 2502 N N . LEU A 1 336 ? -1.973 -27.672 -20.875 1 98.75 336 LEU A N 1
ATOM 2503 C CA . LEU A 1 336 ? -2.885 -26.922 -20.016 1 98.75 336 LEU A CA 1
ATOM 2504 C C . LEU A 1 336 ? -4.227 -27.625 -19.891 1 98.75 336 LEU A C 1
ATOM 2506 O O . LEU A 1 336 ? -4.836 -27.625 -18.812 1 98.75 336 LEU A O 1
ATOM 2510 N N . GLU A 1 337 ? -4.707 -28.234 -20.953 1 98.31 337 GLU A N 1
ATOM 2511 C CA . GLU A 1 337 ? -5.938 -29.016 -20.891 1 98.31 337 GLU A CA 1
ATOM 2512 C C . GLU A 1 337 ? -5.777 -30.203 -19.953 1 98.31 337 GLU A C 1
ATOM 2514 O O . GLU A 1 337 ? -6.691 -30.531 -19.188 1 98.31 337 GLU A O 1
ATOM 2519 N N . ARG A 1 338 ? -4.633 -30.875 -20.031 1 97.88 338 ARG A N 1
ATOM 2520 C CA . ARG A 1 338 ? -4.355 -31.984 -19.125 1 97.88 338 ARG A CA 1
ATOM 2521 C C . ARG A 1 338 ? -4.395 -31.531 -17.672 1 97.88 338 ARG A C 1
ATOM 2523 O O . ARG A 1 338 ? -4.965 -32.219 -16.812 1 97.88 338 ARG A O 1
ATOM 2530 N N . LEU A 1 339 ? -3.746 -30.391 -17.406 1 98.5 339 LEU A N 1
ATOM 2531 C CA . LEU A 1 339 ? -3.748 -29.844 -16.062 1 98.5 339 LEU A CA 1
ATOM 2532 C C . LEU A 1 339 ? -5.164 -29.5 -15.617 1 98.5 339 LEU A C 1
ATOM 2534 O O . LEU A 1 339 ? -5.574 -29.844 -14.508 1 98.5 339 LEU A O 1
ATOM 2538 N N . ARG A 1 340 ? -5.906 -28.766 -16.484 1 98.19 340 ARG A N 1
ATOM 2539 C CA . ARG A 1 340 ? -7.293 -28.391 -16.203 1 98.19 340 ARG A CA 1
ATOM 2540 C C . ARG A 1 340 ? -8.125 -29.609 -15.836 1 98.19 340 ARG A C 1
ATOM 2542 O O . ARG A 1 340 ? -8.812 -29.625 -14.82 1 98.19 340 ARG A O 1
ATOM 2549 N N . ASP A 1 341 ? -8 -30.656 -16.641 1 97.31 341 ASP A N 1
ATOM 2550 C CA . ASP A 1 341 ? -8.836 -31.844 -16.484 1 97.31 341 ASP A CA 1
ATOM 2551 C C . ASP A 1 341 ? -8.445 -32.625 -15.227 1 97.31 341 ASP A C 1
ATOM 2553 O O . ASP A 1 341 ? -9.305 -33.094 -14.492 1 97.31 341 ASP A O 1
ATOM 2557 N N . ALA A 1 342 ? -7.141 -32.75 -14.992 1 97.06 342 ALA A N 1
ATOM 2558 C CA . ALA A 1 342 ? -6.664 -33.5 -13.828 1 97.06 342 ALA A CA 1
ATOM 2559 C C . ALA A 1 342 ? -7.098 -32.812 -12.531 1 97.06 342 ALA A C 1
ATOM 2561 O O . ALA A 1 342 ? -7.387 -33.5 -11.539 1 97.06 342 ALA A O 1
ATOM 2562 N N . THR A 1 343 ? -7.168 -31.5 -12.523 1 96.81 343 THR A N 1
ATOM 2563 C CA . THR A 1 343 ? -7.465 -30.75 -11.305 1 96.81 343 THR A CA 1
ATOM 2564 C C . THR A 1 343 ? -8.922 -30.297 -11.297 1 96.81 343 THR A C 1
ATOM 2566 O O . THR A 1 343 ? -9.391 -29.734 -10.297 1 96.81 343 THR A O 1
ATOM 2569 N N . GLU A 1 344 ? -9.586 -30.422 -12.414 1 96.5 344 GLU A N 1
ATOM 2570 C CA . GLU A 1 344 ? -10.938 -29.891 -12.602 1 96.5 344 GLU A CA 1
ATOM 2571 C C . GLU A 1 344 ? -10.977 -28.375 -12.336 1 96.5 344 GLU A C 1
ATOM 2573 O O . GLU A 1 344 ? -11.859 -27.891 -11.633 1 96.5 344 GLU A O 1
ATOM 2578 N N . ALA A 1 345 ? -10.016 -27.734 -12.836 1 98.25 345 ALA A N 1
ATOM 2579 C CA . ALA A 1 345 ? -9.891 -26.281 -12.633 1 98.25 345 ALA A CA 1
ATOM 2580 C C . ALA A 1 345 ? -10.984 -25.531 -13.391 1 98.25 345 ALA A C 1
ATOM 2582 O O . ALA A 1 345 ? -11.312 -25.891 -14.523 1 98.25 345 ALA A O 1
ATOM 2583 N N . ASP A 1 346 ? -11.508 -24.484 -12.727 1 98.62 346 ASP A N 1
ATOM 2584 C CA . ASP A 1 346 ? -12.461 -23.578 -13.359 1 98.62 346 ASP A CA 1
ATOM 2585 C C . ASP A 1 346 ? -11.742 -22.5 -14.164 1 98.62 346 ASP A C 1
ATOM 2587 O O . ASP A 1 346 ? -12.297 -21.953 -15.125 1 98.62 346 ASP A O 1
ATOM 2591 N N . GLU A 1 347 ? -10.555 -22.078 -13.75 1 98.75 347 GLU A N 1
ATOM 2592 C CA . GLU A 1 347 ? -9.688 -21.125 -14.438 1 98.75 347 GLU A CA 1
ATOM 2593 C C . GLU A 1 347 ? -8.234 -21.609 -14.43 1 98.75 347 GLU A C 1
ATOM 2595 O O . GLU A 1 347 ? -7.852 -22.422 -13.586 1 98.75 347 GLU A O 1
ATOM 2600 N N . LEU A 1 348 ? -7.477 -21.172 -15.422 1 98.88 348 LEU A N 1
ATOM 2601 C CA . LEU A 1 348 ? -6.043 -21.438 -15.469 1 98.88 348 LEU A CA 1
ATOM 2602 C C . LEU A 1 348 ? -5.25 -20.141 -15.383 1 98.88 348 LEU A C 1
ATOM 2604 O O . LEU A 1 348 ? -5.629 -19.125 -15.984 1 98.88 348 LEU A O 1
ATOM 2608 N N . ILE A 1 349 ? -4.234 -20.156 -14.547 1 98.88 349 ILE A N 1
ATOM 2609 C CA . ILE A 1 349 ? -3.338 -19.016 -14.391 1 98.88 349 ILE A CA 1
ATOM 2610 C C . ILE A 1 349 ? -1.986 -19.328 -15.023 1 98.88 349 ILE A C 1
ATOM 2612 O O . ILE A 1 349 ? -1.334 -20.297 -14.664 1 98.88 349 ILE A O 1
ATOM 2616 N N . VAL A 1 350 ? -1.604 -18.438 -15.922 1 98.81 350 VAL A N 1
ATOM 2617 C CA . VAL A 1 350 ? -0.356 -18.625 -16.656 1 98.81 350 VAL A CA 1
ATOM 2618 C C . VAL A 1 350 ? 0.697 -17.641 -16.141 1 98.81 350 VAL A C 1
ATOM 2620 O O . VAL A 1 350 ? 0.431 -16.453 -16.016 1 98.81 350 VAL A O 1
ATOM 2623 N N . THR A 1 351 ? 1.844 -18.109 -15.805 1 98.75 351 THR A N 1
ATOM 2624 C CA . THR A 1 351 ? 2.994 -17.25 -15.523 1 98.75 351 THR A CA 1
ATOM 2625 C C . THR A 1 351 ? 4.133 -17.547 -16.5 1 98.75 351 THR A C 1
ATOM 2627 O O . THR A 1 351 ? 4.48 -18.719 -16.719 1 98.75 351 THR A O 1
ATOM 2630 N N . THR A 1 352 ? 4.637 -16.547 -17.156 1 98.75 352 THR A N 1
ATOM 2631 C CA . THR A 1 352 ? 5.711 -16.641 -18.141 1 98.75 352 THR A CA 1
ATOM 2632 C C . THR A 1 352 ? 6.828 -15.648 -17.812 1 98.75 352 THR A C 1
ATOM 2634 O O . THR A 1 352 ? 6.582 -14.453 -17.641 1 98.75 352 THR A O 1
ATOM 2637 N N . ILE A 1 353 ? 7.98 -16.156 -17.719 1 98.31 353 ILE A N 1
ATOM 2638 C CA . ILE A 1 353 ? 9.148 -15.281 -17.625 1 98.31 353 ILE A CA 1
ATOM 2639 C C . ILE A 1 353 ? 10.133 -15.617 -18.734 1 98.31 353 ILE A C 1
ATOM 2641 O O . ILE A 1 353 ? 10.438 -16.781 -18.984 1 98.31 353 ILE A O 1
ATOM 2645 N N . THR A 1 354 ? 10.547 -14.703 -19.484 1 98.69 354 THR A N 1
ATOM 2646 C CA . THR A 1 354 ? 11.648 -14.719 -20.453 1 98.69 354 THR A CA 1
ATOM 2647 C C . THR A 1 354 ? 12.555 -13.516 -20.25 1 98.69 354 THR A C 1
ATOM 2649 O O . THR A 1 354 ? 12.188 -12.562 -19.562 1 98.69 354 THR A O 1
ATOM 2652 N N . HIS A 1 355 ? 13.75 -13.625 -20.812 1 98.75 355 HIS A N 1
ATOM 2653 C CA . HIS A 1 355 ? 14.656 -12.5 -20.656 1 98.75 355 HIS A CA 1
ATOM 2654 C C . HIS A 1 355 ? 14.141 -11.258 -21.375 1 98.75 355 HIS A C 1
ATOM 2656 O O . HIS A 1 355 ? 14.117 -10.172 -20.797 1 98.75 355 HIS A O 1
ATOM 2662 N N . ASP A 1 356 ? 13.75 -11.438 -22.578 1 98.5 356 ASP A N 1
ATOM 2663 C CA . ASP A 1 356 ? 13.227 -10.328 -23.375 1 98.5 356 ASP A CA 1
ATOM 2664 C C . ASP A 1 356 ? 11.719 -10.195 -23.203 1 98.5 356 ASP A C 1
ATOM 2666 O O . ASP A 1 356 ? 10.984 -11.172 -23.312 1 98.5 356 ASP A O 1
ATOM 2670 N N . HIS A 1 357 ? 11.234 -8.984 -22.969 1 98.69 357 HIS A N 1
ATOM 2671 C CA . HIS A 1 357 ? 9.82 -8.711 -22.734 1 98.69 357 HIS A CA 1
ATOM 2672 C C . HIS A 1 357 ? 8.984 -9.031 -23.953 1 98.69 357 HIS A C 1
ATOM 2674 O O . HIS A 1 357 ? 7.871 -9.555 -23.828 1 98.69 357 HIS A O 1
ATOM 2680 N N . GLU A 1 358 ? 9.477 -8.734 -25.125 1 98.69 358 GLU A N 1
ATOM 2681 C CA . GLU A 1 358 ? 8.703 -8.977 -26.328 1 98.69 358 GLU A CA 1
ATOM 2682 C C . GLU A 1 358 ? 8.438 -10.469 -26.531 1 98.69 358 GLU A C 1
ATOM 2684 O O . GLU A 1 358 ? 7.383 -10.852 -27.031 1 98.69 358 GLU A O 1
ATOM 2689 N N . ASP A 1 359 ? 9.391 -11.273 -26.141 1 98.88 359 ASP A N 1
ATOM 2690 C CA . ASP A 1 359 ? 9.18 -12.719 -26.188 1 98.88 359 ASP A CA 1
ATOM 2691 C C . ASP A 1 359 ? 8.094 -13.156 -25.219 1 98.88 359 ASP A C 1
ATOM 2693 O O . ASP A 1 359 ? 7.285 -14.031 -25.531 1 98.88 359 ASP A O 1
ATOM 2697 N N . ARG A 1 360 ? 8.102 -12.602 -24.062 1 98.81 360 ARG A N 1
ATOM 2698 C CA . ARG A 1 360 ? 7.086 -12.859 -23.047 1 98.81 360 ARG A CA 1
ATOM 2699 C C . ARG A 1 360 ? 5.695 -12.508 -23.578 1 98.81 360 ARG A C 1
ATOM 2701 O O . ARG A 1 360 ? 4.773 -13.32 -23.484 1 98.81 360 ARG A O 1
ATOM 2708 N N . VAL A 1 361 ? 5.539 -11.352 -24.156 1 98.88 361 VAL A N 1
ATOM 2709 C CA . VAL A 1 361 ? 4.27 -10.891 -24.719 1 98.88 361 VAL A CA 1
ATOM 2710 C C . VAL A 1 361 ? 3.832 -11.828 -25.844 1 98.88 361 VAL A C 1
ATOM 2712 O O . VAL A 1 361 ? 2.664 -12.219 -25.922 1 98.88 361 VAL A O 1
ATOM 2715 N N . ARG A 1 362 ? 4.797 -12.156 -26.703 1 98.88 362 ARG A N 1
ATOM 2716 C CA . ARG A 1 362 ? 4.492 -13.055 -27.812 1 98.88 362 ARG A CA 1
ATOM 2717 C C . ARG A 1 362 ? 4.008 -14.406 -27.297 1 98.88 362 ARG A C 1
ATOM 2719 O O . ARG A 1 362 ? 3.098 -15 -27.891 1 98.88 362 ARG A O 1
ATOM 2726 N N . SER A 1 363 ? 4.617 -14.906 -26.266 1 98.94 363 SER A N 1
ATOM 2727 C CA . SER A 1 363 ? 4.18 -16.156 -25.656 1 98.94 363 SER A CA 1
ATOM 2728 C C . SER A 1 363 ? 2.705 -16.094 -25.266 1 98.94 363 SER A C 1
ATOM 2730 O O . SER A 1 363 ? 1.931 -16.984 -25.594 1 98.94 363 SER A O 1
ATOM 2732 N N . TYR A 1 364 ? 2.279 -15.055 -24.594 1 98.94 364 TYR A N 1
ATOM 2733 C CA . TYR A 1 364 ? 0.89 -14.883 -24.188 1 98.94 364 TYR A CA 1
ATOM 2734 C C . TYR A 1 364 ? -0.023 -14.758 -25.406 1 98.94 364 TYR A C 1
ATOM 2736 O O . TYR A 1 364 ? -1.137 -15.289 -25.406 1 98.94 364 TYR A O 1
ATOM 2744 N N . GLN A 1 365 ? 0.436 -14.047 -26.422 1 98.88 365 GLN A N 1
ATOM 2745 C CA . GLN A 1 365 ? -0.348 -13.852 -27.641 1 98.88 365 GLN A CA 1
ATOM 2746 C C . GLN A 1 365 ? -0.627 -15.188 -28.328 1 98.88 365 GLN A C 1
ATOM 2748 O O . GLN A 1 365 ? -1.774 -15.484 -28.672 1 98.88 365 GLN A O 1
ATOM 2753 N N . LEU A 1 366 ? 0.436 -15.961 -28.531 1 98.88 366 LEU A N 1
ATOM 2754 C CA . LEU A 1 366 ? 0.316 -17.25 -29.219 1 98.88 366 LEU A CA 1
ATOM 2755 C C . LEU A 1 366 ? -0.605 -18.188 -28.453 1 98.88 366 LEU A C 1
ATOM 2757 O O . LEU A 1 366 ? -1.424 -18.891 -29.047 1 98.88 366 LEU A O 1
ATOM 2761 N N . LEU A 1 367 ? -0.46 -18.188 -27.141 1 98.88 367 LEU A N 1
ATOM 2762 C CA . LEU A 1 367 ? -1.287 -19.062 -26.312 1 98.88 367 LEU A CA 1
ATOM 2763 C C . LEU A 1 367 ? -2.756 -18.656 -26.406 1 98.88 367 LEU A C 1
ATOM 2765 O O . LEU A 1 367 ? -3.633 -19.516 -26.547 1 98.88 367 LEU A O 1
ATOM 2769 N N . ALA A 1 368 ? -3.02 -17.375 -26.25 1 98.69 368 ALA A N 1
ATOM 2770 C CA . ALA A 1 368 ? -4.395 -16.891 -26.297 1 98.69 368 ALA A CA 1
ATOM 2771 C C . ALA A 1 368 ? -5.062 -17.25 -27.625 1 98.69 368 ALA A C 1
ATOM 2773 O O . ALA A 1 368 ? -6.219 -17.688 -27.641 1 98.69 368 ALA A O 1
ATOM 2774 N N . GLU A 1 369 ? -4.344 -17.062 -28.719 1 98.25 369 GLU A N 1
ATOM 2775 C CA . GLU A 1 369 ? -4.875 -17.391 -30.047 1 98.25 369 GLU A CA 1
ATOM 2776 C C . GLU A 1 369 ? -5.215 -18.875 -30.156 1 98.25 369 GLU A C 1
ATOM 2778 O O . GLU A 1 369 ? -6.293 -19.234 -30.641 1 98.25 369 GLU A O 1
ATOM 2783 N N . GLU A 1 370 ? -4.324 -19.688 -29.75 1 98.25 370 GLU A N 1
ATOM 2784 C CA . GLU A 1 370 ? -4.555 -21.125 -29.797 1 98.25 370 GLU A CA 1
ATOM 2785 C C . GLU A 1 370 ? -5.711 -21.531 -28.891 1 98.25 370 GLU A C 1
ATOM 2787 O O . GLU A 1 370 ? -6.551 -22.344 -29.266 1 98.25 370 GLU A O 1
ATOM 2792 N N . TRP A 1 371 ? -5.715 -20.984 -27.672 1 98.06 371 TRP A N 1
ATOM 2793 C CA . TRP A 1 371 ? -6.715 -21.344 -26.672 1 98.06 371 TRP A CA 1
ATOM 2794 C C . TRP A 1 371 ? -8.117 -20.953 -27.141 1 98.06 371 TRP A C 1
ATOM 2796 O O . TRP A 1 371 ? -9.078 -21.688 -26.906 1 98.06 371 TRP A O 1
ATOM 2806 N N . ALA A 1 372 ? -8.266 -19.844 -27.812 1 95.56 372 ALA A N 1
ATOM 2807 C CA . ALA A 1 372 ? -9.547 -19.359 -28.312 1 95.56 372 ALA A CA 1
ATOM 2808 C C . ALA A 1 372 ? -10.094 -20.281 -29.406 1 95.56 372 ALA A C 1
ATOM 2810 O O . ALA A 1 372 ? -11.312 -20.359 -29.609 1 95.56 372 ALA A O 1
ATOM 2811 N N . ARG A 1 373 ? -9.281 -20.969 -30.031 1 94.12 373 ARG A N 1
ATOM 2812 C CA . ARG A 1 373 ? -9.672 -21.859 -31.125 1 94.12 373 ARG A CA 1
ATOM 2813 C C . ARG A 1 373 ? -10.148 -23.203 -30.578 1 94.12 373 ARG A C 1
ATOM 2815 O O . ARG A 1 373 ? -10.805 -23.969 -31.297 1 94.12 373 ARG A O 1
ATOM 2822 N N . ARG A 1 374 ? -9.859 -23.469 -29.438 1 92.75 374 ARG A N 1
ATOM 2823 C CA . ARG A 1 374 ? -10.203 -24.75 -28.828 1 92.75 374 ARG A CA 1
ATOM 2824 C C . ARG A 1 374 ? -11.578 -24.688 -28.172 1 92.75 374 ARG A C 1
ATOM 2826 O O . ARG A 1 374 ? -12.555 -25.219 -28.703 1 92.75 374 ARG A O 1
ATOM 2833 N N . MET B 1 1 ? 12.531 35.094 -3.154 1 59 1 MET B N 1
ATOM 2834 C CA . MET B 1 1 ? 11.742 34.062 -3.809 1 59 1 MET B CA 1
ATOM 2835 C C . MET B 1 1 ? 10.5 33.719 -2.988 1 59 1 MET B C 1
ATOM 2837 O O . MET B 1 1 ? 10.516 33.844 -1.762 1 59 1 MET B O 1
ATOM 2841 N N . THR B 1 2 ? 9.336 33.531 -3.588 1 85.19 2 THR B N 1
ATOM 2842 C CA . THR B 1 2 ? 8.07 33.312 -2.91 1 85.19 2 THR B CA 1
ATOM 2843 C C . THR B 1 2 ? 8.062 31.953 -2.209 1 85.19 2 THR B C 1
ATOM 2845 O O . THR B 1 2 ? 8.594 30.969 -2.738 1 85.19 2 THR B O 1
ATOM 2848 N N . THR B 1 3 ? 7.805 31.953 -0.922 1 97.12 3 THR B N 1
ATOM 2849 C CA . THR B 1 3 ? 7.672 30.734 -0.13 1 97.12 3 THR B CA 1
ATOM 2850 C C . THR B 1 3 ? 6.719 29.75 -0.806 1 97.12 3 THR B C 1
ATOM 2852 O O . THR B 1 3 ? 5.578 30.094 -1.117 1 97.12 3 THR B O 1
ATOM 2855 N N . PRO B 1 4 ? 7.199 28.562 -1.166 1 98.44 4 PRO B N 1
ATOM 2856 C CA . PRO B 1 4 ? 6.305 27.594 -1.813 1 98.44 4 PRO B CA 1
ATOM 2857 C C . PRO B 1 4 ? 5.09 27.25 -0.957 1 98.44 4 PRO B C 1
ATOM 2859 O O . PRO B 1 4 ? 5.207 27.125 0.265 1 98.44 4 PRO B O 1
ATOM 2862 N N . LEU B 1 5 ? 3.91 27.094 -1.602 1 98.69 5 LEU B N 1
ATOM 2863 C CA . LEU B 1 5 ? 2.691 26.578 -0.983 1 98.69 5 LEU B CA 1
ATOM 2864 C C . LEU B 1 5 ? 2.469 25.125 -1.357 1 98.69 5 LEU B C 1
ATOM 2866 O O . LEU B 1 5 ? 2.701 24.734 -2.502 1 98.69 5 LEU B O 1
ATOM 2870 N N . ASN B 1 6 ? 2.07 24.391 -0.403 1 98.75 6 ASN B N 1
ATOM 2871 C CA . ASN B 1 6 ? 1.771 22.984 -0.574 1 98.75 6 ASN B CA 1
ATOM 2872 C C . ASN B 1 6 ? 0.364 22.641 -0.091 1 98.75 6 ASN B C 1
ATOM 2874 O O . ASN B 1 6 ? -0.265 23.438 0.61 1 98.75 6 ASN B O 1
ATOM 2878 N N . VAL B 1 7 ? -0.103 21.484 -0.511 1 98.88 7 VAL B N 1
ATOM 2879 C CA . VAL B 1 7 ? -1.43 21 -0.139 1 98.88 7 VAL B CA 1
ATOM 2880 C C . VAL B 1 7 ? -1.301 19.781 0.776 1 98.88 7 VAL B C 1
ATOM 2882 O O . VAL B 1 7 ? -0.492 18.891 0.519 1 98.88 7 VAL B O 1
ATOM 2885 N N . LEU B 1 8 ? -1.979 19.734 1.831 1 98.81 8 LEU B N 1
ATOM 2886 C CA . LEU B 1 8 ? -2.232 18.516 2.592 1 98.81 8 LEU B CA 1
ATOM 2887 C C . LEU B 1 8 ? -3.684 18.078 2.436 1 98.81 8 LEU B C 1
ATOM 2889 O O . LEU B 1 8 ? -4.605 18.812 2.785 1 98.81 8 LEU B O 1
ATOM 2893 N N . ASP B 1 9 ? -3.84 16.906 1.92 1 98.69 9 ASP B N 1
ATOM 2894 C CA . ASP B 1 9 ? -5.168 16.359 1.648 1 98.69 9 ASP B CA 1
ATOM 2895 C C . ASP B 1 9 ? -5.469 15.172 2.555 1 98.69 9 ASP B C 1
ATOM 2897 O O . ASP B 1 9 ? -4.777 14.148 2.5 1 98.69 9 ASP B O 1
ATOM 2901 N N . LEU B 1 10 ? -6.516 15.273 3.324 1 97.5 10 LEU B N 1
ATOM 2902 C CA . LEU B 1 10 ? -6.957 14.195 4.207 1 97.5 10 LEU B CA 1
ATOM 2903 C C . LEU B 1 10 ? -7.906 13.25 3.477 1 97.5 10 LEU B C 1
ATOM 2905 O O . LEU B 1 10 ? -8.297 12.219 4.023 1 97.5 10 LEU B O 1
ATOM 2909 N N . VAL B 1 11 ? -8.289 13.57 2.301 1 98.56 11 VAL B N 1
ATOM 2910 C CA . VAL B 1 11 ? -9.289 12.859 1.503 1 98.56 11 VAL B CA 1
ATOM 2911 C C . VAL B 1 11 ? -10.609 12.812 2.256 1 98.56 11 VAL B C 1
ATOM 2913 O O . VAL B 1 11 ? -11.148 11.734 2.521 1 98.56 11 VAL B O 1
ATOM 2916 N N . PRO B 1 12 ? -11.148 13.992 2.572 1 98.69 12 PRO B N 1
ATOM 2917 C CA . PRO B 1 12 ? -12.344 14.07 3.406 1 98.69 12 PRO B CA 1
ATOM 2918 C C . PRO B 1 12 ? -13.602 13.594 2.68 1 98.69 12 PRO B C 1
ATOM 2920 O O . PRO B 1 12 ? -13.742 13.82 1.473 1 98.69 12 PRO B O 1
ATOM 2923 N N . ILE B 1 13 ? -14.43 12.969 3.363 1 98.81 13 ILE B N 1
ATOM 2924 C CA . ILE B 1 13 ? -15.766 12.609 2.896 1 98.81 13 ILE B CA 1
ATOM 2925 C C . ILE B 1 13 ? -16.797 13.586 3.465 1 98.81 13 ILE B C 1
ATOM 2927 O O . ILE B 1 13 ? -16.891 13.75 4.684 1 98.81 13 ILE B O 1
ATOM 2931 N N . SER B 1 14 ? -17.516 14.289 2.633 1 98.75 14 SER B N 1
ATOM 2932 C CA . SER B 1 14 ? -18.578 15.195 3.074 1 98.75 14 SER B CA 1
ATOM 2933 C C . SER B 1 14 ? -19.844 14.422 3.432 1 98.75 14 SER B C 1
ATOM 2935 O O . SER B 1 14 ? -20.094 13.344 2.887 1 98.75 14 SER B O 1
ATOM 2937 N N . SER B 1 15 ? -20.609 14.953 4.391 1 98.75 15 SER B N 1
ATOM 2938 C CA . SER B 1 15 ? -21.906 14.344 4.664 1 98.75 15 SER B CA 1
ATOM 2939 C C . SER B 1 15 ? -22.734 14.227 3.389 1 98.75 15 SER B C 1
ATOM 2941 O O . SER B 1 15 ? -22.75 15.141 2.568 1 98.75 15 SER B O 1
ATOM 2943 N N . GLY B 1 16 ? -23.297 13.023 3.207 1 98.31 16 GLY B N 1
ATOM 2944 C CA . GLY B 1 16 ? -24.094 12.773 2.016 1 98.31 16 GLY B CA 1
ATOM 2945 C C . GLY B 1 16 ? -23.281 12.227 0.861 1 98.31 16 GLY B C 1
ATOM 2946 O O . GLY B 1 16 ? -23.812 11.953 -0.214 1 98.31 16 GLY B O 1
ATOM 2947 N N . SER B 1 17 ? -22.062 12.055 1.009 1 98.38 17 SER B N 1
ATOM 2948 C CA . SER B 1 17 ? -21.172 11.539 -0.024 1 98.38 17 SER B CA 1
ATOM 2949 C C . SER B 1 17 ? -20.5 10.242 0.415 1 98.38 17 SER B C 1
ATOM 2951 O O . SER B 1 17 ? -20.969 9.586 1.348 1 98.38 17 SER B O 1
ATOM 2953 N N . ASN B 1 18 ? -19.484 9.727 -0.325 1 97.88 18 ASN B N 1
ATOM 2954 C CA . ASN B 1 18 ? -18.812 8.461 -0.032 1 97.88 18 ASN B CA 1
ATOM 2955 C C . ASN B 1 18 ? -17.344 8.5 -0.414 1 97.88 18 ASN B C 1
ATOM 2957 O O . ASN B 1 18 ? -16.844 9.531 -0.877 1 97.88 18 ASN B O 1
ATOM 2961 N N . ALA B 1 19 ? -16.703 7.438 -0.164 1 98.06 19 ALA B N 1
ATOM 2962 C CA . ALA B 1 19 ? -15.258 7.363 -0.374 1 98.06 19 ALA B CA 1
ATOM 2963 C C . ALA B 1 19 ? -14.906 7.473 -1.855 1 98.06 19 ALA B C 1
ATOM 2965 O O . ALA B 1 19 ? -13.875 8.039 -2.217 1 98.06 19 ALA B O 1
ATOM 2966 N N . THR B 1 20 ? -15.742 6.918 -2.711 1 98.12 20 THR B N 1
ATOM 2967 C CA . THR B 1 20 ? -15.531 7.004 -4.152 1 98.12 20 THR B CA 1
ATOM 2968 C C . THR B 1 20 ? -15.43 8.461 -4.602 1 98.12 20 THR B C 1
ATOM 2970 O O . THR B 1 20 ? -14.461 8.844 -5.258 1 98.12 20 THR B O 1
ATOM 2973 N N . GLN B 1 21 ? -16.391 9.219 -4.195 1 98.56 21 GLN B N 1
ATOM 2974 C CA . GLN B 1 21 ? -16.406 10.625 -4.578 1 98.56 21 GLN B CA 1
ATOM 2975 C C . GLN B 1 21 ? -15.25 11.383 -3.928 1 98.56 21 GLN B C 1
ATOM 2977 O O . GLN B 1 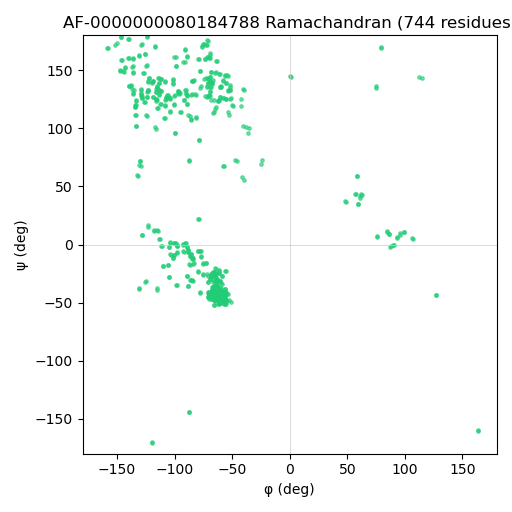21 ? -14.664 12.281 -4.539 1 98.56 21 GLN B O 1
ATOM 2982 N N . ALA B 1 22 ? -14.961 11.062 -2.664 1 98.69 22 ALA B N 1
ATOM 2983 C CA . ALA B 1 22 ? -13.844 11.703 -1.972 1 98.69 22 ALA B CA 1
ATOM 2984 C C . ALA B 1 22 ? -12.539 11.508 -2.736 1 98.69 22 ALA B C 1
ATOM 2986 O O . ALA B 1 22 ? -11.75 12.445 -2.885 1 98.69 22 ALA B O 1
ATOM 2987 N N . LEU B 1 23 ? -12.312 10.305 -3.23 1 98.38 23 LEU B N 1
ATOM 2988 C CA . LEU B 1 23 ? -11.094 10.016 -3.977 1 98.38 23 LEU B CA 1
ATOM 2989 C C . LEU B 1 23 ? -11.078 10.758 -5.309 1 98.38 23 LEU B C 1
ATOM 2991 O O . LEU B 1 23 ? -10.039 11.281 -5.719 1 98.38 23 LEU B O 1
ATOM 2995 N N . ARG B 1 24 ? -12.164 10.812 -5.992 1 98.44 24 ARG B N 1
ATOM 2996 C CA . ARG B 1 24 ? -12.258 11.562 -7.238 1 98.44 24 ARG B CA 1
ATOM 2997 C C . ARG B 1 24 ? -11.984 13.047 -7.004 1 98.44 24 ARG B C 1
ATOM 2999 O O . ARG B 1 24 ? -11.328 13.703 -7.816 1 98.44 24 ARG B O 1
ATOM 3006 N N . ASN B 1 25 ? -12.547 13.562 -5.887 1 98.81 25 ASN B N 1
ATOM 3007 C CA . ASN B 1 25 ? -12.273 14.938 -5.512 1 98.81 25 ASN B CA 1
ATOM 3008 C C . ASN B 1 25 ? -10.781 15.172 -5.285 1 98.81 25 ASN B C 1
ATOM 3010 O O . ASN B 1 25 ? -10.242 16.219 -5.672 1 98.81 25 ASN B O 1
ATOM 3014 N N . SER B 1 26 ? -10.172 14.234 -4.648 1 98.5 26 SER B N 1
ATOM 3015 C CA . SER B 1 26 ? -8.742 14.352 -4.383 1 98.5 26 SER B CA 1
ATOM 3016 C C . SER B 1 26 ? -7.938 14.391 -5.68 1 98.5 26 SER B C 1
ATOM 3018 O O . SER B 1 26 ? -7 15.172 -5.809 1 98.5 26 SER B O 1
ATOM 3020 N N . ILE B 1 27 ? -8.258 13.555 -6.617 1 98.19 27 ILE B N 1
ATOM 3021 C CA . ILE B 1 27 ? -7.605 13.531 -7.922 1 98.19 27 ILE B CA 1
ATOM 3022 C C . ILE B 1 27 ? -7.785 14.883 -8.609 1 98.19 27 ILE B C 1
ATOM 3024 O O . ILE B 1 27 ? -6.82 15.469 -9.117 1 98.19 27 ILE B O 1
ATOM 3028 N N . ASP B 1 28 ? -8.992 15.352 -8.625 1 98.81 28 ASP B N 1
ATOM 3029 C CA . ASP B 1 28 ? -9.281 16.656 -9.227 1 98.81 28 ASP B CA 1
ATOM 3030 C C . ASP B 1 28 ? -8.484 17.766 -8.555 1 98.81 28 ASP B C 1
ATOM 3032 O O . ASP B 1 28 ? -7.891 18.609 -9.234 1 98.81 28 ASP B O 1
ATOM 3036 N N . LEU B 1 29 ? -8.461 17.734 -7.23 1 98.88 29 LEU B N 1
ATOM 3037 C CA . LEU B 1 29 ? -7.738 18.766 -6.496 1 98.88 29 LEU B CA 1
ATOM 3038 C C . LEU B 1 29 ? -6.25 18.734 -6.82 1 98.88 29 LEU B C 1
ATOM 3040 O O . LEU B 1 29 ? -5.613 19.781 -6.965 1 98.88 29 LEU B O 1
ATOM 3044 N N . ALA B 1 30 ? -5.691 17.562 -6.891 1 98.75 30 ALA B N 1
ATOM 3045 C CA . ALA B 1 30 ? -4.277 17.422 -7.23 1 98.75 30 ALA B CA 1
ATOM 3046 C C . ALA B 1 30 ? -3.975 18.047 -8.586 1 98.75 30 ALA B C 1
ATOM 3048 O O . ALA B 1 30 ? -2.998 18.781 -8.742 1 98.75 30 ALA B O 1
ATOM 3049 N N . ARG B 1 31 ? -4.824 17.766 -9.578 1 98.69 31 ARG B N 1
ATOM 3050 C CA . ARG B 1 31 ? -4.656 18.344 -10.906 1 98.69 31 ARG B CA 1
ATOM 3051 C C . ARG B 1 31 ? -4.762 19.859 -10.875 1 98.69 31 ARG B C 1
ATOM 3053 O O . ARG B 1 31 ? -3.939 20.562 -11.469 1 98.69 31 ARG B O 1
ATOM 3060 N N . ARG B 1 32 ? -5.801 20.297 -10.188 1 98.69 32 ARG B N 1
ATOM 3061 C CA . ARG B 1 32 ? -6.062 21.734 -10.133 1 98.69 32 ARG B CA 1
ATOM 3062 C C . ARG B 1 32 ? -4.93 22.469 -9.43 1 98.69 32 ARG B C 1
ATOM 3064 O O . ARG B 1 32 ? -4.48 23.516 -9.891 1 98.69 32 ARG B O 1
ATOM 3071 N N . THR B 1 33 ? -4.477 21.922 -8.312 1 98.75 33 THR B N 1
ATOM 3072 C CA . THR B 1 33 ? -3.439 22.609 -7.551 1 98.75 33 THR B CA 1
ATOM 3073 C C . THR B 1 33 ? -2.104 22.547 -8.281 1 98.75 33 THR B C 1
ATOM 3075 O O . THR B 1 33 ? -1.298 23.484 -8.188 1 98.75 33 THR B O 1
ATOM 3078 N N . GLU B 1 34 ? -1.818 21.469 -9.039 1 98.5 34 GLU B N 1
ATOM 3079 C CA . GLU B 1 34 ? -0.659 21.469 -9.922 1 98.5 34 GLU B CA 1
ATOM 3080 C C . GLU B 1 34 ? -0.715 22.641 -10.914 1 98.5 34 GLU B C 1
ATOM 3082 O O . GLU B 1 34 ? 0.268 23.359 -11.078 1 98.5 34 GLU B O 1
ATOM 3087 N N . ALA B 1 35 ? -1.854 22.828 -11.531 1 98.31 35 ALA B N 1
ATOM 3088 C CA . ALA B 1 35 ? -2.035 23.891 -12.516 1 98.31 35 ALA B CA 1
ATOM 3089 C C . ALA B 1 35 ? -1.893 25.266 -11.867 1 98.31 35 ALA B C 1
ATOM 3091 O O . ALA B 1 35 ? -1.486 26.219 -12.531 1 98.31 35 ALA B O 1
ATOM 3092 N N . LEU B 1 36 ? -2.197 25.359 -10.578 1 98.44 36 LEU B N 1
ATOM 3093 C CA . LEU B 1 36 ? -2.172 26.625 -9.859 1 98.44 36 LEU B CA 1
ATOM 3094 C C . LEU B 1 36 ? -0.773 26.922 -9.328 1 98.44 36 LEU B C 1
ATOM 3096 O O . LEU B 1 36 ? -0.533 27.984 -8.758 1 98.44 36 LEU B O 1
ATOM 3100 N N . GLY B 1 37 ? 0.147 25.953 -9.398 1 97.62 37 GLY B N 1
ATOM 3101 C CA . GLY B 1 37 ? 1.54 26.203 -9.07 1 97.62 37 GLY B CA 1
ATOM 3102 C C . GLY B 1 37 ? 1.914 25.766 -7.664 1 97.62 37 GLY B C 1
ATOM 3103 O O . GLY B 1 37 ? 2.975 26.141 -7.156 1 97.62 37 GLY B O 1
ATOM 3104 N N . TYR B 1 38 ? 1.064 25.047 -6.988 1 98.62 38 TYR B N 1
ATOM 3105 C CA . TYR B 1 38 ? 1.46 24.469 -5.711 1 98.62 38 TYR B CA 1
ATOM 3106 C C . TYR B 1 38 ? 2.629 23.516 -5.887 1 98.62 38 TYR B C 1
ATOM 3108 O O . TYR B 1 38 ? 2.699 22.781 -6.879 1 98.62 38 TYR B O 1
ATOM 3116 N N . ALA B 1 39 ? 3.502 23.438 -4.895 1 98.25 39 ALA B N 1
ATOM 3117 C CA . ALA B 1 39 ? 4.785 22.766 -5.074 1 98.25 39 ALA B CA 1
ATOM 3118 C C . ALA B 1 39 ? 4.676 21.281 -4.754 1 98.25 39 ALA B C 1
ATOM 3120 O O . ALA B 1 39 ? 5.379 20.453 -5.348 1 98.25 39 ALA B O 1
ATOM 3121 N N . ARG B 1 40 ? 3.854 20.969 -3.762 1 98.62 40 ARG B N 1
ATOM 3122 C CA . ARG B 1 40 ? 3.709 19.578 -3.311 1 98.62 40 ARG B CA 1
ATOM 3123 C C . ARG B 1 40 ? 2.264 19.281 -2.932 1 98.62 40 ARG B C 1
ATOM 3125 O O . ARG B 1 40 ? 1.52 20.172 -2.533 1 98.62 40 ARG B O 1
ATOM 3132 N N . TYR B 1 41 ? 1.932 18.062 -3.059 1 98.81 41 TYR B N 1
ATOM 3133 C CA . TYR B 1 41 ? 0.652 17.516 -2.641 1 98.81 41 TYR B CA 1
ATOM 3134 C C . TYR B 1 41 ? 0.856 16.344 -1.686 1 98.81 41 TYR B C 1
ATOM 3136 O O . TYR B 1 41 ? 1.293 15.258 -2.098 1 98.81 41 TYR B O 1
ATOM 3144 N N . TRP B 1 42 ? 0.484 16.547 -0.392 1 98.75 42 TRP B N 1
ATOM 3145 C CA . TRP B 1 42 ? 0.69 15.57 0.678 1 98.75 42 TRP B CA 1
ATOM 3146 C C . TRP B 1 42 ? -0.601 14.82 0.988 1 98.75 42 TRP B C 1
ATOM 3148 O O . TRP B 1 42 ? -1.684 15.414 0.997 1 98.75 42 TRP B O 1
ATOM 3158 N N . PHE B 1 43 ? -0.449 13.5 1.287 1 98.38 43 PHE B N 1
ATOM 3159 C CA . PHE B 1 43 ? -1.57 12.695 1.758 1 98.38 43 PHE B CA 1
ATOM 3160 C C . PHE B 1 43 ? -1.349 12.25 3.197 1 98.38 43 PHE B C 1
ATOM 3162 O O . PHE B 1 43 ? -0.273 11.758 3.541 1 98.38 43 PHE B O 1
ATOM 3169 N N . ALA B 1 44 ? -2.387 12.422 3.99 1 96.31 44 ALA B N 1
ATOM 3170 C CA . ALA B 1 44 ? -2.344 11.961 5.375 1 96.31 44 ALA B CA 1
ATOM 3171 C C . ALA B 1 44 ? -2.828 10.516 5.488 1 96.31 44 ALA B C 1
ATOM 3173 O O . ALA B 1 44 ? -3.453 9.992 4.562 1 96.31 44 ALA B O 1
ATOM 3174 N N . GLU B 1 45 ? -2.504 9.914 6.559 1 97.31 45 GLU B N 1
ATOM 3175 C CA . GLU B 1 45 ? -2.934 8.547 6.859 1 97.31 45 GLU B CA 1
ATOM 3176 C C . GLU B 1 45 ? -3.848 8.516 8.086 1 97.31 45 GLU B C 1
ATOM 3178 O O . GLU B 1 45 ? -3.428 8.867 9.188 1 97.31 45 GLU B O 1
ATOM 3183 N N . HIS B 1 46 ? -5.086 8.086 7.895 1 96.12 46 HIS B N 1
ATOM 3184 C CA . HIS B 1 46 ? -6.059 7.945 8.977 1 96.12 46 HIS B CA 1
ATOM 3185 C C . HIS B 1 46 ? -6.855 6.652 8.836 1 96.12 46 HIS B C 1
ATOM 3187 O O . HIS B 1 46 ? -7.246 6.277 7.727 1 96.12 46 HIS B O 1
ATOM 3193 N N . HIS B 1 47 ? -7.008 5.996 9.945 1 96.31 47 HIS B N 1
ATOM 3194 C CA . HIS B 1 47 ? -7.695 4.707 9.938 1 96.31 47 HIS B CA 1
ATOM 3195 C C . HIS B 1 47 ? -9.016 4.777 10.703 1 96.31 47 HIS B C 1
ATOM 3197 O O . HIS B 1 47 ? -9.117 5.496 11.695 1 96.31 47 HIS B O 1
ATOM 3203 N N . LEU B 1 48 ? -9.992 4.082 10.211 1 95.81 48 LEU B N 1
ATOM 3204 C CA . LEU B 1 48 ? -11.258 3.844 10.891 1 95.81 48 LEU B CA 1
ATOM 3205 C C . LEU B 1 48 ? -11.969 5.16 11.203 1 95.81 48 LEU B C 1
ATOM 3207 O O . LEU B 1 48 ? -12.523 5.324 12.289 1 95.81 48 LEU B O 1
ATOM 3211 N N . ASN B 1 49 ? -11.844 6.16 10.336 1 96.5 49 ASN B N 1
ATOM 3212 C CA . ASN B 1 49 ? -12.602 7.402 10.414 1 96.5 49 ASN B CA 1
ATOM 3213 C C . ASN B 1 49 ? -13.781 7.406 9.445 1 96.5 49 ASN B C 1
ATOM 3215 O O . ASN B 1 49 ? -13.602 7.156 8.25 1 96.5 49 ASN B O 1
ATOM 3219 N N . PRO B 1 50 ? -14.922 7.688 9.898 1 96.38 50 PRO B N 1
ATOM 3220 C CA . PRO B 1 50 ? -16.094 7.676 9.016 1 96.38 50 PRO B CA 1
ATOM 3221 C C . PRO B 1 50 ? -16.016 8.75 7.934 1 96.38 50 PRO B C 1
ATOM 3223 O O . PRO B 1 50 ? -16.625 8.602 6.867 1 96.38 50 PRO B O 1
ATOM 3226 N N . GLY B 1 51 ? -15.266 9.82 8.188 1 98.31 51 GLY B N 1
ATOM 3227 C CA . GLY B 1 51 ? -15.32 10.953 7.273 1 98.31 51 GLY B CA 1
ATOM 3228 C C . GLY B 1 51 ? -14.016 11.203 6.547 1 98.31 51 GLY B C 1
ATOM 3229 O O . GLY B 1 51 ? -13.82 12.258 5.949 1 98.31 51 GLY B O 1
ATOM 3230 N N . VAL B 1 52 ? -13.031 10.305 6.578 1 98.06 52 VAL B N 1
ATOM 3231 C CA . VAL B 1 52 ? -11.75 10.445 5.902 1 98.06 52 VAL B CA 1
ATOM 3232 C C . VAL B 1 52 ? -11.383 9.133 5.215 1 98.06 52 VAL B C 1
ATOM 3234 O O . VAL B 1 52 ? -11.359 8.07 5.852 1 98.06 52 VAL B O 1
ATOM 3237 N N . ALA B 1 53 ? -11.016 9.18 3.967 1 98.12 53 ALA B N 1
ATOM 3238 C CA . ALA B 1 53 ? -10.82 7.965 3.174 1 98.12 53 ALA B CA 1
ATOM 3239 C C . ALA B 1 53 ? -9.336 7.656 3 1 98.12 53 ALA B C 1
ATOM 3241 O O . ALA B 1 53 ? -8.977 6.586 2.514 1 98.12 53 ALA B O 1
ATOM 3242 N N . GLY B 1 54 ? -8.469 8.562 3.404 1 97.56 54 GLY B N 1
ATOM 3243 C CA . GLY B 1 54 ? -7.043 8.391 3.195 1 97.56 54 GLY B CA 1
ATOM 3244 C C . GLY B 1 54 ? -6.402 7.453 4.203 1 97.56 54 GLY B C 1
ATOM 3245 O O . GLY B 1 54 ? -5.828 7.902 5.199 1 97.56 54 GLY B O 1
ATOM 3246 N N . THR B 1 55 ? -6.359 6.102 3.887 1 98 55 THR B N 1
ATOM 3247 C CA . THR B 1 55 ? -5.93 5.117 4.871 1 98 55 THR B CA 1
ATOM 3248 C C . THR B 1 55 ? -4.52 4.625 4.566 1 98 55 THR B C 1
ATOM 3250 O O . THR B 1 55 ? -3.816 4.141 5.453 1 98 55 THR B O 1
ATOM 3253 N N . SER B 1 56 ? -4.133 4.66 3.297 1 98.38 56 SER B N 1
ATOM 3254 C CA . SER B 1 56 ? -2.816 4.219 2.852 1 98.38 56 SER B CA 1
ATOM 3255 C C . SER B 1 56 ? -2.188 5.227 1.896 1 98.38 56 SER B C 1
ATOM 3257 O O . SER B 1 56 ? -2.482 5.223 0.699 1 98.38 56 SER B O 1
ATOM 3259 N N . PRO B 1 57 ? -1.265 6.02 2.373 1 98.38 57 PRO B N 1
ATOM 3260 C CA . PRO B 1 57 ? -0.66 7.035 1.508 1 98.38 57 PRO B CA 1
ATOM 3261 C C . PRO B 1 57 ? -0.022 6.438 0.255 1 98.38 57 PRO B C 1
ATOM 3263 O O . PRO B 1 57 ? -0.2 6.969 -0.845 1 98.38 57 PRO B O 1
ATOM 3266 N N . ALA B 1 58 ? 0.671 5.281 0.393 1 98.56 58 ALA B N 1
ATOM 3267 C CA . ALA B 1 58 ? 1.338 4.684 -0.762 1 98.56 58 ALA B CA 1
ATOM 3268 C C . ALA B 1 58 ? 0.332 4.332 -1.854 1 98.56 58 ALA B C 1
ATOM 3270 O O . ALA B 1 58 ? 0.565 4.605 -3.033 1 98.56 58 ALA B O 1
ATOM 3271 N N . VAL B 1 59 ? -0.792 3.77 -1.468 1 98.62 59 VAL B N 1
ATOM 3272 C CA . VAL B 1 59 ? -1.8 3.354 -2.438 1 98.62 59 VAL B CA 1
ATOM 3273 C C . VAL B 1 59 ? -2.453 4.582 -3.062 1 98.62 59 VAL B C 1
ATOM 3275 O O . VAL B 1 59 ? -2.629 4.648 -4.281 1 98.62 59 VAL B O 1
ATOM 3278 N N . VAL B 1 60 ? -2.801 5.605 -2.254 1 98.44 60 VAL B N 1
ATOM 3279 C CA . VAL B 1 60 ? -3.439 6.809 -2.779 1 98.44 60 VAL B CA 1
ATOM 3280 C C . VAL B 1 60 ? -2.479 7.535 -3.721 1 98.44 60 VAL B C 1
ATOM 3282 O O . VAL B 1 60 ? -2.879 7.996 -4.793 1 98.44 60 VAL B O 1
ATOM 3285 N N . LEU B 1 61 ? -1.237 7.609 -3.309 1 98.5 61 LEU B N 1
ATOM 3286 C CA . LEU B 1 61 ? -0.229 8.242 -4.152 1 98.5 61 LEU B CA 1
ATOM 3287 C C . LEU B 1 61 ? -0.111 7.523 -5.492 1 98.5 61 LEU B C 1
ATOM 3289 O O . LEU B 1 61 ? 0.003 8.164 -6.539 1 98.5 61 LEU B O 1
ATOM 3293 N N . ALA B 1 62 ? -0.108 6.184 -5.43 1 98.06 62 ALA B N 1
ATOM 3294 C CA . ALA B 1 62 ? -0.047 5.406 -6.66 1 98.06 62 ALA B CA 1
ATOM 3295 C C . ALA B 1 62 ? -1.239 5.711 -7.562 1 98.06 62 ALA B C 1
ATOM 3297 O O . ALA B 1 62 ? -1.086 5.852 -8.781 1 98.06 62 ALA B O 1
ATOM 3298 N N . LEU B 1 63 ? -2.42 5.852 -6.98 1 96.44 63 LEU B N 1
ATOM 3299 C CA . LEU B 1 63 ? -3.648 6.098 -7.73 1 96.44 63 LEU B CA 1
ATOM 3300 C C . LEU B 1 63 ? -3.619 7.473 -8.383 1 96.44 63 LEU B C 1
ATOM 3302 O O . LEU B 1 63 ? -4.211 7.672 -9.453 1 96.44 63 LEU B O 1
ATOM 3306 N N . ILE B 1 64 ? -2.83 8.383 -7.785 1 94.62 64 ILE B N 1
ATOM 3307 C CA . ILE B 1 64 ? -2.934 9.766 -8.227 1 94.62 64 ILE B CA 1
ATOM 3308 C C . ILE B 1 64 ? -1.719 10.133 -9.078 1 94.62 64 ILE B C 1
ATOM 3310 O O . ILE B 1 64 ? -1.734 11.133 -9.805 1 94.62 64 ILE B O 1
ATOM 3314 N N . ALA B 1 65 ? -0.684 9.367 -8.992 1 95.44 65 ALA B N 1
ATOM 3315 C CA . ALA B 1 65 ? 0.583 9.703 -9.641 1 95.44 65 ALA B CA 1
ATOM 3316 C C . ALA B 1 65 ? 0.398 9.891 -11.141 1 95.44 65 ALA B C 1
ATOM 3318 O O . ALA B 1 65 ? 0.918 10.844 -11.727 1 95.44 65 ALA B O 1
ATOM 3319 N N . GLY B 1 66 ? -0.435 9.023 -11.766 1 91.94 66 GLY B N 1
ATOM 3320 C CA . GLY B 1 66 ? -0.632 9.094 -13.203 1 91.94 66 GLY B CA 1
ATOM 3321 C C . GLY B 1 66 ? -1.568 10.211 -13.625 1 91.94 66 GLY B C 1
ATOM 3322 O O . GLY B 1 66 ? -1.709 10.492 -14.812 1 91.94 66 GLY B O 1
ATOM 3323 N N . GLU B 1 67 ? -2.148 10.875 -12.664 1 95.44 67 GLU B N 1
ATOM 3324 C CA . GLU B 1 67 ? -3.125 11.93 -12.93 1 95.44 67 GLU B CA 1
ATOM 3325 C C . GLU B 1 67 ? -2.479 13.312 -12.875 1 95.44 67 GLU B C 1
ATOM 3327 O O . GLU B 1 67 ? -3.145 14.32 -13.094 1 95.44 67 GLU B O 1
ATOM 3332 N N . THR B 1 68 ? -1.222 13.406 -12.477 1 96.31 68 THR B N 1
ATOM 3333 C CA . THR B 1 68 ? -0.426 14.625 -12.422 1 96.31 68 THR B CA 1
ATOM 3334 C C . THR B 1 68 ? 0.911 14.43 -13.133 1 96.31 68 THR B C 1
ATOM 3336 O O . THR B 1 68 ? 1.241 13.32 -13.555 1 96.31 68 THR B O 1
ATOM 3339 N N . SER B 1 69 ? 1.699 15.523 -13.312 1 94.81 69 SER B N 1
ATOM 3340 C CA . SER B 1 69 ? 2.906 15.406 -14.125 1 94.81 69 SER B CA 1
ATOM 3341 C C . SER B 1 69 ? 4.113 16 -13.414 1 94.81 69 SER B C 1
ATOM 3343 O O . SER B 1 69 ? 5.215 15.453 -13.477 1 94.81 69 SER B O 1
ATOM 3345 N N . THR B 1 70 ? 3.875 17.156 -12.672 1 95.06 70 THR B N 1
ATOM 3346 C CA . THR B 1 70 ? 5.055 17.875 -12.203 1 95.06 70 THR B CA 1
ATOM 3347 C C . THR B 1 70 ? 4.996 18.078 -10.695 1 95.06 70 THR B C 1
ATOM 3349 O O . THR B 1 70 ? 6.035 18.203 -10.039 1 95.06 70 THR B O 1
ATOM 3352 N N . ILE B 1 71 ? 3.844 18.219 -10.164 1 97.88 71 ILE B N 1
ATOM 3353 C CA . ILE B 1 71 ? 3.717 18.469 -8.734 1 97.88 71 ILE B CA 1
ATOM 3354 C C . ILE B 1 71 ? 4.332 17.312 -7.949 1 97.88 71 ILE B C 1
ATOM 3356 O O . ILE B 1 71 ? 4.176 16.141 -8.32 1 97.88 71 ILE B O 1
ATOM 3360 N N . ARG B 1 72 ? 5.102 17.594 -6.934 1 98.38 72 ARG B N 1
ATOM 3361 C CA . ARG B 1 72 ? 5.621 16.531 -6.082 1 98.38 72 ARG B CA 1
ATOM 3362 C C . ARG B 1 72 ? 4.516 15.922 -5.227 1 98.38 72 ARG B C 1
ATOM 3364 O O . ARG B 1 72 ? 3.625 16.641 -4.754 1 98.38 72 ARG B O 1
ATOM 3371 N N . LEU B 1 73 ? 4.57 14.656 -5.117 1 98.75 73 LEU B N 1
ATOM 3372 C CA . LEU B 1 73 ? 3.594 13.906 -4.336 1 98.75 73 LEU B CA 1
ATOM 3373 C C . LEU B 1 73 ? 4.246 13.266 -3.117 1 98.75 73 LEU B C 1
ATOM 3375 O O . LEU B 1 73 ? 5.371 12.773 -3.199 1 98.75 73 LEU B O 1
ATOM 3379 N N . GLY B 1 74 ? 3.533 13.32 -1.992 1 98.69 74 GLY B N 1
ATOM 3380 C CA . GLY B 1 74 ? 4.195 12.727 -0.838 1 98.69 74 GLY B CA 1
ATOM 3381 C C . GLY B 1 74 ? 3.23 12.312 0.255 1 98.69 74 GLY B C 1
ATOM 3382 O O . GLY B 1 74 ? 2.023 12.539 0.146 1 98.69 74 GLY B O 1
ATOM 3383 N N . SER B 1 75 ? 3.785 11.555 1.22 1 98.75 75 SER B N 1
ATOM 3384 C CA . SER B 1 75 ? 3.061 11.203 2.436 1 98.75 75 SER B CA 1
ATOM 3385 C C . SER B 1 75 ? 3.283 12.234 3.535 1 98.75 75 SER B C 1
ATOM 3387 O O . SER B 1 75 ? 4.426 12.602 3.828 1 98.75 75 SER B O 1
ATOM 3389 N N . GLY B 1 76 ? 2.264 12.727 4.152 1 97.75 76 GLY B N 1
ATOM 3390 C CA . GLY B 1 76 ? 2.307 13.648 5.277 1 97.75 76 GLY B CA 1
ATOM 3391 C C . GLY B 1 76 ? 1.386 13.25 6.414 1 97.75 76 GLY B C 1
ATOM 3392 O O . GLY B 1 76 ? 0.393 13.922 6.688 1 97.75 76 GLY B O 1
ATOM 3393 N N . ALA B 1 77 ? 1.605 11.992 7.008 1 97.12 77 ALA B N 1
ATOM 3394 C CA . ALA B 1 77 ? 2.803 11.156 6.938 1 97.12 77 ALA B CA 1
ATOM 3395 C C . ALA B 1 77 ? 2.441 9.672 6.934 1 97.12 77 ALA B C 1
ATOM 3397 O O . ALA B 1 77 ? 1.309 9.305 7.254 1 97.12 77 ALA B O 1
ATOM 3398 N N . VAL B 1 78 ? 3.309 8.82 6.473 1 98.12 78 VAL B N 1
ATOM 3399 C CA . VAL B 1 78 ? 3.219 7.406 6.809 1 98.12 78 VAL B CA 1
ATOM 3400 C C . VAL B 1 78 ? 3.352 7.223 8.32 1 98.12 78 VAL B C 1
ATOM 3402 O O . VAL B 1 78 ? 4.305 7.719 8.93 1 98.12 78 VAL B O 1
ATOM 3405 N N . GLN B 1 79 ? 2.379 6.586 8.922 1 96.56 79 GLN B N 1
ATOM 3406 C CA . GLN B 1 79 ? 2.418 6.328 10.359 1 96.56 79 GLN B CA 1
ATOM 3407 C C . GLN B 1 79 ? 3.281 5.113 10.68 1 96.56 79 GLN B C 1
ATOM 3409 O O . GLN B 1 79 ? 2.848 3.973 10.5 1 96.56 79 GLN B O 1
ATOM 3414 N N . MET B 1 80 ? 4.406 5.332 11.258 1 96.62 80 MET B N 1
ATOM 3415 C CA . MET B 1 80 ? 5.449 4.309 11.328 1 96.62 80 MET B CA 1
ATOM 3416 C C . MET B 1 80 ? 5.238 3.393 12.531 1 96.62 80 MET B C 1
ATOM 3418 O O . MET B 1 80 ? 5.887 2.352 12.641 1 96.62 80 MET B O 1
ATOM 3422 N N . GLY B 1 81 ? 4.293 3.723 13.406 1 94.88 81 GLY B N 1
ATOM 3423 C CA . GLY B 1 81 ? 4.086 2.943 14.617 1 94.88 81 GLY B CA 1
ATOM 3424 C C . GLY B 1 81 ? 3.635 1.522 14.336 1 94.88 81 GLY B C 1
ATOM 3425 O O . GLY B 1 81 ? 3.838 0.63 15.164 1 94.88 81 GLY B O 1
ATOM 3426 N N . HIS B 1 82 ? 3.016 1.319 13.211 1 95.25 82 HIS B N 1
ATOM 3427 C CA . HIS B 1 82 ? 2.494 -0.009 12.906 1 95.25 82 HIS B CA 1
ATOM 3428 C C . HIS B 1 82 ? 3.057 -0.535 11.594 1 95.25 82 HIS B C 1
ATOM 3430 O O . HIS B 1 82 ? 2.533 -1.498 11.031 1 95.25 82 HIS B O 1
ATOM 3436 N N . ARG B 1 83 ? 4.125 0.078 11.086 1 96.44 83 ARG B N 1
ATOM 3437 C CA . ARG B 1 83 ? 4.742 -0.302 9.82 1 96.44 83 ARG B CA 1
ATOM 3438 C C . ARG B 1 83 ? 6.219 -0.628 10.008 1 96.44 83 ARG B C 1
ATOM 3440 O O . ARG B 1 83 ? 6.852 -0.147 10.945 1 96.44 83 ARG B O 1
ATOM 3447 N N . THR B 1 84 ? 6.762 -1.433 9.156 1 97.56 84 THR B N 1
ATOM 3448 C CA . THR B 1 84 ? 8.195 -1.698 9.156 1 97.56 84 THR B CA 1
ATOM 3449 C C . THR B 1 84 ? 8.922 -0.745 8.211 1 97.56 84 THR B C 1
ATOM 3451 O O . THR B 1 84 ? 8.32 -0.211 7.273 1 97.56 84 THR B O 1
ATOM 3454 N N . ALA B 1 85 ? 10.18 -0.585 8.492 1 98.12 85 ALA B N 1
ATOM 3455 C CA . ALA B 1 85 ? 11.016 0.211 7.602 1 98.12 85 ALA B CA 1
ATOM 3456 C C . ALA B 1 85 ? 11.047 -0.382 6.195 1 98.12 85 ALA B C 1
ATOM 3458 O O . ALA B 1 85 ? 10.922 0.344 5.207 1 98.12 85 ALA B O 1
ATOM 3459 N N . LEU B 1 86 ? 11.117 -1.67 6.082 1 98.31 86 LEU B N 1
ATOM 3460 C CA . LEU B 1 86 ? 11.25 -2.336 4.793 1 98.31 86 LEU B CA 1
ATOM 3461 C C . LEU B 1 86 ? 10 -2.125 3.941 1 98.31 86 LEU B C 1
ATOM 3463 O O . LEU B 1 86 ? 10.094 -1.723 2.779 1 98.31 86 LEU B O 1
ATOM 3467 N N . ALA B 1 87 ? 8.844 -2.43 4.527 1 98.06 87 ALA B N 1
ATOM 3468 C CA . ALA B 1 87 ? 7.602 -2.277 3.775 1 98.06 87 ALA B CA 1
ATOM 3469 C C . ALA B 1 87 ? 7.449 -0.853 3.246 1 98.06 87 ALA B C 1
ATOM 3471 O O . ALA B 1 87 ? 7.023 -0.649 2.107 1 98.06 87 ALA B O 1
ATOM 3472 N N . THR B 1 88 ? 7.809 0.086 4.074 1 98.62 88 THR B N 1
ATOM 3473 C CA . THR B 1 88 ? 7.711 1.492 3.697 1 98.62 88 THR B CA 1
ATOM 3474 C C . THR B 1 88 ? 8.641 1.804 2.527 1 98.62 88 THR B C 1
ATOM 3476 O O . THR B 1 88 ? 8.219 2.389 1.529 1 98.62 88 THR B O 1
ATOM 3479 N N . VAL B 1 89 ? 9.875 1.37 2.588 1 98.81 89 VAL B N 1
ATOM 3480 C CA . VAL B 1 89 ? 10.867 1.65 1.555 1 98.81 89 VAL B CA 1
ATOM 3481 C C . VAL B 1 89 ? 10.484 0.94 0.26 1 98.81 89 VAL B C 1
ATOM 3483 O O . VAL B 1 89 ? 10.625 1.5 -0.829 1 98.81 89 VAL B O 1
ATOM 3486 N N . GLU B 1 90 ? 9.945 -0.241 0.362 1 98.75 90 GLU B N 1
ATOM 3487 C CA . GLU B 1 90 ? 9.531 -0.991 -0.821 1 98.75 90 GLU B CA 1
ATOM 3488 C C . GLU B 1 90 ? 8.352 -0.32 -1.516 1 98.75 90 GLU B C 1
ATOM 3490 O O . GLU B 1 90 ? 8.336 -0.199 -2.742 1 98.75 90 GLU B O 1
ATOM 3495 N N . GLU B 1 91 ? 7.395 0.124 -0.763 1 98.69 91 GLU B N 1
ATOM 3496 C CA . GLU B 1 91 ? 6.227 0.781 -1.339 1 98.69 91 GLU B CA 1
ATOM 3497 C C . GLU B 1 91 ? 6.617 2.062 -2.068 1 98.69 91 GLU B C 1
ATOM 3499 O O . GLU B 1 91 ? 6.223 2.275 -3.217 1 98.69 91 GLU B O 1
ATOM 3504 N N . PHE B 1 92 ? 7.391 2.861 -1.434 1 98.88 92 PHE B N 1
ATOM 3505 C CA . PHE B 1 92 ? 7.785 4.113 -2.07 1 98.88 92 PHE B CA 1
ATOM 3506 C C . PHE B 1 92 ? 8.828 3.863 -3.15 1 98.88 92 PHE B C 1
ATOM 3508 O O . PHE B 1 92 ? 8.984 4.668 -4.07 1 98.88 92 PHE B O 1
ATOM 3515 N N . GLY B 1 93 ? 9.594 2.746 -2.99 1 98.69 93 GLY B N 1
ATOM 3516 C CA . GLY B 1 93 ? 10.477 2.324 -4.066 1 98.69 93 GLY B CA 1
ATOM 3517 C C . GLY B 1 93 ? 9.734 2.023 -5.359 1 98.69 93 GLY B C 1
ATOM 3518 O O . GLY B 1 93 ? 10.219 2.348 -6.445 1 98.69 93 GLY B O 1
ATOM 3519 N N . LEU B 1 94 ? 8.602 1.366 -5.254 1 98.69 94 LEU B N 1
ATOM 3520 C CA . LEU B 1 94 ? 7.766 1.104 -6.422 1 98.69 94 LEU B CA 1
ATOM 3521 C C . LEU B 1 94 ? 7.309 2.408 -7.066 1 98.69 94 LEU B C 1
ATOM 3523 O O . LEU B 1 94 ? 7.363 2.551 -8.289 1 98.69 94 LEU B O 1
ATOM 3527 N N . LEU B 1 95 ? 6.859 3.367 -6.23 1 98.56 95 LEU B N 1
ATOM 3528 C CA . LEU B 1 95 ? 6.422 4.664 -6.734 1 98.56 95 LEU B CA 1
ATOM 3529 C C . LEU B 1 95 ? 7.555 5.367 -7.473 1 98.56 95 LEU B C 1
ATOM 3531 O O . LEU B 1 95 ? 7.375 5.828 -8.602 1 98.56 95 LEU B O 1
ATOM 3535 N N . ASP B 1 96 ? 8.719 5.391 -6.816 1 98.38 96 ASP B N 1
ATOM 3536 C CA . ASP B 1 96 ? 9.867 6.07 -7.398 1 98.38 96 ASP B CA 1
ATOM 3537 C C . ASP B 1 96 ? 10.328 5.375 -8.68 1 98.38 96 ASP B C 1
ATOM 3539 O O . ASP B 1 96 ? 10.781 6.027 -9.617 1 98.38 96 ASP B O 1
ATOM 3543 N N . ALA B 1 97 ? 10.25 4.062 -8.672 1 97.94 97 ALA B N 1
ATOM 3544 C CA . ALA B 1 97 ? 10.68 3.316 -9.852 1 97.94 97 ALA B CA 1
ATOM 3545 C C . ALA B 1 97 ? 9.883 3.732 -11.086 1 97.94 97 ALA B C 1
ATOM 3547 O O . ALA B 1 97 ? 10.445 3.9 -12.172 1 97.94 97 ALA B O 1
ATOM 3548 N N . LEU B 1 98 ? 8.648 3.916 -10.953 1 96.81 98 LEU B N 1
ATOM 3549 C CA . LEU B 1 98 ? 7.812 4.246 -12.102 1 96.81 98 LEU B CA 1
ATOM 3550 C C . LEU B 1 98 ? 7.812 5.746 -12.367 1 96.81 98 LEU B C 1
ATOM 3552 O O . LEU B 1 98 ? 7.641 6.184 -13.508 1 96.81 98 LEU B O 1
ATOM 3556 N N . HIS B 1 99 ? 7.965 6.609 -11.32 1 96.31 99 HIS B N 1
ATOM 3557 C CA . HIS B 1 99 ? 7.988 8.07 -11.398 1 96.31 99 HIS B CA 1
ATOM 3558 C C . HIS B 1 99 ? 9.195 8.641 -10.664 1 96.31 99 HIS B C 1
ATOM 3560 O O . HIS B 1 99 ? 9.039 9.32 -9.648 1 96.31 99 HIS B O 1
ATOM 3566 N N . PRO B 1 100 ? 10.375 8.477 -11.203 1 95.75 100 PRO B N 1
ATOM 3567 C CA . PRO B 1 100 ? 11.602 8.805 -10.477 1 95.75 100 PRO B CA 1
ATOM 3568 C C . PRO B 1 100 ? 11.68 10.281 -10.086 1 95.75 100 PRO B C 1
ATOM 3570 O O . PRO B 1 100 ? 11.391 11.156 -10.906 1 95.75 100 PRO B O 1
ATOM 3573 N N . GLY B 1 101 ? 11.914 10.508 -8.82 1 96.25 101 GLY B N 1
ATOM 3574 C CA . GLY B 1 101 ? 12.234 11.844 -8.336 1 96.25 101 GLY B CA 1
ATOM 3575 C C . GLY B 1 101 ? 11.008 12.68 -8.016 1 96.25 101 GLY B C 1
ATOM 3576 O O . GLY B 1 101 ? 11.125 13.867 -7.715 1 96.25 101 GLY B O 1
ATOM 3577 N N . ARG B 1 102 ? 9.852 12.125 -8.023 1 97.31 102 ARG B N 1
ATOM 3578 C CA . ARG B 1 102 ? 8.633 12.914 -7.895 1 97.31 102 ARG B CA 1
ATOM 3579 C C . ARG B 1 102 ? 8.031 12.773 -6.496 1 97.31 102 ARG B C 1
ATOM 3581 O O . ARG B 1 102 ? 7.07 13.453 -6.156 1 97.31 102 ARG B O 1
ATOM 3588 N N . PHE B 1 103 ? 8.672 11.938 -5.629 1 98.56 103 PHE B N 1
ATOM 3589 C CA . PHE B 1 103 ? 7.945 11.578 -4.414 1 98.56 103 PHE B CA 1
ATOM 3590 C C . PHE B 1 103 ? 8.703 12.047 -3.176 1 98.56 103 PHE B C 1
ATOM 3592 O O . PHE B 1 103 ? 9.93 11.969 -3.127 1 98.56 103 PHE B O 1
ATOM 3599 N N . ASP B 1 104 ? 7.957 12.539 -2.203 1 98.75 104 ASP B N 1
ATOM 3600 C CA . ASP B 1 104 ? 8.406 12.859 -0.848 1 98.75 104 ASP B CA 1
ATOM 3601 C C . ASP B 1 104 ? 7.934 11.797 0.145 1 98.75 104 ASP B C 1
ATOM 3603 O O . ASP B 1 104 ? 6.758 11.422 0.151 1 98.75 104 ASP B O 1
ATOM 3607 N N . LEU B 1 105 ? 8.852 11.266 0.851 1 98.81 105 LEU B N 1
ATOM 3608 C CA . LEU B 1 105 ? 8.516 10.305 1.896 1 98.81 105 LEU B CA 1
ATOM 3609 C C . LEU B 1 105 ? 8.508 10.977 3.266 1 98.81 105 LEU B C 1
ATOM 3611 O O . LEU B 1 105 ? 9.562 11.164 3.875 1 98.81 105 LEU B O 1
ATOM 3615 N N . GLY B 1 106 ? 7.293 11.375 3.689 1 98.75 106 GLY B N 1
ATOM 3616 C CA . GLY B 1 106 ? 7.109 11.906 5.031 1 98.75 106 GLY B CA 1
ATOM 3617 C C . GLY B 1 106 ? 6.789 10.836 6.059 1 98.75 106 GLY B C 1
ATOM 3618 O O . GLY B 1 106 ? 5.855 10.055 5.879 1 98.75 106 GLY B O 1
ATOM 3619 N N . LEU B 1 107 ? 7.52 10.82 7.137 1 98.62 107 LEU B N 1
ATOM 3620 C CA . LEU B 1 107 ? 7.414 9.789 8.164 1 98.62 107 LEU B CA 1
ATOM 3621 C C . LEU B 1 107 ? 6.949 10.383 9.484 1 98.62 107 LEU B C 1
ATOM 3623 O O . LEU B 1 107 ? 7.48 11.406 9.93 1 98.62 107 LEU B O 1
ATOM 3627 N N . GLY B 1 108 ? 5.965 9.719 10.023 1 97.12 108 GLY B N 1
ATOM 3628 C CA . GLY B 1 108 ? 5.469 10.109 11.336 1 97.12 108 GLY B CA 1
ATOM 3629 C C . GLY B 1 108 ? 5.598 9.008 12.375 1 97.12 108 GLY B C 1
ATOM 3630 O O . GLY B 1 108 ? 5.453 7.828 12.055 1 97.12 108 GLY B O 1
ATOM 3631 N N . ARG B 1 109 ? 5.945 9.117 13.594 1 89.44 109 ARG B N 1
ATOM 3632 C CA . ARG B 1 109 ? 6.168 8.164 14.68 1 89.44 109 ARG B CA 1
ATOM 3633 C C . ARG B 1 109 ? 4.871 7.465 15.062 1 89.44 109 ARG B C 1
ATOM 3635 O O . ARG B 1 109 ? 4.816 6.234 15.109 1 89.44 109 ARG B O 1
ATOM 3642 N N . SER B 1 110 ? 3.844 7.762 14.875 1 77.19 110 SER B N 1
ATOM 3643 C CA . SER B 1 110 ? 2.551 7.273 15.344 1 77.19 110 SER B CA 1
ATOM 3644 C C . SER B 1 110 ? 2.719 6.105 16.312 1 77.19 110 SER B C 1
ATOM 3646 O O . SER B 1 110 ? 3.732 5.402 16.281 1 77.19 110 SER B O 1
ATOM 3648 N N . GLY B 1 111 ? 2.021 5.938 17.234 1 61.47 111 GLY B N 1
ATOM 3649 C CA . GLY B 1 111 ? 2.021 4.773 18.109 1 61.47 111 GLY B CA 1
ATOM 3650 C C . GLY B 1 111 ? 3.197 4.742 19.062 1 61.47 111 GLY B C 1
ATOM 3651 O O . GLY B 1 111 ? 4.156 5.5 18.906 1 61.47 111 GLY B O 1
ATOM 3652 N N . GLY B 1 112 ? 3.055 4.457 20.359 1 56.31 112 GLY B N 1
ATOM 3653 C CA . GLY B 1 112 ? 4.098 4.203 21.344 1 56.31 112 GLY B CA 1
ATOM 3654 C C . GLY B 1 112 ? 4.152 5.25 22.438 1 56.31 112 GLY B C 1
ATOM 3655 O O . GLY B 1 112 ? 3.551 6.32 22.312 1 56.31 112 GLY B O 1
ATOM 3656 N N . LYS B 1 113 ? 4.406 4.762 23.438 1 53.66 113 LYS B N 1
ATOM 3657 C CA . LYS B 1 113 ? 4.586 5.645 24.594 1 53.66 113 LYS B CA 1
ATOM 3658 C C . LYS B 1 113 ? 5.59 6.75 24.281 1 53.66 113 LYS B C 1
ATOM 3660 O O . LYS B 1 113 ? 6.645 6.496 23.688 1 53.66 113 LYS B O 1
ATOM 3665 N N . PRO B 1 114 ? 5.055 8.031 24.203 1 51.62 114 PRO B N 1
ATOM 3666 C CA . PRO B 1 114 ? 6.059 9.078 24.047 1 51.62 114 PRO B CA 1
ATOM 3667 C C . PRO B 1 114 ? 7.324 8.82 24.859 1 51.62 114 PRO B C 1
ATOM 3669 O O . PRO B 1 114 ? 7.238 8.461 26.031 1 51.62 114 PRO B O 1
ATOM 3672 N N . ARG B 1 115 ? 8.32 8.359 24.234 1 52.97 115 ARG B N 1
ATOM 3673 C CA . ARG B 1 115 ? 9.539 8.266 25.031 1 52.97 115 ARG B CA 1
ATOM 3674 C C . ARG B 1 115 ? 10.023 9.641 25.469 1 52.97 115 ARG B C 1
ATOM 3676 O O . ARG B 1 115 ? 9.836 10.625 24.75 1 52.97 115 ARG B O 1
ATOM 3683 N N . GLU B 1 116 ? 10.031 9.734 26.688 1 46.34 116 GLU B N 1
ATOM 3684 C CA . GLU B 1 116 ? 10.453 11.016 27.234 1 46.34 116 GLU B CA 1
ATOM 3685 C C . GLU B 1 116 ? 11.547 11.656 26.391 1 46.34 116 GLU B C 1
ATOM 3687 O O . GLU B 1 116 ? 12.57 11.031 26.109 1 46.34 116 GLU B O 1
ATOM 3692 N N . PRO B 1 117 ? 11.195 12.555 25.609 1 48.09 117 PRO B N 1
ATOM 3693 C CA . PRO B 1 117 ? 12.18 13.289 24.812 1 48.09 117 PRO B CA 1
ATOM 3694 C C . PRO B 1 117 ? 13.43 13.656 25.609 1 48.09 117 PRO B C 1
ATOM 3696 O O . PRO B 1 117 ? 13.359 13.867 26.828 1 48.09 117 PRO B O 1
ATOM 3699 N N . ALA B 1 118 ? 14.586 13.211 25.234 1 49.16 118 ALA B N 1
ATOM 3700 C CA . ALA B 1 118 ? 15.656 14.047 25.781 1 49.16 118 ALA B CA 1
ATOM 3701 C C . ALA B 1 118 ? 15.336 15.523 25.594 1 49.16 118 ALA B C 1
ATOM 3703 O O . ALA B 1 118 ? 15.203 16 24.469 1 49.16 118 ALA B O 1
ATOM 3704 N N . LEU B 1 119 ? 14.352 16.078 26.359 1 46.75 119 LEU B N 1
ATOM 3705 C CA . LEU B 1 119 ? 13.945 17.484 26.297 1 46.75 119 LEU B CA 1
ATOM 3706 C C . LEU B 1 119 ? 15.078 18.359 25.781 1 46.75 119 LEU B C 1
ATOM 3708 O O . LEU B 1 119 ? 16.109 18.516 26.469 1 46.75 119 LEU B O 1
ATOM 3712 N N . VAL B 1 120 ? 15.453 18.266 24.547 1 51.28 120 VAL B N 1
ATOM 3713 C CA . VAL B 1 120 ? 16.328 19.406 24.234 1 51.28 120 VAL B CA 1
ATOM 3714 C C . VAL B 1 120 ? 15.578 20.703 24.516 1 51.28 120 VAL B C 1
ATOM 3716 O O . VAL B 1 120 ? 14.594 21.031 23.844 1 51.28 120 VAL B O 1
ATOM 3719 N N . SER B 1 121 ? 15.312 20.953 25.75 1 50.12 121 SER B N 1
ATOM 3720 C CA . SER B 1 121 ? 14.656 22.141 26.266 1 50.12 121 SER B CA 1
ATOM 3721 C C . SER B 1 121 ? 15.141 23.391 25.531 1 50.12 121 SER B C 1
ATOM 3723 O O . SER B 1 121 ? 16.219 23.906 25.828 1 50.12 121 SER B O 1
ATOM 3725 N N . SER B 1 122 ? 15.062 23.5 24.188 1 55.72 122 SER B N 1
ATOM 3726 C CA . SER B 1 122 ? 15.477 24.844 23.797 1 55.72 122 SER B CA 1
ATOM 3727 C C . SER B 1 122 ? 14.289 25.812 23.797 1 55.72 122 SER B C 1
ATOM 3729 O O . SER B 1 122 ? 13.203 25.469 23.328 1 55.72 122 SER B O 1
ATOM 3731 N N . ALA B 1 123 ? 14.258 26.734 24.672 1 59.28 123 ALA B N 1
ATOM 3732 C CA . ALA B 1 123 ? 13.312 27.844 24.672 1 59.28 123 ALA B CA 1
ATOM 3733 C C . ALA B 1 123 ? 13.07 28.359 23.266 1 59.28 123 ALA B C 1
ATOM 3735 O O . ALA B 1 123 ? 14.008 28.469 22.469 1 59.28 123 ALA B O 1
ATOM 3736 N N . PRO B 1 124 ? 11.656 28.547 22.984 1 65.75 124 PRO B N 1
ATOM 3737 C CA . PRO B 1 124 ? 11.367 29.125 21.672 1 65.75 124 PRO B CA 1
ATOM 3738 C C . PRO B 1 124 ? 12.148 30.406 21.406 1 65.75 124 PRO B C 1
ATOM 3740 O O . PRO B 1 124 ? 12.367 31.203 22.328 1 65.75 124 PRO B O 1
ATOM 3743 N N . ARG B 1 125 ? 12.633 30.453 20.297 1 73.12 125 ARG B N 1
ATOM 3744 C CA . ARG B 1 125 ? 13.414 31.609 19.859 1 73.12 125 ARG B CA 1
ATOM 3745 C C . ARG B 1 125 ? 12.594 32.875 19.938 1 73.12 125 ARG B C 1
ATOM 3747 O O . ARG B 1 125 ? 13.125 33.969 20.234 1 73.12 125 ARG B O 1
ATOM 3754 N N . GLN B 1 126 ? 11.25 32.719 19.672 1 80.5 126 GLN B N 1
ATOM 3755 C CA . GLN B 1 126 ? 10.375 33.875 19.734 1 80.5 126 GLN B CA 1
ATOM 3756 C C . GLN B 1 126 ? 9.523 33.844 21 1 80.5 126 GLN B C 1
ATOM 3758 O O . GLN B 1 126 ? 8.867 32.844 21.297 1 80.5 126 GLN B O 1
ATOM 3763 N N . PRO B 1 127 ? 9.602 34.906 21.688 1 87.06 127 PRO B N 1
ATOM 3764 C CA . PRO B 1 127 ? 8.773 34.969 22.891 1 87.06 127 PRO B CA 1
ATOM 3765 C C . PRO B 1 127 ? 7.281 35.031 22.578 1 87.06 127 PRO B C 1
ATOM 3767 O O . PRO B 1 127 ? 6.883 35.625 21.578 1 87.06 127 PRO B O 1
ATOM 3770 N N . VAL B 1 128 ? 6.5 34.344 23.281 1 91.75 128 VAL B N 1
ATOM 3771 C CA . VAL B 1 128 ? 5.043 34.406 23.203 1 91.75 128 VAL B CA 1
ATOM 3772 C C . VAL B 1 128 ? 4.504 35.188 24.406 1 91.75 128 VAL B C 1
ATOM 3774 O O . VAL B 1 128 ? 4.727 34.812 25.547 1 91.75 128 VAL B O 1
ATOM 3777 N N . ILE B 1 129 ? 3.918 36.344 24.141 1 93.44 129 ILE B N 1
ATOM 3778 C CA . ILE B 1 129 ? 3.35 37.188 25.188 1 93.44 129 ILE B CA 1
ATOM 3779 C C . ILE B 1 129 ? 1.831 37.25 25.031 1 93.44 129 ILE B C 1
ATOM 3781 O O . ILE B 1 129 ? 1.323 37.594 23.953 1 93.44 129 ILE B O 1
ATOM 3785 N N . ASP B 1 130 ? 1.133 37 26.078 1 93.62 130 ASP B N 1
ATOM 3786 C CA . ASP B 1 130 ? -0.327 37 26.094 1 93.62 130 ASP B CA 1
ATOM 3787 C C . ASP B 1 130 ? -0.885 36.188 24.922 1 93.62 130 ASP B C 1
ATOM 3789 O O . ASP B 1 130 ? -1.758 36.656 24.188 1 93.62 130 ASP B O 1
ATOM 3793 N N . GLY B 1 131 ? -0.191 35.094 24.625 1 94.94 131 GLY B N 1
ATOM 3794 C CA . GLY B 1 131 ? -0.679 34.125 23.672 1 94.94 131 GLY B CA 1
ATOM 3795 C C . GLY B 1 131 ? -0.36 34.469 22.234 1 94.94 131 GLY B C 1
ATOM 3796 O O . GLY B 1 131 ? -0.927 33.906 21.312 1 94.94 131 GLY B O 1
ATOM 3797 N N . ARG B 1 132 ? 0.456 35.406 22 1 97.25 132 ARG B N 1
ATOM 3798 C CA . ARG B 1 132 ? 0.792 35.812 20.641 1 97.25 132 ARG B CA 1
ATOM 3799 C C . ARG B 1 132 ? 2.293 36.031 20.484 1 97.25 132 ARG B C 1
ATOM 3801 O O . ARG B 1 132 ? 2.961 36.469 21.438 1 97.25 132 ARG B O 1
ATOM 3808 N N . THR B 1 133 ? 2.76 35.781 19.359 1 96.62 133 THR B N 1
ATOM 3809 C CA . THR B 1 133 ? 4.129 36.125 19 1 96.62 133 THR B CA 1
ATOM 3810 C C . THR B 1 133 ? 4.25 37.625 18.75 1 96.62 133 THR B C 1
ATOM 3812 O O . THR B 1 133 ? 3.246 38.344 18.719 1 96.62 133 THR B O 1
ATOM 3815 N N . SER B 1 134 ? 5.516 38.094 18.562 1 95.5 134 SER B N 1
ATOM 3816 C CA . SER B 1 134 ? 5.766 39.531 18.359 1 95.5 134 SER B CA 1
ATOM 3817 C C . SER B 1 134 ? 5.074 40.031 17.109 1 95.5 134 SER B C 1
ATOM 3819 O O . SER B 1 134 ? 4.637 41.188 17.062 1 95.5 134 SER B O 1
ATOM 3821 N N . ASN B 1 135 ? 4.941 39.156 16.109 1 96.06 135 ASN B N 1
ATOM 3822 C CA . ASN B 1 135 ? 4.316 39.594 14.867 1 96.06 135 ASN B CA 1
ATOM 3823 C C . ASN B 1 135 ? 2.816 39.312 14.867 1 96.06 135 ASN B C 1
ATOM 3825 O O . ASN B 1 135 ? 2.156 39.438 13.836 1 96.06 135 ASN B O 1
ATOM 3829 N N . GLY B 1 136 ? 2.287 38.719 15.984 1 96.94 136 GLY B N 1
ATOM 3830 C CA . GLY B 1 136 ? 0.842 38.688 16.141 1 96.94 136 GLY B CA 1
ATOM 3831 C C . GLY B 1 136 ? 0.275 37.281 15.914 1 96.94 136 GLY B C 1
ATOM 3832 O O . GLY B 1 136 ? -0.944 37.094 15.922 1 96.94 136 GLY B O 1
ATOM 3833 N N . LEU B 1 137 ? 1.088 36.25 15.711 1 97.81 137 LEU B N 1
ATOM 3834 C CA . LEU B 1 137 ? 0.587 34.906 15.547 1 97.81 137 LEU B CA 1
ATOM 3835 C C . LEU B 1 137 ? 0.023 34.375 16.859 1 97.81 137 LEU B C 1
ATOM 3837 O O . LEU B 1 137 ? 0.691 34.406 17.891 1 97.81 137 LEU B O 1
ATOM 3841 N N . LEU B 1 138 ? -1.156 33.875 16.828 1 98.25 138 LEU B N 1
ATOM 3842 C CA . LEU B 1 138 ? -1.778 33.312 18.016 1 98.25 138 LEU B CA 1
ATOM 3843 C C . LEU B 1 138 ? -1.153 31.953 18.359 1 98.25 138 LEU B C 1
ATOM 3845 O O . LEU B 1 138 ? -1.022 31.094 17.484 1 98.25 138 LEU B O 1
ATOM 3849 N N . ILE B 1 139 ? -0.72 31.797 19.562 1 97.81 139 ILE B N 1
ATOM 3850 C CA . ILE B 1 139 ? -0.283 30.531 20.141 1 97.81 139 ILE B CA 1
ATOM 3851 C C . ILE B 1 139 ? -1.195 30.141 21.297 1 97.81 139 ILE B C 1
ATOM 3853 O O . ILE B 1 139 ? -1.025 30.641 22.422 1 97.81 139 ILE B O 1
ATOM 3857 N N . PRO B 1 140 ? -2.135 29.25 21.031 1 97.25 140 PRO B N 1
ATOM 3858 C CA . PRO B 1 140 ? -3.092 28.906 22.078 1 97.25 140 PRO B CA 1
ATOM 3859 C C . PRO B 1 140 ? -2.494 27.984 23.141 1 97.25 140 PRO B C 1
ATOM 3861 O O . PRO B 1 140 ? -1.363 27.516 22.984 1 97.25 140 PRO B O 1
ATOM 3864 N N . PRO B 1 141 ? -3.256 27.797 24.25 1 94 141 PRO B N 1
ATOM 3865 C CA . PRO B 1 141 ? -2.795 26.812 25.234 1 94 141 PRO B CA 1
ATOM 3866 C C . PRO B 1 141 ? -2.748 25.391 24.688 1 94 141 PRO B C 1
ATOM 3868 O O . PRO B 1 141 ? -3.467 25.078 23.734 1 94 141 PRO B O 1
ATOM 3871 N N . LYS B 1 142 ? -1.954 24.625 25.344 1 92.31 142 LYS B N 1
ATOM 3872 C CA . LYS B 1 142 ? -1.787 23.234 24.922 1 92.31 142 LYS B CA 1
ATOM 3873 C C . LYS B 1 142 ? -3.059 22.422 25.172 1 92.31 142 LYS B C 1
ATOM 3875 O O . LYS B 1 142 ? -3.707 22.578 26.203 1 92.31 142 LYS B O 1
ATOM 3880 N N . PHE B 1 143 ? -3.395 21.641 24.188 1 90.88 143 PHE B N 1
ATOM 3881 C CA . PHE B 1 143 ? -4.48 20.688 24.328 1 90.88 143 PHE B CA 1
ATOM 3882 C C . PHE B 1 143 ? -3.986 19.406 25 1 90.88 143 PHE B C 1
ATOM 3884 O O . PHE B 1 143 ? -2.887 18.922 24.703 1 90.88 143 PHE B O 1
ATOM 3891 N N . ASP B 1 144 ? -4.848 18.859 25.875 1 86.38 144 ASP B N 1
ATOM 3892 C CA . ASP B 1 144 ? -4.52 17.609 26.547 1 86.38 144 ASP B CA 1
ATOM 3893 C C . ASP B 1 144 ? -5.109 16.406 25.812 1 86.38 144 ASP B C 1
ATOM 3895 O O . ASP B 1 144 ? -6.324 16.203 25.844 1 86.38 144 ASP B O 1
ATOM 3899 N N . PHE B 1 145 ? -4.301 15.586 25.281 1 83.5 145 PHE B N 1
ATOM 3900 C CA . PHE B 1 145 ? -4.727 14.453 24.469 1 83.5 145 PHE B CA 1
ATOM 3901 C C . PHE B 1 145 ? -4.984 13.234 25.344 1 83.5 145 PHE B C 1
ATOM 3903 O O . PHE B 1 145 ? -5.484 12.211 24.859 1 83.5 145 PHE B O 1
ATOM 3910 N N . THR B 1 146 ? -4.746 13.234 26.609 1 83.31 146 THR B N 1
ATOM 3911 C CA . THR B 1 146 ? -4.746 12.094 27.5 1 83.31 146 THR B CA 1
ATOM 3912 C C . THR B 1 146 ? -6.113 11.406 27.5 1 83.31 146 THR B C 1
ATOM 3914 O O . THR B 1 146 ? -6.195 10.18 27.438 1 83.31 146 THR B O 1
ATOM 3917 N N . PRO B 1 147 ? -7.203 12.172 27.516 1 81 147 PRO B N 1
ATOM 3918 C CA . PRO B 1 147 ? -8.508 11.508 27.516 1 81 147 PRO B CA 1
ATOM 3919 C C . PRO B 1 147 ? -8.758 10.695 26.25 1 81 147 PRO B C 1
ATOM 3921 O O . PRO B 1 147 ? -9.469 9.695 26.281 1 81 147 PRO B O 1
ATOM 3924 N N . LEU B 1 148 ? -8.219 11.086 25.203 1 81.81 148 LEU B N 1
ATOM 3925 C CA . LEU B 1 148 ? -8.406 10.414 23.922 1 81.81 148 LEU B CA 1
ATOM 3926 C C . LEU B 1 148 ? -7.715 9.055 23.922 1 81.81 148 LEU B C 1
ATOM 3928 O O . LEU B 1 148 ? -8.211 8.102 23.312 1 81.81 148 LEU B O 1
ATOM 3932 N N . LEU B 1 149 ? -6.672 8.922 24.656 1 79.56 149 LEU B N 1
ATOM 3933 C CA . LEU B 1 149 ? -5.887 7.695 24.703 1 79.56 149 LEU B CA 1
ATOM 3934 C C . LEU B 1 149 ? -6.633 6.594 25.453 1 79.56 149 LEU B C 1
ATOM 3936 O O . LEU B 1 149 ? -6.301 5.414 25.312 1 79.56 149 LEU B O 1
ATOM 3940 N N . LYS B 1 150 ? -7.652 6.945 26.188 1 80.88 150 LYS B N 1
ATOM 3941 C CA . LYS B 1 150 ? -8.438 5.984 26.969 1 80.88 150 LYS B CA 1
ATOM 3942 C C . LYS B 1 150 ? -9.703 5.582 26.219 1 80.88 150 LYS B C 1
ATOM 3944 O O . LYS B 1 150 ? -10.461 4.73 26.688 1 80.88 150 LYS B O 1
ATOM 3949 N N . SER B 1 151 ? -9.82 6.176 25.094 1 83.5 151 SER B N 1
ATOM 3950 C CA . SER B 1 151 ? -11.016 5.883 24.312 1 83.5 151 SER B CA 1
ATOM 3951 C C . SER B 1 151 ? -10.992 4.457 23.781 1 83.5 151 SER B C 1
ATOM 3953 O O . SER B 1 151 ? -9.93 3.914 23.484 1 83.5 151 SER B O 1
ATOM 3955 N N . PRO B 1 152 ? -12.172 3.811 23.719 1 84.56 152 PRO B N 1
ATOM 3956 C CA . PRO B 1 152 ? -12.273 2.479 23.109 1 84.56 152 PRO B CA 1
ATOM 3957 C C . PRO B 1 152 ? -11.758 2.441 21.672 1 84.56 152 PRO B C 1
ATOM 3959 O O . PRO B 1 152 ? -11.312 1.392 21.203 1 84.56 152 PRO B O 1
ATOM 3962 N N . ARG B 1 153 ? -11.75 3.537 21.062 1 84.69 153 ARG B N 1
ATOM 3963 C CA . ARG B 1 153 ? -11.266 3.635 19.688 1 84.69 153 ARG B CA 1
ATOM 3964 C C . ARG B 1 153 ? -9.766 3.367 19.625 1 84.69 153 ARG B C 1
ATOM 3966 O O . ARG B 1 153 ? -9.289 2.75 18.672 1 84.69 153 ARG B O 1
ATOM 3973 N N . PHE B 1 154 ? -9.086 3.811 20.594 1 82.31 154 PHE B N 1
ATOM 3974 C CA . PHE B 1 154 ? -7.645 3.592 20.609 1 82.31 154 PHE B CA 1
ATOM 3975 C C . PHE B 1 154 ? -7.32 2.109 20.766 1 82.31 154 PHE B C 1
ATOM 3977 O O . PHE B 1 154 ? -6.41 1.596 20.109 1 82.31 154 PHE B O 1
ATOM 3984 N N . ALA B 1 155 ? -8.094 1.479 21.578 1 82.88 155 ALA B N 1
ATOM 3985 C CA . ALA B 1 155 ? -7.926 0.039 21.75 1 82.88 155 ALA B CA 1
ATOM 3986 C C . ALA B 1 155 ? -8.219 -0.707 20.453 1 82.88 155 ALA B C 1
ATOM 3988 O O . ALA B 1 155 ? -7.523 -1.665 20.109 1 82.88 155 ALA B O 1
ATOM 3989 N N . LEU B 1 156 ? -9.195 -0.245 19.781 1 90 156 LEU B N 1
ATOM 3990 C CA . LEU B 1 156 ? -9.57 -0.842 18.5 1 90 156 LEU B CA 1
ATOM 3991 C C . LEU B 1 156 ? -8.453 -0.655 17.484 1 90 156 LEU B C 1
ATOM 3993 O O . LEU B 1 156 ? -8.141 -1.579 16.719 1 90 156 LEU B O 1
ATOM 3997 N N . HIS B 1 157 ? -7.852 0.517 17.438 1 90.19 157 HIS B N 1
ATOM 3998 C CA . HIS B 1 157 ? -6.734 0.79 16.547 1 90.19 157 HIS B CA 1
ATOM 3999 C C . HIS B 1 157 ? -5.566 -0.153 16.828 1 90.19 157 HIS B C 1
ATOM 4001 O O . HIS B 1 157 ? -5.004 -0.739 15.891 1 90.19 157 HIS B O 1
ATOM 4007 N N . ARG B 1 158 ? -5.289 -0.297 18.031 1 85.5 158 ARG B N 1
ATOM 4008 C CA . ARG B 1 158 ? -4.188 -1.18 18.406 1 85.5 158 ARG B CA 1
ATOM 4009 C C . ARG B 1 158 ? -4.477 -2.619 18 1 85.5 158 ARG B C 1
ATOM 4011 O O . ARG B 1 158 ? -3.59 -3.312 17.484 1 85.5 158 ARG B O 1
ATOM 4018 N N . ALA B 1 159 ? -5.672 -3.018 18.172 1 89.62 159 ALA B N 1
ATOM 4019 C CA . ALA B 1 159 ? -6.074 -4.395 17.891 1 89.62 159 ALA B CA 1
ATOM 4020 C C . ALA B 1 159 ? -6.035 -4.68 16.391 1 89.62 159 ALA B C 1
ATOM 4022 O O . ALA B 1 159 ? -5.742 -5.805 15.977 1 89.62 159 ALA B O 1
ATOM 4023 N N . LEU B 1 160 ? -6.227 -3.625 15.664 1 95.75 160 LEU B N 1
ATOM 4024 C CA . LEU B 1 160 ? -6.465 -3.9 14.25 1 95.75 160 LEU B CA 1
ATOM 4025 C C . LEU B 1 160 ? -5.281 -3.453 13.398 1 95.75 160 LEU B C 1
ATOM 4027 O O . LEU B 1 160 ? -5.137 -3.883 12.258 1 95.75 160 LEU B O 1
ATOM 4031 N N . LEU B 1 161 ? -4.434 -2.594 13.922 1 95.44 161 LEU B N 1
ATOM 4032 C CA . LEU B 1 161 ? -3.34 -2.061 13.117 1 95.44 161 LEU B CA 1
ATOM 4033 C C . LEU B 1 161 ? -2.033 -2.781 13.43 1 95.44 161 LEU B C 1
ATOM 4035 O O . LEU B 1 161 ? -1.045 -2.621 12.703 1 95.44 161 LEU B O 1
ATOM 4039 N N . GLN B 1 162 ? -2.014 -3.619 14.469 1 94.31 162 GLN B N 1
ATOM 4040 C CA . GLN B 1 162 ? -0.799 -4.34 14.836 1 94.31 162 GLN B CA 1
ATOM 4041 C C . GLN B 1 162 ? -1.062 -5.84 14.945 1 94.31 162 GLN B C 1
ATOM 4043 O O . GLN B 1 162 ? -2.148 -6.258 15.352 1 94.31 162 GLN B O 1
ATOM 4048 N N . LEU B 1 163 ? -0.046 -6.617 14.609 1 95.5 163 LEU B N 1
ATOM 4049 C CA . LEU B 1 163 ? -0.102 -8.062 14.812 1 95.5 163 LEU B CA 1
ATOM 4050 C C . LEU B 1 163 ? -0.022 -8.406 16.297 1 95.5 163 LEU B C 1
ATOM 4052 O O . LEU B 1 163 ? 0.426 -7.594 17.109 1 95.5 163 LEU B O 1
ATOM 4056 N N . PRO B 1 164 ? -0.464 -9.648 16.609 1 94.12 164 PRO B N 1
ATOM 4057 C CA . PRO B 1 164 ? -0.353 -10.07 18.016 1 94.12 164 PRO B CA 1
ATOM 4058 C C . PRO B 1 164 ? 1.072 -9.961 18.547 1 94.12 164 PRO B C 1
ATOM 4060 O O . PRO B 1 164 ? 2.02 -10.398 17.891 1 94.12 164 PRO B O 1
ATOM 4063 N N . GLY B 1 165 ? 1.24 -9.242 19.641 1 95.12 165 GLY B N 1
ATOM 4064 C CA . GLY B 1 165 ? 2.518 -9.172 20.344 1 95.12 165 GLY B CA 1
ATOM 4065 C C . GLY B 1 165 ? 3.422 -8.07 19.797 1 95.12 165 GLY B C 1
ATOM 4066 O O . GLY B 1 165 ? 4.484 -7.805 20.375 1 95.12 165 GLY B O 1
ATOM 4067 N N . ALA B 1 166 ? 3.02 -7.383 18.844 1 95.25 166 ALA B N 1
ATOM 4068 C CA . ALA B 1 166 ? 3.881 -6.41 18.172 1 95.25 166 ALA B CA 1
ATOM 4069 C C . ALA B 1 166 ? 4.07 -5.168 19.047 1 95.25 166 ALA B C 1
ATOM 4071 O O . ALA B 1 166 ? 3.129 -4.699 19.688 1 95.25 166 ALA B O 1
ATOM 4072 N N . GLU B 1 167 ? 5.246 -4.688 18.969 1 94.56 167 GLU B N 1
ATOM 4073 C CA . GLU B 1 167 ? 5.594 -3.377 19.5 1 94.56 167 GLU B CA 1
ATOM 4074 C C . GLU B 1 167 ? 6.16 -2.463 18.422 1 94.56 167 GLU B C 1
ATOM 4076 O O . GLU B 1 167 ? 6.879 -2.922 17.531 1 94.56 167 GLU B O 1
ATOM 4081 N N . SER B 1 168 ? 5.797 -1.206 18.562 1 94.88 168 SER B N 1
ATOM 4082 C CA . SER B 1 168 ? 6.406 -0.254 17.641 1 94.88 168 SER B CA 1
ATOM 4083 C C . SER B 1 168 ? 7.926 -0.244 17.781 1 94.88 168 SER B C 1
ATOM 4085 O O . SER B 1 168 ? 8.453 -0.299 18.906 1 94.88 168 SER B O 1
ATOM 4087 N N . GLN B 1 169 ? 8.633 -0.222 16.75 1 95.12 169 GLN B N 1
ATOM 4088 C CA . GLN B 1 169 ? 10.086 -0.052 16.781 1 95.12 169 GLN B CA 1
ATOM 4089 C C . GLN B 1 169 ? 10.461 1.324 17.328 1 95.12 169 GLN B C 1
ATOM 4091 O O . GLN B 1 169 ? 9.719 2.291 17.141 1 95.12 169 GLN B O 1
ATOM 4096 N N . ASN B 1 170 ? 11.664 1.333 18.031 1 94.69 170 ASN B N 1
ATOM 4097 C CA . ASN B 1 170 ? 12.188 2.65 18.391 1 94.69 170 ASN B CA 1
ATOM 4098 C C . ASN B 1 170 ? 12.25 3.568 17.172 1 94.69 170 ASN B C 1
ATOM 4100 O O . ASN B 1 170 ? 12.844 3.213 16.156 1 94.69 170 ASN B O 1
ATOM 4104 N N . TYR B 1 171 ? 11.648 4.691 17.297 1 95.88 171 TYR B N 1
ATOM 4105 C CA . TYR B 1 171 ? 11.438 5.555 16.141 1 95.88 171 TYR B CA 1
ATOM 4106 C C . TYR B 1 171 ? 12.773 5.992 15.539 1 95.88 171 TYR B C 1
ATOM 4108 O O . TYR B 1 171 ? 12.945 5.957 14.32 1 95.88 171 TYR B O 1
ATOM 4116 N N . THR B 1 172 ? 13.68 6.426 16.344 1 95.81 172 THR B N 1
ATOM 4117 C CA . THR B 1 172 ? 14.992 6.863 15.875 1 95.81 172 THR B CA 1
ATOM 4118 C C . THR B 1 172 ? 15.695 5.738 15.117 1 95.81 172 THR B C 1
ATOM 4120 O O . THR B 1 172 ? 16.266 5.965 14.055 1 95.81 172 THR B O 1
ATOM 4123 N N . GLU B 1 173 ? 15.641 4.531 15.688 1 95.88 173 GLU B N 1
ATOM 4124 C CA . GLU B 1 173 ? 16.219 3.365 15.031 1 95.88 173 GLU B CA 1
ATOM 4125 C C . GLU B 1 173 ? 15.531 3.076 13.703 1 95.88 173 GLU B C 1
ATOM 4127 O O . GLU B 1 173 ? 16.188 2.729 12.719 1 95.88 173 GLU B O 1
ATOM 4132 N N . GLN B 1 174 ? 14.297 3.199 13.742 1 96.94 174 GLN B N 1
ATOM 4133 C CA . GLN B 1 174 ? 13.5 2.912 12.555 1 96.94 174 GLN B CA 1
ATOM 4134 C C . GLN B 1 174 ? 13.852 3.867 11.414 1 96.94 174 GLN B C 1
ATOM 4136 O O . GLN B 1 174 ? 13.953 3.451 10.258 1 96.94 174 GLN B O 1
ATOM 4141 N N . ILE B 1 175 ? 13.984 5.168 11.711 1 97.88 175 ILE B N 1
ATOM 4142 C CA . ILE B 1 175 ? 14.406 6.141 10.711 1 97.88 175 ILE B CA 1
ATOM 4143 C C . ILE B 1 175 ? 15.781 5.754 10.164 1 97.88 175 ILE B C 1
ATOM 4145 O O . ILE B 1 175 ? 16 5.805 8.953 1 97.88 175 ILE B O 1
ATOM 4149 N N . GLY B 1 176 ? 16.625 5.348 11.047 1 97.75 176 GLY B N 1
ATOM 4150 C CA . GLY B 1 176 ? 17.922 4.863 10.602 1 97.75 176 GLY B CA 1
ATOM 4151 C C . GLY B 1 176 ? 17.828 3.711 9.625 1 97.75 176 GLY B C 1
ATOM 4152 O O . GLY B 1 176 ? 18.547 3.684 8.617 1 97.75 176 GLY B O 1
ATOM 4153 N N . ASP B 1 177 ? 17 2.766 9.922 1 97.88 177 ASP B N 1
ATOM 4154 C CA . ASP B 1 177 ? 16.797 1.611 9.055 1 97.88 177 ASP B CA 1
ATOM 4155 C C . ASP B 1 177 ? 16.281 2.037 7.684 1 97.88 177 ASP B C 1
ATOM 4157 O O . ASP B 1 177 ? 16.719 1.532 6.652 1 97.88 177 ASP B O 1
ATOM 4161 N N . VAL B 1 178 ? 15.297 2.971 7.645 1 98.62 178 VAL B N 1
ATOM 4162 C CA . VAL B 1 178 ? 14.758 3.479 6.391 1 98.62 178 VAL B CA 1
ATOM 4163 C C . VAL B 1 178 ? 15.883 4.074 5.543 1 98.62 178 VAL B C 1
ATOM 4165 O O . VAL B 1 178 ? 16.016 3.74 4.367 1 98.62 178 VAL B O 1
ATOM 4168 N N . LEU B 1 179 ? 16.672 4.918 6.156 1 98.56 179 LEU B N 1
ATOM 4169 C CA . LEU B 1 179 ? 17.75 5.586 5.445 1 98.56 179 LEU B CA 1
ATOM 4170 C C . LEU B 1 179 ? 18.781 4.574 4.969 1 98.56 179 LEU B C 1
ATOM 4172 O O . LEU B 1 179 ? 19.281 4.668 3.84 1 98.56 179 LEU B O 1
ATOM 4176 N N . ALA B 1 180 ? 19.094 3.604 5.789 1 98.19 180 ALA B N 1
ATOM 4177 C CA . ALA B 1 180 ? 20.094 2.59 5.434 1 98.19 180 ALA B CA 1
ATOM 4178 C C . ALA B 1 180 ? 19.594 1.728 4.273 1 98.19 180 ALA B C 1
ATOM 4180 O O . ALA B 1 180 ? 20.375 1.367 3.389 1 98.19 180 ALA B O 1
ATOM 4181 N N . LEU B 1 181 ? 18.359 1.353 4.293 1 98.56 181 LEU B N 1
ATOM 4182 C CA . LEU B 1 181 ? 17.781 0.555 3.211 1 98.56 181 LEU B CA 1
ATOM 4183 C C . LEU B 1 181 ? 17.828 1.315 1.891 1 98.56 181 LEU B C 1
ATOM 4185 O O . LEU B 1 181 ? 18.203 0.752 0.858 1 98.56 181 LEU B O 1
ATOM 4189 N N . ILE B 1 182 ? 17.453 2.604 1.932 1 98.5 182 ILE B N 1
ATOM 4190 C CA . ILE B 1 182 ? 17.469 3.416 0.72 1 98.5 182 ILE B CA 1
ATOM 4191 C C . ILE B 1 182 ? 18.906 3.568 0.22 1 98.5 182 ILE B C 1
ATOM 4193 O O . ILE B 1 182 ? 19.172 3.473 -0.982 1 98.5 182 ILE B O 1
ATOM 4197 N N . ALA B 1 183 ? 19.828 3.742 1.132 1 97.81 183 ALA B N 1
ATOM 4198 C CA . ALA B 1 183 ? 21.234 3.967 0.778 1 97.81 183 ALA B CA 1
ATOM 4199 C C . ALA B 1 183 ? 21.922 2.652 0.429 1 97.81 183 ALA B C 1
ATOM 4201 O O . ALA B 1 183 ? 23.094 2.648 0.02 1 97.81 183 ALA B O 1
ATOM 4202 N N . ASP B 1 184 ? 21.219 1.487 0.6 1 97.25 184 ASP B N 1
ATOM 4203 C CA . ASP B 1 184 ? 21.781 0.161 0.337 1 97.25 184 ASP B CA 1
ATOM 4204 C C . ASP B 1 184 ? 22.953 -0.137 1.258 1 97.25 184 ASP B C 1
ATOM 4206 O O . ASP B 1 184 ? 23.984 -0.662 0.813 1 97.25 184 ASP B O 1
ATOM 4210 N N . THR B 1 185 ? 22.828 0.218 2.576 1 97.5 185 THR B N 1
ATOM 4211 C CA . THR B 1 185 ? 23.891 0.006 3.553 1 97.5 185 THR B CA 1
ATOM 4212 C C . THR B 1 185 ? 23.359 -0.739 4.773 1 97.5 185 THR B C 1
ATOM 4214 O O . THR B 1 185 ? 24.078 -0.892 5.77 1 97.5 185 THR B O 1
ATOM 4217 N N . TYR B 1 186 ? 22.156 -1.212 4.703 1 97.06 186 TYR B N 1
ATOM 4218 C CA . TYR B 1 186 ? 21.547 -1.849 5.867 1 97.06 186 TYR B CA 1
ATOM 4219 C C . TYR B 1 186 ? 22.25 -3.15 6.211 1 97.06 186 TYR B C 1
ATOM 4221 O O . TYR B 1 186 ? 22.578 -3.943 5.32 1 97.06 186 TYR B O 1
ATOM 4229 N N . ARG B 1 187 ? 22.406 -3.365 7.484 1 94.25 187 ARG B N 1
ATOM 4230 C CA . ARG B 1 187 ? 22.875 -4.621 8.062 1 94.25 187 ARG B CA 1
ATOM 4231 C C . ARG B 1 187 ? 22.031 -5.016 9.273 1 94.25 187 ARG B C 1
ATOM 4233 O O . ARG B 1 187 ? 21.734 -4.18 10.133 1 94.25 187 ARG B O 1
ATOM 4240 N N . SER B 1 188 ? 21.656 -6.266 9.258 1 91 188 SER B N 1
ATOM 4241 C CA . SER B 1 188 ? 20.922 -6.762 10.422 1 91 188 SER B CA 1
ATOM 4242 C C . SER B 1 188 ? 21.859 -6.91 11.625 1 91 188 SER B C 1
ATOM 4244 O O . SER B 1 188 ? 23.078 -6.723 11.508 1 91 188 SER B O 1
ATOM 4246 N N . ASP B 1 189 ? 21.219 -7.191 12.805 1 85.5 189 ASP B N 1
ATOM 4247 C CA . ASP B 1 189 ? 22 -7.383 14.023 1 85.5 189 ASP B CA 1
ATOM 4248 C C . ASP B 1 189 ? 23 -8.523 13.859 1 85.5 189 ASP B C 1
ATOM 4250 O O . ASP B 1 189 ? 24.078 -8.5 14.453 1 85.5 189 ASP B O 1
ATOM 4254 N N . ASP B 1 190 ? 22.703 -9.492 13 1 85.12 190 ASP B N 1
ATOM 4255 C CA . ASP B 1 190 ? 23.562 -10.648 12.781 1 85.12 190 ASP B CA 1
ATOM 4256 C C . ASP B 1 190 ? 24.562 -10.383 11.648 1 85.12 190 ASP B C 1
ATOM 4258 O O . ASP B 1 190 ? 25.312 -11.281 11.258 1 85.12 190 ASP B O 1
ATOM 4262 N N . GLY B 1 191 ? 24.5 -9.188 11.109 1 87.25 191 GLY B N 1
ATOM 4263 C CA . GLY B 1 191 ? 25.484 -8.773 10.125 1 87.25 191 GLY B CA 1
ATOM 4264 C C . GLY B 1 191 ? 25.047 -9.039 8.695 1 87.25 191 GLY B C 1
ATOM 4265 O O . GLY B 1 191 ? 25.797 -8.805 7.754 1 87.25 191 GLY B O 1
ATOM 4266 N N . GLU B 1 192 ? 23.844 -9.477 8.523 1 90.25 192 GLU B N 1
ATOM 4267 C CA . GLU B 1 192 ? 23.359 -9.781 7.18 1 90.25 192 GLU B CA 1
ATOM 4268 C C . GLU B 1 192 ? 23 -8.5 6.43 1 90.25 192 GLU B C 1
ATOM 4270 O O . GLU B 1 192 ? 22.359 -7.605 6.988 1 90.25 192 GLU B O 1
ATOM 4275 N N . ARG B 1 193 ? 23.406 -8.445 5.199 1 92.94 193 ARG B N 1
ATOM 4276 C CA . ARG B 1 193 ? 23.094 -7.297 4.359 1 92.94 193 ARG B CA 1
ATOM 4277 C C . ARG B 1 193 ? 21.719 -7.449 3.717 1 92.94 193 ARG B C 1
ATOM 4279 O O . ARG B 1 193 ? 21.312 -8.555 3.363 1 92.94 193 ARG B O 1
ATOM 4286 N N . ALA B 1 194 ? 21 -6.398 3.631 1 94.94 194 ALA B N 1
ATOM 4287 C CA . ALA B 1 194 ? 19.734 -6.371 2.912 1 94.94 194 ALA B CA 1
ATOM 4288 C C . ALA B 1 194 ? 19.797 -5.43 1.714 1 94.94 194 ALA B C 1
ATOM 4290 O O . ALA B 1 194 ? 20.188 -4.266 1.85 1 94.94 194 ALA B O 1
ATOM 4291 N N . HIS B 1 195 ? 19.516 -5.961 0.566 1 95.06 195 HIS B N 1
ATOM 4292 C CA . HIS B 1 195 ? 19.391 -5.172 -0.655 1 95.06 195 HIS B CA 1
ATOM 4293 C C . HIS B 1 195 ? 17.938 -5.078 -1.108 1 95.06 195 HIS B C 1
ATOM 4295 O O . HIS B 1 195 ? 17.375 -6.066 -1.582 1 95.06 195 HIS B O 1
ATOM 4301 N N . VAL B 1 196 ? 17.391 -3.928 -0.955 1 96.94 196 VAL B N 1
ATOM 4302 C CA . VAL B 1 196 ? 15.977 -3.744 -1.268 1 96.94 196 VAL B CA 1
ATOM 4303 C C . VAL B 1 196 ? 15.812 -3.469 -2.76 1 96.94 196 VAL B C 1
ATOM 4305 O O . VAL B 1 196 ? 16.484 -2.598 -3.316 1 96.94 196 VAL B O 1
ATOM 4308 N N . VAL B 1 197 ? 14.875 -4.238 -3.461 1 96.69 197 VAL B N 1
ATOM 4309 C CA . VAL B 1 197 ? 14.555 -4.047 -4.871 1 96.69 197 VAL B CA 1
ATOM 4310 C C . VAL B 1 197 ? 13.039 -4.062 -5.062 1 96.69 197 VAL B C 1
ATOM 4312 O O . VAL B 1 197 ? 12.391 -5.078 -4.809 1 96.69 197 VAL B O 1
ATOM 4315 N N . PRO B 1 198 ? 12.422 -3.021 -5.555 1 97.62 198 PRO B N 1
ATOM 4316 C CA . PRO B 1 198 ? 12.992 -1.675 -5.668 1 97.62 198 PRO B CA 1
ATOM 4317 C C . PRO B 1 198 ? 13.133 -0.98 -4.312 1 97.62 198 PRO B C 1
ATOM 4319 O O . PRO B 1 198 ? 12.641 -1.484 -3.301 1 97.62 198 PRO B O 1
ATOM 4322 N N . GLY B 1 199 ? 13.727 0.214 -4.305 1 97.94 199 GLY B N 1
ATOM 4323 C CA . GLY B 1 199 ? 13.867 1.03 -3.109 1 97.94 199 GLY B CA 1
ATOM 4324 C C . GLY B 1 199 ? 15.297 1.47 -2.857 1 97.94 199 GLY B C 1
ATOM 4325 O O . GLY B 1 199 ? 15.539 2.559 -2.33 1 97.94 199 GLY B O 1
ATOM 4326 N N . GLY B 1 200 ? 16.219 0.469 -3.057 1 97.88 200 GLY B N 1
ATOM 4327 C CA . GLY B 1 200 ? 17.609 0.876 -2.967 1 97.88 200 GLY B CA 1
ATOM 4328 C C . GLY B 1 200 ? 17.984 1.981 -3.941 1 97.88 200 GLY B C 1
ATOM 4329 O O . GLY B 1 200 ? 17.672 1.892 -5.133 1 97.88 200 GLY B O 1
ATOM 4330 N N . GLY B 1 201 ? 18.547 3.053 -3.453 1 97.38 201 GLY B N 1
ATOM 4331 C CA . GLY B 1 201 ? 18.953 4.16 -4.305 1 97.38 201 GLY B CA 1
ATOM 4332 C C . GLY B 1 201 ? 17.781 5.016 -4.762 1 97.38 201 GLY B C 1
ATOM 4333 O O . GLY B 1 201 ? 17.938 5.887 -5.621 1 97.38 201 GLY B O 1
ATOM 4334 N N . ALA B 1 202 ? 16.609 4.766 -4.246 1 97.88 202 ALA B N 1
ATOM 4335 C CA . ALA B 1 202 ? 15.43 5.52 -4.66 1 97.88 202 ALA B CA 1
ATOM 4336 C C . ALA B 1 202 ? 15.648 7.02 -4.473 1 97.88 202 ALA B C 1
ATOM 4338 O O . ALA B 1 202 ? 16.234 7.449 -3.477 1 97.88 202 ALA B O 1
ATOM 4339 N N . ASP B 1 203 ? 15.188 7.812 -5.445 1 97.69 203 ASP B N 1
ATOM 4340 C CA . ASP B 1 203 ? 15.281 9.273 -5.402 1 97.69 203 ASP B CA 1
ATOM 4341 C C . ASP B 1 203 ? 14.086 9.875 -4.676 1 97.69 203 ASP B C 1
ATOM 4343 O O . ASP B 1 203 ? 13.234 10.516 -5.301 1 97.69 203 ASP B O 1
ATOM 4347 N N . LEU B 1 204 ? 14.062 9.703 -3.375 1 98.25 204 LEU B N 1
ATOM 4348 C CA . LEU B 1 204 ? 13.023 10.211 -2.49 1 98.25 204 LEU B CA 1
ATOM 4349 C C . LEU B 1 204 ? 13.539 11.367 -1.643 1 98.25 204 LEU B C 1
ATOM 4351 O O . LEU B 1 204 ? 14.688 11.352 -1.194 1 98.25 204 LEU B O 1
ATOM 4355 N N . GLN B 1 205 ? 12.75 12.344 -1.441 1 98.25 205 GLN B N 1
ATOM 4356 C CA . GLN B 1 205 ? 13.047 13.328 -0.408 1 98.25 205 GLN B CA 1
ATOM 4357 C C . GLN B 1 205 ? 12.398 12.945 0.921 1 98.25 205 GLN B C 1
ATOM 4359 O O . GLN B 1 205 ? 11.188 12.766 0.998 1 98.25 205 GLN B O 1
ATOM 4364 N N . ILE B 1 206 ? 13.203 12.852 1.921 1 98.69 206 ILE B N 1
ATOM 4365 C CA . ILE B 1 206 ? 12.734 12.344 3.205 1 98.69 206 ILE B CA 1
ATOM 4366 C C . ILE B 1 206 ? 12.359 13.516 4.113 1 98.69 206 ILE B C 1
ATOM 4368 O O . ILE B 1 206 ? 13.117 14.469 4.25 1 98.69 206 ILE B O 1
ATOM 4372 N N . TRP B 1 207 ? 11.172 13.422 4.672 1 98.81 207 TRP B N 1
ATOM 4373 C CA . TRP B 1 207 ? 10.648 14.383 5.637 1 98.81 207 TRP B CA 1
ATOM 4374 C C . TRP B 1 207 ? 10.273 13.688 6.945 1 98.81 207 TRP B C 1
ATOM 4376 O O . TRP B 1 207 ? 9.766 12.562 6.934 1 98.81 207 TRP B O 1
ATOM 4386 N N . ILE B 1 208 ? 10.57 14.344 8.023 1 98.56 208 ILE B N 1
ATOM 4387 C CA . ILE B 1 208 ? 10.078 13.906 9.32 1 98.56 208 ILE B CA 1
ATOM 4388 C C . ILE B 1 208 ? 8.984 14.852 9.805 1 98.56 208 ILE B C 1
ATOM 4390 O O . ILE B 1 208 ? 9.156 16.078 9.797 1 98.56 208 ILE B O 1
ATOM 4394 N N . LEU B 1 209 ? 7.832 14.289 10.141 1 97.38 209 LEU B N 1
ATOM 4395 C CA . LEU B 1 209 ? 6.738 15.086 10.688 1 97.38 209 LEU B CA 1
ATOM 4396 C C . LEU B 1 209 ? 6.723 15.016 12.211 1 97.38 209 LEU B C 1
ATOM 4398 O O . LEU B 1 209 ? 6.863 13.93 12.781 1 97.38 209 LEU B O 1
ATOM 4402 N N . GLY B 1 210 ? 6.617 16.125 12.867 1 94.31 210 GLY B N 1
ATOM 4403 C CA . GLY B 1 210 ? 6.531 16.203 14.312 1 94.31 210 GLY B CA 1
ATOM 4404 C C . GLY B 1 210 ? 5.676 17.359 14.805 1 94.31 210 GLY B C 1
ATOM 4405 O O . GLY B 1 210 ? 5.637 18.422 14.18 1 94.31 210 GLY B O 1
ATOM 4406 N N . SER B 1 211 ? 5.078 17.094 15.938 1 90.44 211 SER B N 1
ATOM 4407 C CA . SER B 1 211 ? 4.164 18.094 16.484 1 90.44 211 SER B CA 1
ATOM 4408 C C . SER B 1 211 ? 4.707 18.703 17.766 1 90.44 211 SER B C 1
ATOM 4410 O O . SER B 1 211 ? 3.994 19.438 18.469 1 90.44 211 SER B O 1
ATOM 4412 N N . SER B 1 212 ? 5.918 18.359 18.156 1 85.62 212 SER B N 1
ATOM 4413 C CA . SER B 1 212 ? 6.598 18.891 19.344 1 85.62 212 SER B CA 1
ATOM 4414 C C . SER B 1 212 ? 8.109 18.875 19.156 1 85.62 212 SER B C 1
ATOM 4416 O O . SER B 1 212 ? 8.617 18.406 18.141 1 85.62 212 SER B O 1
ATOM 4418 N N . GLY B 1 213 ? 8.773 19.469 20.078 1 83 213 GLY B N 1
ATOM 4419 C CA . GLY B 1 213 ? 10.227 19.469 20.016 1 83 213 GLY B CA 1
ATOM 4420 C C . GLY B 1 213 ? 10.844 18.156 20.484 1 83 213 GLY B C 1
ATOM 4421 O O . GLY B 1 213 ? 12.008 18.125 20.891 1 83 213 GLY B O 1
ATOM 4422 N N . GLY B 1 214 ? 10.109 17.094 20.453 1 88.69 214 GLY B N 1
ATOM 4423 C CA . GLY B 1 214 ? 10.539 15.82 20.984 1 88.69 214 GLY B CA 1
ATOM 4424 C C . GLY B 1 214 ? 11.305 14.977 19.984 1 88.69 214 GLY B C 1
ATOM 4425 O O . GLY B 1 214 ? 12.18 15.492 19.281 1 88.69 214 GLY B O 1
ATOM 4426 N N . GLU B 1 215 ? 11.109 13.75 20.047 1 90.81 215 GLU B N 1
ATOM 4427 C CA . GLU B 1 215 ? 11.914 12.742 19.359 1 90.81 215 GLU B CA 1
ATOM 4428 C C . GLU B 1 215 ? 11.945 12.984 17.859 1 90.81 215 GLU B C 1
ATOM 4430 O O . GLU B 1 215 ? 13.008 12.898 17.234 1 90.81 215 GLU B O 1
ATOM 4435 N N . SER B 1 216 ? 10.836 13.32 17.266 1 95.06 216 SER B N 1
ATOM 4436 C CA . SER B 1 216 ? 10.781 13.523 15.812 1 95.06 216 SER B CA 1
ATOM 4437 C C . SER B 1 216 ? 11.641 14.711 15.398 1 95.06 216 SER B C 1
ATOM 4439 O O . SER B 1 216 ? 12.391 14.633 14.422 1 95.06 216 SER B O 1
ATOM 4441 N N . ALA B 1 217 ? 11.516 15.812 16.125 1 95.31 217 ALA B N 1
ATOM 4442 C CA . ALA B 1 217 ? 12.312 17 15.828 1 95.31 217 ALA B CA 1
ATOM 4443 C C . ALA B 1 217 ? 13.805 16.703 15.953 1 95.31 217 ALA B C 1
ATOM 4445 O O . ALA B 1 217 ? 14.594 17.078 15.086 1 95.31 217 ALA B O 1
ATOM 4446 N N . VAL B 1 218 ? 14.164 15.984 16.953 1 95.25 218 VAL B N 1
ATOM 4447 C CA . VAL B 1 218 ? 15.562 15.711 17.266 1 95.25 218 VAL B CA 1
ATOM 4448 C C . VAL B 1 218 ? 16.141 14.758 16.219 1 95.25 218 VAL B C 1
ATOM 4450 O O . VAL B 1 218 ? 17.25 14.984 15.711 1 95.25 218 VAL B O 1
ATOM 4453 N N . VAL B 1 219 ? 15.43 13.719 15.867 1 96.38 219 VAL B N 1
ATOM 4454 C CA . VAL B 1 219 ? 15.961 12.766 14.891 1 96.38 219 VAL B CA 1
ATOM 4455 C C . VAL B 1 219 ? 16.062 13.43 13.523 1 96.38 219 VAL B C 1
ATOM 4457 O O . VAL B 1 219 ? 17.031 13.195 12.789 1 96.38 219 VAL B O 1
ATOM 4460 N N . ALA B 1 220 ? 15.078 14.227 13.164 1 97.94 220 ALA B N 1
ATOM 4461 C CA . ALA B 1 220 ? 15.156 14.977 11.914 1 97.94 220 ALA B CA 1
ATOM 4462 C C . ALA B 1 220 ? 16.406 15.859 11.883 1 97.94 220 ALA B C 1
ATOM 4464 O O . ALA B 1 220 ? 17.156 15.844 10.914 1 97.94 220 ALA B O 1
ATOM 4465 N N . GLY B 1 221 ? 16.547 16.625 12.953 1 97.75 221 GLY B N 1
ATOM 4466 C CA . GLY B 1 221 ? 17.688 17.531 13.039 1 97.75 221 GLY B CA 1
ATOM 4467 C C . GLY B 1 221 ? 19.031 16.812 13 1 97.75 221 GLY B C 1
ATOM 4468 O O . GLY B 1 221 ? 19.875 17.125 12.164 1 97.75 221 GLY B O 1
ATOM 4469 N N . ASN B 1 222 ? 19.172 15.781 13.836 1 97.44 222 ASN B N 1
ATOM 4470 C CA . ASN B 1 222 ? 20.438 15.07 13.969 1 97.44 222 ASN B CA 1
ATOM 4471 C C . ASN B 1 222 ? 20.859 14.414 12.656 1 97.44 222 ASN B C 1
ATOM 4473 O O . ASN B 1 222 ? 22.047 14.258 12.383 1 97.44 222 ASN B O 1
ATOM 4477 N N . ARG B 1 223 ? 19.891 14.156 11.836 1 97.75 223 ARG B N 1
ATOM 4478 C CA . ARG B 1 223 ? 20.188 13.445 10.594 1 97.75 223 ARG B CA 1
ATOM 4479 C C . ARG B 1 223 ? 20.188 14.406 9.406 1 97.75 223 ARG B C 1
ATOM 4481 O O . ARG B 1 223 ? 20.375 13.984 8.266 1 97.75 223 ARG B O 1
ATOM 4488 N N . GLY B 1 224 ? 19.984 15.648 9.664 1 98.31 224 GLY B N 1
ATOM 4489 C CA . GLY B 1 224 ? 19.953 16.641 8.602 1 98.31 224 GLY B CA 1
ATOM 4490 C C . GLY B 1 224 ? 18.844 16.391 7.59 1 98.31 224 GLY B C 1
ATOM 4491 O O . GLY B 1 224 ? 19.078 16.453 6.379 1 98.31 224 GLY B O 1
ATOM 4492 N N . LEU B 1 225 ? 17.703 16 8.047 1 98.69 225 LEU B N 1
ATOM 4493 C CA . LEU B 1 225 ? 16.531 15.766 7.203 1 98.69 225 LEU B CA 1
ATOM 4494 C C . LEU B 1 225 ? 15.586 16.953 7.234 1 98.69 225 LEU B C 1
ATOM 4496 O O . LEU B 1 225 ? 15.719 17.844 8.086 1 98.69 225 LEU B O 1
ATOM 4500 N N . ARG B 1 226 ? 14.703 17.031 6.25 1 98.81 226 ARG B N 1
ATOM 4501 C CA . ARG B 1 226 ? 13.656 18.047 6.25 1 98.81 226 ARG B CA 1
ATOM 4502 C C . ARG B 1 226 ? 12.641 17.781 7.352 1 98.81 226 ARG B C 1
ATOM 4504 O O . ARG B 1 226 ? 12.406 16.625 7.73 1 98.81 226 ARG B O 1
ATOM 4511 N N . PHE B 1 227 ? 12.055 18.828 7.895 1 98.69 227 PHE B N 1
ATOM 4512 C CA . PHE B 1 227 ? 11.141 18.719 9.023 1 98.69 227 PHE B CA 1
ATOM 4513 C C . PHE B 1 227 ? 9.836 19.453 8.734 1 98.69 227 PHE B C 1
ATOM 4515 O O . PHE B 1 227 ? 9.852 20.578 8.242 1 98.69 227 PHE B O 1
ATOM 4522 N N . ALA B 1 228 ? 8.719 18.781 8.945 1 98.75 228 ALA B N 1
ATOM 4523 C CA . ALA B 1 228 ? 7.406 19.422 8.859 1 98.75 228 ALA B CA 1
ATOM 4524 C C . ALA B 1 228 ? 6.703 19.406 10.219 1 98.75 228 ALA B C 1
ATOM 4526 O O . ALA B 1 228 ? 6.602 18.375 10.867 1 98.75 228 ALA B O 1
ATOM 4527 N N . THR B 1 229 ? 6.309 20.516 10.672 1 97.5 229 THR B N 1
ATOM 4528 C CA . THR B 1 229 ? 5.488 20.625 11.875 1 97.5 229 THR B CA 1
ATOM 4529 C C . THR B 1 229 ? 4.129 21.234 11.547 1 97.5 229 THR B C 1
ATOM 4531 O O . THR B 1 229 ? 3.867 21.609 10.398 1 97.5 229 THR B O 1
ATOM 4534 N N . ASN B 1 230 ? 3.201 21.219 12.5 1 97.25 230 ASN B N 1
ATOM 4535 C CA . ASN B 1 230 ? 1.825 21.516 12.109 1 97.25 230 ASN B CA 1
ATOM 4536 C C . ASN B 1 230 ? 1.166 22.516 13.055 1 97.25 230 ASN B C 1
ATOM 4538 O O . ASN B 1 230 ? 1.151 22.297 14.273 1 97.25 230 ASN B O 1
ATOM 4542 N N . TYR B 1 231 ? 0.683 23.578 12.539 1 98.12 231 TYR B N 1
ATOM 4543 C CA . TYR B 1 231 ? -0.142 24.562 13.219 1 98.12 231 TYR B CA 1
ATOM 4544 C C . TYR B 1 231 ? -1.618 24.188 13.141 1 98.12 231 TYR B C 1
ATOM 4546 O O . TYR B 1 231 ? -2.422 24.641 13.961 1 98.12 231 TYR B O 1
ATOM 4554 N N . HIS B 1 232 ? -1.96 23.266 12.195 1 96.94 232 HIS B N 1
ATOM 4555 C CA . HIS B 1 232 ?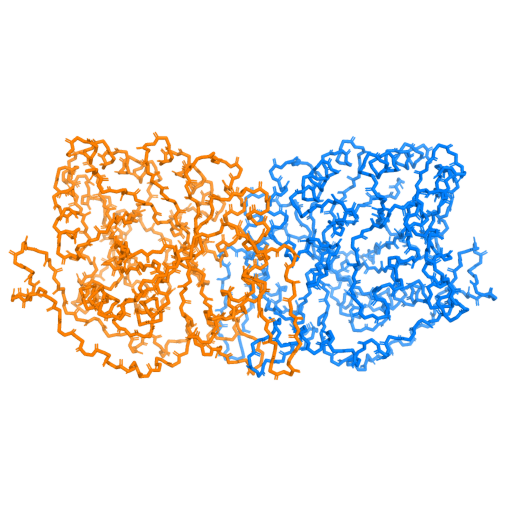 -3.367 22.953 11.969 1 96.94 232 HIS B CA 1
ATOM 4556 C C . HIS B 1 232 ? -3.891 21.984 13.031 1 96.94 232 HIS B C 1
ATOM 4558 O O . HIS B 1 232 ? -5.094 21.938 13.289 1 96.94 232 HIS B O 1
ATOM 4564 N N . VAL B 1 233 ? -2.992 21.219 13.648 1 94.44 233 VAL B N 1
ATOM 4565 C CA . VAL B 1 233 ? -3.428 20.234 14.633 1 94.44 233 VAL B CA 1
ATOM 4566 C C . VAL B 1 233 ? -2.889 20.609 16.016 1 94.44 233 VAL B C 1
ATOM 4568 O O . VAL B 1 233 ? -3.572 20.438 17.031 1 94.44 233 VAL B O 1
ATOM 4571 N N . ALA B 1 234 ? -1.646 21.125 16.047 1 94.38 234 ALA B N 1
ATOM 4572 C CA . ALA B 1 234 ? -0.961 21.438 17.312 1 94.38 234 ALA B CA 1
ATOM 4573 C C . ALA B 1 234 ? -0.374 22.844 17.266 1 94.38 234 ALA B C 1
ATOM 4575 O O . ALA B 1 234 ? 0.832 23.016 17.453 1 94.38 234 ALA B O 1
ATOM 4576 N N . PRO B 1 235 ? -1.236 23.781 17.25 1 96.94 235 PRO B N 1
ATOM 4577 C CA . PRO B 1 235 ? -0.727 25.156 17.156 1 96.94 235 PRO B CA 1
ATOM 4578 C C . PRO B 1 235 ? 0.055 25.578 18.406 1 96.94 235 PRO B C 1
ATOM 4580 O O . PRO B 1 235 ? 0.981 26.391 18.312 1 96.94 235 PRO B O 1
ATOM 4583 N N . ALA B 1 236 ? -0.178 24.984 19.516 1 95.62 236 ALA B N 1
ATOM 4584 C CA . ALA B 1 236 ? 0.425 25.375 20.797 1 95.62 236 ALA B CA 1
ATOM 4585 C C . ALA B 1 236 ? 1.923 25.078 20.797 1 95.62 236 ALA B C 1
ATOM 4587 O O . ALA B 1 236 ? 2.686 25.734 21.516 1 95.62 236 ALA B O 1
ATOM 4588 N N . THR B 1 237 ? 2.354 24.094 20.016 1 94.44 237 THR B N 1
ATOM 4589 C CA . THR B 1 237 ? 3.729 23.625 20.156 1 94.44 237 THR B CA 1
ATOM 4590 C C . THR B 1 237 ? 4.5 23.844 18.859 1 94.44 237 THR B C 1
ATOM 4592 O O . THR B 1 237 ? 5.594 23.297 18.688 1 94.44 237 THR B O 1
ATOM 4595 N N . VAL B 1 238 ? 3.922 24.609 17.938 1 96.31 238 VAL B N 1
ATOM 4596 C CA . VAL B 1 238 ? 4.492 24.734 16.594 1 96.31 238 VAL B CA 1
ATOM 4597 C C . VAL B 1 238 ? 5.867 25.391 16.672 1 96.31 238 VAL B C 1
ATOM 4599 O O . VAL B 1 238 ? 6.801 24.969 15.992 1 96.31 238 VAL B O 1
ATOM 4602 N N . LEU B 1 239 ? 6.039 26.406 17.531 1 96.38 239 LEU B N 1
ATOM 4603 C CA . LEU B 1 239 ? 7.309 27.109 17.672 1 96.38 239 LEU B CA 1
ATOM 4604 C C . LEU B 1 239 ? 8.352 26.219 18.328 1 96.38 239 LEU B C 1
ATOM 4606 O O . LEU B 1 239 ? 9.492 26.156 17.859 1 96.38 239 LEU B O 1
ATOM 4610 N N . GLU B 1 240 ? 7.934 25.562 19.375 1 93.62 240 GLU B N 1
ATOM 4611 C CA . GLU B 1 240 ? 8.828 24.641 20.062 1 93.62 240 GLU B CA 1
ATOM 4612 C C . GLU B 1 240 ? 9.32 23.531 19.125 1 93.62 240 GLU B C 1
ATOM 4614 O O . GLU B 1 240 ? 10.484 23.141 19.188 1 93.62 240 GLU B O 1
ATOM 4619 N N . ALA B 1 241 ? 8.438 23.016 18.344 1 95.31 241 ALA B N 1
ATOM 4620 C CA . ALA B 1 241 ? 8.789 21.953 17.391 1 95.31 241 ALA B CA 1
ATOM 4621 C C . ALA B 1 241 ? 9.836 22.453 16.391 1 95.31 241 ALA B C 1
ATOM 4623 O O . ALA B 1 241 ? 10.867 21.797 16.203 1 95.31 241 ALA B O 1
ATOM 4624 N N . ALA B 1 242 ? 9.594 23.594 15.773 1 96.81 242 ALA B N 1
ATOM 4625 C CA . ALA B 1 242 ? 10.516 24.156 14.797 1 96.81 242 ALA B CA 1
ATOM 4626 C C . ALA B 1 242 ? 11.867 24.484 15.43 1 96.81 242 ALA B C 1
ATOM 4628 O O . ALA B 1 242 ? 12.914 24.156 14.859 1 96.81 242 ALA B O 1
ATOM 4629 N N . ASP B 1 243 ? 11.844 25.047 16.594 1 95.75 243 ASP B N 1
ATOM 4630 C CA . ASP B 1 243 ? 13.07 25.422 17.281 1 95.75 243 ASP B CA 1
ATOM 4631 C C . ASP B 1 243 ? 13.852 24.203 17.734 1 95.75 243 ASP B C 1
ATOM 4633 O O . ASP B 1 243 ? 15.086 24.188 17.688 1 95.75 243 ASP B O 1
ATOM 4637 N N . GLY B 1 244 ? 13.133 23.203 18.25 1 94.31 244 GLY B N 1
ATOM 4638 C CA . GLY B 1 244 ? 13.781 21.969 18.625 1 94.31 244 GLY B CA 1
ATOM 4639 C C . GLY B 1 244 ? 14.516 21.297 17.469 1 94.31 244 GLY B C 1
ATOM 4640 O O . GLY B 1 244 ? 15.641 20.828 17.641 1 94.31 244 GLY B O 1
ATOM 4641 N N . TYR B 1 245 ? 13.922 21.297 16.359 1 97.19 245 TYR B N 1
ATOM 4642 C CA . TYR B 1 245 ? 14.555 20.781 15.148 1 97.19 245 TYR B CA 1
ATOM 4643 C C . TYR B 1 245 ? 15.805 21.578 14.805 1 97.19 245 TYR B C 1
ATOM 4645 O O . TYR B 1 245 ? 16.875 21 14.578 1 97.19 245 TYR B O 1
ATOM 4653 N N . ARG B 1 246 ? 15.68 22.891 14.773 1 96.94 246 ARG B N 1
ATOM 4654 C CA . ARG B 1 246 ? 16.797 23.75 14.391 1 96.94 246 ARG B CA 1
ATOM 4655 C C . ARG B 1 246 ? 17.953 23.594 15.375 1 96.94 246 ARG B C 1
ATOM 4657 O O . ARG B 1 246 ? 19.125 23.609 14.969 1 96.94 246 ARG B O 1
ATOM 4664 N N . ALA B 1 247 ? 17.594 23.469 16.609 1 95.44 247 ALA B N 1
ATOM 4665 C CA . ALA B 1 247 ? 18.625 23.312 17.641 1 95.44 247 ALA B CA 1
ATOM 4666 C C . ALA B 1 247 ? 19.391 22 17.453 1 95.44 247 ALA B C 1
ATOM 4668 O O . ALA B 1 247 ? 20.578 21.922 17.75 1 95.44 247 ALA B O 1
ATOM 4669 N N . ALA B 1 248 ? 18.734 21.016 16.953 1 96.38 248 ALA B N 1
ATOM 4670 C CA . ALA B 1 248 ? 19.328 19.688 16.828 1 96.38 248 ALA B CA 1
ATOM 4671 C C . ALA B 1 248 ? 19.969 19.516 15.453 1 96.38 248 ALA B C 1
ATOM 4673 O O . ALA B 1 248 ? 20.703 18.547 15.227 1 96.38 248 ALA B O 1
ATOM 4674 N N . PHE B 1 249 ? 19.844 20.422 14.555 1 97.81 249 PHE B N 1
ATOM 4675 C CA . PHE B 1 249 ? 20.156 20.234 13.148 1 97.81 249 PHE B CA 1
ATOM 4676 C C . PHE B 1 249 ? 21.672 20.078 12.945 1 97.81 249 PHE B C 1
ATOM 4678 O O . PHE B 1 249 ? 22.453 20.828 13.508 1 97.81 249 PHE B O 1
ATOM 4685 N N . ARG B 1 250 ? 21.984 19.078 12.211 1 98.25 250 ARG B N 1
ATOM 4686 C CA . ARG B 1 250 ? 23.312 18.875 11.664 1 98.25 250 ARG B CA 1
ATOM 4687 C C . ARG B 1 250 ? 23.266 18.75 10.141 1 98.25 250 ARG B C 1
ATOM 4689 O O . ARG B 1 250 ? 22.438 18.016 9.594 1 98.25 250 ARG B O 1
ATOM 4696 N N . PRO B 1 251 ? 24.156 19.5 9.461 1 98.06 251 PRO B N 1
ATOM 4697 C CA . PRO B 1 251 ? 24.156 19.406 7.996 1 98.06 251 PRO B CA 1
ATOM 4698 C C . PRO B 1 251 ? 24.344 17.969 7.496 1 98.06 251 PRO B C 1
ATOM 4700 O O . PRO B 1 251 ? 25.016 17.172 8.148 1 98.06 251 PRO B O 1
ATOM 4703 N N . SER B 1 252 ? 23.719 17.672 6.434 1 97.19 252 SER B N 1
ATOM 4704 C CA . SER B 1 252 ? 23.844 16.406 5.73 1 97.19 252 SER B CA 1
ATOM 4705 C C . SER B 1 252 ? 24.25 16.625 4.273 1 97.19 252 SER B C 1
ATOM 4707 O O . SER B 1 252 ? 24.484 17.75 3.85 1 97.19 252 SER B O 1
ATOM 4709 N N . ALA B 1 253 ? 24.422 15.469 3.547 1 94.19 253 ALA B N 1
ATOM 4710 C CA . ALA B 1 253 ? 24.75 15.57 2.125 1 94.19 253 ALA B CA 1
ATOM 4711 C C . ALA B 1 253 ? 23.625 16.281 1.358 1 94.19 253 ALA B C 1
ATOM 4713 O O . ALA B 1 253 ? 23.891 16.938 0.346 1 94.19 253 ALA B O 1
ATOM 4714 N N . GLU B 1 254 ? 22.469 16.266 1.906 1 94.19 254 GLU B N 1
ATOM 4715 C CA . GLU B 1 254 ? 21.312 16.797 1.191 1 94.19 254 GLU B CA 1
ATOM 4716 C C . GLU B 1 254 ? 21 18.219 1.629 1 94.19 254 GLU B C 1
ATOM 4718 O O . GLU B 1 254 ? 20.5 19.016 0.841 1 94.19 254 GLU B O 1
ATOM 4723 N N . LEU B 1 255 ? 21.234 18.484 2.928 1 97.94 255 LEU B N 1
ATOM 4724 C CA . LEU B 1 255 ? 20.844 19.781 3.477 1 97.94 255 LEU B CA 1
ATOM 4725 C C . LEU B 1 255 ? 22.016 20.438 4.211 1 97.94 255 LEU B C 1
ATOM 4727 O O . LEU B 1 255 ? 22.562 19.859 5.152 1 97.94 255 LEU B O 1
ATOM 4731 N N . GLU B 1 256 ? 22.297 21.672 3.84 1 98.06 256 GLU B N 1
ATOM 4732 C CA . GLU B 1 256 ? 23.328 22.453 4.508 1 98.06 256 GLU B CA 1
ATOM 4733 C C . GLU B 1 256 ? 22.766 23.234 5.691 1 98.06 256 GLU B C 1
ATOM 4735 O O . GLU B 1 256 ? 23.5 23.578 6.621 1 98.06 256 GLU B O 1
ATOM 4740 N N . LYS B 1 257 ? 21.516 23.531 5.598 1 98.31 257 LYS B N 1
ATOM 4741 C CA . LYS B 1 257 ? 20.812 24.297 6.617 1 98.31 257 LYS B CA 1
ATOM 4742 C C . LYS B 1 257 ? 19.438 23.688 6.926 1 98.31 257 LYS B C 1
ATOM 4744 O O . LYS B 1 257 ? 18.922 22.891 6.133 1 98.31 257 LYS B O 1
ATOM 4749 N N . PRO B 1 258 ? 18.906 24.016 8.062 1 98.19 258 PRO B N 1
ATOM 4750 C CA . PRO B 1 258 ? 17.562 23.5 8.375 1 98.19 258 PRO B CA 1
ATOM 4751 C C . PRO B 1 258 ? 16.547 23.828 7.289 1 98.19 258 PRO B C 1
ATOM 4753 O O . PRO B 1 258 ? 16.641 24.859 6.625 1 98.19 258 PRO B O 1
ATOM 4756 N N . TYR B 1 259 ? 15.625 22.953 7.074 1 98.75 259 TYR B N 1
ATOM 4757 C CA . TYR B 1 259 ? 14.531 23.109 6.121 1 98.75 259 TYR B CA 1
ATOM 4758 C C . TYR B 1 259 ? 13.195 22.703 6.742 1 98.75 259 TYR B C 1
ATOM 4760 O O . TYR B 1 259 ? 12.961 21.516 6.996 1 98.75 259 TYR B O 1
ATOM 4768 N N . VAL B 1 260 ? 12.289 23.703 6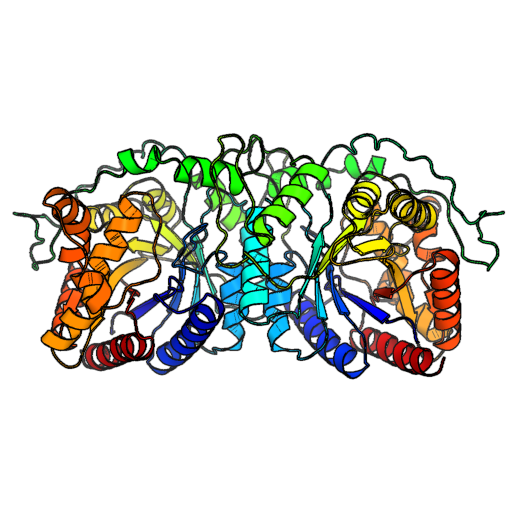.969 1 98.5 260 VAL B N 1
ATOM 4769 C CA . VAL B 1 260 ? 11.094 23.484 7.766 1 98.5 260 VAL B CA 1
ATOM 4770 C C . VAL B 1 260 ? 9.852 23.828 6.941 1 98.5 260 VAL B C 1
ATOM 4772 O O . VAL B 1 260 ? 9.836 24.828 6.219 1 98.5 260 VAL B O 1
ATOM 4775 N N . ALA B 1 261 ? 8.875 22.969 6.969 1 98.81 261 ALA B N 1
ATOM 4776 C CA . ALA B 1 261 ? 7.531 23.266 6.473 1 98.81 261 ALA B CA 1
ATOM 4777 C C . ALA B 1 261 ? 6.523 23.312 7.613 1 98.81 261 ALA B C 1
ATOM 4779 O O . ALA B 1 261 ? 6.629 22.547 8.578 1 98.81 261 ALA B O 1
ATOM 4780 N N . VAL B 1 262 ? 5.57 24.203 7.559 1 98.81 262 VAL B N 1
ATOM 4781 C CA . VAL B 1 262 ? 4.551 24.328 8.594 1 98.81 262 VAL B CA 1
ATOM 4782 C C . VAL B 1 262 ? 3.164 24.328 7.957 1 98.81 262 VAL B C 1
ATOM 4784 O O . VAL B 1 262 ? 2.939 24.984 6.941 1 98.81 262 VAL B O 1
ATOM 4787 N N . SER B 1 263 ? 2.297 23.547 8.531 1 98.75 263 SER B N 1
ATOM 4788 C CA . SER B 1 263 ? 0.951 23.422 7.98 1 98.75 263 SER B CA 1
ATOM 4789 C C . SER B 1 263 ? -0.033 24.312 8.734 1 98.75 263 SER B C 1
ATOM 4791 O O . SER B 1 263 ? 0.191 24.641 9.898 1 98.75 263 SER B O 1
ATOM 4793 N N . ALA B 1 264 ? -1.102 24.719 8.078 1 98.81 264 ALA B N 1
ATOM 4794 C CA . ALA B 1 264 ? -2.207 25.484 8.648 1 98.81 264 ALA B CA 1
ATOM 4795 C C . ALA B 1 264 ? -3.537 25.078 8.023 1 98.81 264 ALA B C 1
ATOM 4797 O O . ALA B 1 264 ? -3.588 24.688 6.855 1 98.81 264 ALA B O 1
ATOM 4798 N N . ASP B 1 265 ? -4.617 25.172 8.805 1 98.81 265 ASP B N 1
ATOM 4799 C CA . ASP B 1 265 ? -5.977 25.031 8.297 1 98.81 265 ASP B CA 1
ATOM 4800 C C . ASP B 1 265 ? -6.469 26.344 7.699 1 98.81 265 ASP B C 1
ATOM 4802 O O . ASP B 1 265 ? -6.383 27.391 8.336 1 98.81 265 ASP B O 1
ATOM 4806 N N . VAL B 1 266 ? -6.98 26.25 6.469 1 98.88 266 VAL B N 1
ATOM 4807 C CA . VAL B 1 266 ? -7.234 27.484 5.723 1 98.88 266 VAL B CA 1
ATOM 4808 C C . VAL B 1 266 ? -8.562 27.375 4.977 1 98.88 266 VAL B C 1
ATOM 4810 O O . VAL B 1 266 ? -8.867 26.312 4.406 1 98.88 266 VAL B O 1
ATOM 4813 N N . VAL B 1 267 ? -9.383 28.406 5 1 98.94 267 VAL B N 1
ATOM 4814 C CA . VAL B 1 267 ? -10.547 28.547 4.129 1 98.94 267 VAL B CA 1
ATOM 4815 C C . VAL B 1 267 ? -10.578 29.969 3.553 1 98.94 267 VAL B C 1
ATOM 4817 O O . VAL B 1 267 ? -10.672 30.953 4.297 1 98.94 267 VAL B O 1
ATOM 4820 N N . VAL B 1 268 ? -10.492 30.062 2.25 1 98.94 268 VAL B N 1
ATOM 4821 C CA . VAL B 1 268 ? -10.492 31.344 1.54 1 98.94 268 VAL B CA 1
ATOM 4822 C C . VAL B 1 268 ? -11.742 31.453 0.672 1 98.94 268 VAL B C 1
ATOM 4824 O O . VAL B 1 268 ? -12.156 30.469 0.038 1 98.94 268 VAL B O 1
ATOM 4827 N N . ALA B 1 269 ? -12.375 32.562 0.676 1 98.88 269 ALA B N 1
ATOM 4828 C CA . ALA B 1 269 ? -13.477 32.875 -0.229 1 98.88 269 ALA B CA 1
ATOM 4829 C C . ALA B 1 269 ? -13.383 34.312 -0.698 1 98.88 269 ALA B C 1
ATOM 4831 O O . ALA B 1 269 ? -12.508 35.062 -0.259 1 98.88 269 ALA B O 1
ATOM 4832 N N . ASP B 1 270 ? -14.312 34.719 -1.6 1 98.38 270 ASP B N 1
ATOM 4833 C CA . ASP B 1 270 ? -14.289 36.062 -2.207 1 98.38 270 ASP B CA 1
ATOM 4834 C C . ASP B 1 270 ? -14.555 37.125 -1.165 1 98.38 270 ASP B C 1
ATOM 4836 O O . ASP B 1 270 ? -14.094 38.281 -1.309 1 98.38 270 ASP B O 1
ATOM 4840 N N . ASN B 1 271 ? -15.32 36.781 -0.184 1 98.31 271 ASN B N 1
ATOM 4841 C CA . ASN B 1 271 ? -15.562 37.656 0.938 1 98.31 271 ASN B CA 1
ATOM 4842 C C . ASN B 1 271 ? -15.578 36.906 2.266 1 98.31 271 ASN B C 1
ATOM 4844 O O . ASN B 1 271 ? -15.758 35.688 2.293 1 98.31 271 ASN B O 1
ATOM 4848 N N . GLU B 1 272 ? -15.391 37.688 3.305 1 98.19 272 GLU B N 1
ATOM 4849 C CA . GLU B 1 272 ? -15.203 37.125 4.637 1 98.19 272 GLU B CA 1
ATOM 4850 C C . GLU B 1 272 ? -16.438 36.344 5.082 1 98.19 272 GLU B C 1
ATOM 4852 O O . GLU B 1 272 ? -16.312 35.281 5.68 1 98.19 272 GLU B O 1
ATOM 4857 N N . ALA B 1 273 ? -17.625 36.844 4.82 1 98.44 273 ALA B N 1
ATOM 4858 C CA . ALA B 1 273 ? -18.875 36.188 5.234 1 98.44 273 ALA B CA 1
ATOM 4859 C C . ALA B 1 273 ? -18.984 34.812 4.617 1 98.44 273 ALA B C 1
ATOM 4861 O O . ALA B 1 273 ? -19.375 33.844 5.297 1 98.44 273 ALA B O 1
ATOM 4862 N N . THR B 1 274 ? -18.672 34.75 3.334 1 98.62 274 THR B N 1
ATOM 4863 C CA . THR B 1 274 ? -18.719 33.469 2.641 1 98.62 274 THR B CA 1
ATOM 4864 C C . THR B 1 274 ? -17.688 32.5 3.219 1 98.62 274 THR B C 1
ATOM 4866 O O . THR B 1 274 ? -17.969 31.328 3.439 1 98.62 274 THR B O 1
ATOM 4869 N N . ALA B 1 275 ? -16.469 32.969 3.451 1 98.88 275 ALA B N 1
ATOM 4870 C CA . ALA B 1 275 ? -15.422 32.125 4.027 1 98.88 275 ALA B CA 1
ATOM 4871 C C . ALA B 1 275 ? -15.867 31.531 5.371 1 98.88 275 ALA B C 1
ATOM 4873 O O . ALA B 1 275 ? -15.688 30.344 5.625 1 98.88 275 ALA B O 1
ATOM 4874 N N . ARG B 1 276 ? -16.422 32.406 6.195 1 98.38 276 ARG B N 1
ATOM 4875 C CA . ARG B 1 276 ? -16.875 31.953 7.516 1 98.38 276 ARG B CA 1
ATOM 4876 C C . ARG B 1 276 ? -18 30.938 7.395 1 98.38 276 ARG B C 1
ATOM 4878 O O . ARG B 1 276 ? -18.062 29.984 8.172 1 98.38 276 ARG B O 1
ATOM 4885 N N . GLU B 1 277 ? -18.859 31.156 6.418 1 98.38 277 GLU B N 1
ATOM 4886 C CA . GLU B 1 277 ? -19.922 30.188 6.156 1 98.38 277 GLU B CA 1
ATOM 4887 C C . GLU B 1 277 ? -19.359 28.828 5.77 1 98.38 277 GLU B C 1
ATOM 4889 O O . GLU B 1 277 ? -19.781 27.797 6.289 1 98.38 277 GLU B O 1
ATOM 4894 N N . LEU B 1 278 ? -18.406 28.828 4.918 1 98.62 278 LEU B N 1
ATOM 4895 C CA . LEU B 1 278 ? -17.797 27.609 4.43 1 98.62 278 LEU B CA 1
ATOM 4896 C C . LEU B 1 278 ? -17.047 26.891 5.555 1 98.62 278 LEU B C 1
ATOM 4898 O O . LEU B 1 278 ? -16.953 25.656 5.551 1 98.62 278 LEU B O 1
ATOM 4902 N N . ALA B 1 279 ? -16.594 27.609 6.543 1 98.62 279 ALA B N 1
ATOM 4903 C CA . ALA B 1 279 ? -15.781 27.047 7.621 1 98.62 279 ALA B CA 1
ATOM 4904 C C . ALA B 1 279 ? -16.656 26.547 8.766 1 98.62 279 ALA B C 1
ATOM 4906 O O . ALA B 1 279 ? -16.156 25.969 9.734 1 98.62 279 ALA B O 1
ATOM 4907 N N . THR B 1 280 ? -17.969 26.703 8.688 1 97.81 280 THR B N 1
ATOM 4908 C CA . THR B 1 280 ? -18.906 26.469 9.789 1 97.81 280 THR B CA 1
ATOM 4909 C C . THR B 1 280 ? -18.812 25.016 10.273 1 97.81 280 THR B C 1
ATOM 4911 O O . THR B 1 280 ? -18.969 24.75 11.469 1 97.81 280 THR B O 1
ATOM 4914 N N . GLY B 1 281 ? -18.547 24.094 9.438 1 98.25 281 GLY B N 1
ATOM 4915 C CA . GLY B 1 281 ? -18.547 22.688 9.797 1 98.25 281 GLY B CA 1
ATOM 4916 C C . GLY B 1 281 ? -17.312 22.266 10.57 1 98.25 281 GLY B C 1
ATOM 4917 O O . GLY B 1 281 ? -17.297 21.188 11.18 1 98.25 281 GLY B O 1
ATOM 4918 N N . TYR B 1 282 ? -16.297 23.125 10.648 1 98.56 282 TYR B N 1
ATOM 4919 C CA . TYR B 1 282 ? -14.984 22.75 11.141 1 98.56 282 TYR B CA 1
ATOM 4920 C C . TYR B 1 282 ? -15.016 22.438 12.633 1 98.56 282 TYR B C 1
ATOM 4922 O O . TYR B 1 282 ? -14.477 21.422 13.07 1 98.56 282 TYR B O 1
ATOM 4930 N N . GLY B 1 283 ? -15.625 23.25 13.438 1 98.38 283 GLY B N 1
ATOM 4931 C CA . GLY B 1 283 ? -15.711 23.016 14.867 1 98.38 283 GLY B CA 1
ATOM 4932 C C . GLY B 1 283 ? -16.328 21.688 15.227 1 98.38 283 GLY B C 1
ATOM 4933 O O . GLY B 1 283 ? -15.812 20.953 16.078 1 98.38 283 GLY B O 1
ATOM 4934 N N . LEU B 1 284 ? -17.469 21.375 14.594 1 98.62 284 LEU B N 1
ATOM 4935 C CA . LEU B 1 284 ? -18.156 20.109 14.836 1 98.62 284 LEU B CA 1
ATOM 4936 C C . LEU B 1 284 ? -17.297 18.922 14.43 1 98.62 284 LEU B C 1
ATOM 4938 O O . LEU B 1 284 ? -17.266 17.906 15.117 1 98.62 284 LEU B O 1
ATOM 4942 N N . TRP B 1 285 ? -16.641 19.078 13.336 1 98.62 285 TRP B N 1
ATOM 4943 C CA . TRP B 1 285 ? -15.719 18.062 12.844 1 98.62 285 TRP B CA 1
ATOM 4944 C C . TRP B 1 285 ? -14.594 17.812 13.844 1 98.62 285 TRP B C 1
ATOM 4946 O O . TRP B 1 285 ? -14.297 16.672 14.188 1 98.62 285 TRP B O 1
ATOM 4956 N N . VAL B 1 286 ? -13.969 18.844 14.406 1 98.19 286 VAL B N 1
ATOM 4957 C CA . VAL B 1 286 ? -12.914 18.734 15.398 1 98.19 286 VAL B CA 1
ATOM 4958 C C . VAL B 1 286 ? -13.469 18.094 16.672 1 98.19 286 VAL B C 1
ATOM 4960 O O . VAL B 1 286 ? -12.812 17.234 17.281 1 98.19 286 VAL B O 1
ATOM 4963 N N . ARG B 1 287 ? -14.617 18.516 17.062 1 97.62 287 ARG B N 1
ATOM 4964 C CA . ARG B 1 287 ? -15.242 17.953 18.266 1 97.62 287 ARG B CA 1
ATOM 4965 C C . ARG B 1 287 ? -15.375 16.438 18.156 1 97.62 287 ARG B C 1
ATOM 4967 O O . ARG B 1 287 ? -15.078 15.719 19.109 1 97.62 287 ARG B O 1
ATOM 4974 N N . SER B 1 288 ? -15.852 15.984 17.016 1 96.75 288 SER B N 1
ATOM 4975 C CA . SER B 1 288 ? -16.047 14.547 16.844 1 96.75 288 SER B CA 1
ATOM 4976 C C . SER B 1 288 ? -14.734 13.789 17 1 96.75 288 SER B C 1
ATOM 4978 O O . SER B 1 288 ? -14.703 12.711 17.609 1 96.75 288 SER B O 1
ATOM 4980 N N . ILE B 1 289 ? -13.664 14.297 16.453 1 95.31 289 ILE B N 1
ATOM 4981 C CA . ILE B 1 289 ? -12.336 13.695 16.594 1 95.31 289 ILE B CA 1
ATOM 4982 C C . ILE B 1 289 ? -11.938 13.656 18.062 1 95.31 289 ILE B C 1
ATOM 4984 O O . ILE B 1 289 ? -11.531 12.609 18.578 1 95.31 289 ILE B O 1
ATOM 4988 N N . ARG B 1 290 ? -12.141 14.758 18.812 1 95.25 290 ARG B N 1
ATOM 4989 C CA . ARG B 1 290 ? -11.594 14.938 20.156 1 95.25 290 ARG B CA 1
ATOM 4990 C C . ARG B 1 290 ? -12.5 14.289 21.188 1 95.25 290 ARG B C 1
ATOM 4992 O O . ARG B 1 290 ? -12.094 14.109 22.344 1 95.25 290 ARG B O 1
ATOM 4999 N N . THR B 1 291 ? -13.688 13.898 20.781 1 93.12 291 THR B N 1
ATOM 5000 C CA . THR B 1 291 ? -14.547 13.164 21.703 1 93.12 291 THR B CA 1
ATOM 5001 C C . THR B 1 291 ? -14.477 11.664 21.438 1 93.12 291 THR B C 1
ATOM 5003 O O . THR B 1 291 ? -15.203 10.883 22.047 1 93.12 291 THR B O 1
ATOM 5006 N N . GLY B 1 292 ? -13.664 11.297 20.469 1 89.81 292 GLY B N 1
ATOM 5007 C CA . GLY B 1 292 ? -13.383 9.883 20.281 1 89.81 292 GLY B CA 1
ATOM 5008 C C . GLY B 1 292 ? -14.266 9.234 19.234 1 89.81 292 GLY B C 1
ATOM 5009 O O . GLY B 1 292 ? -14.227 8.016 19.047 1 89.81 292 GLY B O 1
ATOM 5010 N N . GLU B 1 293 ? -15.047 9.961 18.5 1 90.25 293 GLU B N 1
ATOM 5011 C CA . GLU B 1 293 ? -15.93 9.422 17.469 1 90.25 293 GLU B CA 1
ATOM 5012 C C . GLU B 1 293 ? -15.18 9.25 16.141 1 90.25 293 GLU B C 1
ATOM 5014 O O . GLU B 1 293 ? -15.672 8.586 15.227 1 90.25 293 GLU B O 1
ATOM 5019 N N . GLY B 1 294 ? -13.977 9.812 16.094 1 93.12 294 GLY B N 1
ATOM 5020 C CA . GLY B 1 294 ? -13.305 9.922 14.805 1 93.12 294 GLY B CA 1
ATOM 5021 C C . GLY B 1 294 ? -13.812 11.07 13.953 1 93.12 294 GLY B C 1
ATOM 5022 O O . GLY B 1 294 ? -14.797 11.727 14.312 1 93.12 294 GLY B O 1
ATOM 5023 N N . ALA B 1 295 ? -13.117 11.336 12.898 1 97.19 295 ALA B N 1
ATOM 5024 C CA . ALA B 1 295 ? -13.555 12.383 11.984 1 97.19 295 ALA B CA 1
ATOM 5025 C C . ALA B 1 295 ? -14.859 11.992 11.297 1 97.19 295 ALA B C 1
ATOM 5027 O O . ALA B 1 295 ? -14.891 11.062 10.484 1 97.19 295 ALA B O 1
ATOM 5028 N N . ILE B 1 296 ? -15.883 12.672 11.586 1 98 296 ILE B N 1
ATOM 5029 C CA . ILE B 1 296 ? -17.172 12.43 10.945 1 98 296 ILE B CA 1
ATOM 5030 C C . ILE B 1 296 ? -17.141 12.961 9.508 1 98 296 ILE B C 1
ATOM 5032 O O . ILE B 1 296 ? -16.266 13.75 9.156 1 98 296 ILE B O 1
ATOM 5036 N N . PRO B 1 297 ? -18.094 12.438 8.648 1 98.75 297 PRO B N 1
ATOM 5037 C CA . PRO B 1 297 ? -18.234 13.141 7.375 1 98.75 297 PRO B CA 1
ATOM 5038 C C . PRO B 1 297 ? -18.438 14.641 7.555 1 98.75 297 PRO B C 1
ATOM 5040 O O . PRO B 1 297 ? -19.156 15.07 8.453 1 98.75 297 PRO B O 1
ATOM 5043 N N . PHE B 1 298 ? -17.75 15.406 6.844 1 98.88 298 PHE B N 1
ATOM 5044 C CA . PHE B 1 298 ? -17.75 16.844 7.059 1 98.88 298 PHE B CA 1
ATOM 5045 C C . PHE B 1 298 ? -19.141 17.438 6.836 1 98.88 298 PHE B C 1
ATOM 5047 O O . PHE B 1 298 ? -19.703 17.312 5.746 1 98.88 298 PHE B O 1
ATOM 5054 N N . PRO B 1 299 ? -19.703 18.094 7.75 1 98.75 299 PRO B N 1
ATOM 5055 C CA . PRO B 1 299 ? -21.109 18.516 7.707 1 98.75 299 PRO B CA 1
ATOM 5056 C C . PRO B 1 299 ? -21.328 19.734 6.828 1 98.75 299 PRO B C 1
ATOM 5058 O O . PRO B 1 299 ? -20.391 20.5 6.574 1 98.75 299 PRO B O 1
ATOM 5061 N N . THR B 1 300 ? -22.562 19.906 6.418 1 98.44 300 THR B N 1
ATOM 5062 C CA . THR B 1 300 ? -23 21.188 5.84 1 98.44 300 THR B CA 1
ATOM 5063 C C . THR B 1 300 ? -23.062 22.266 6.91 1 98.44 300 THR B C 1
ATOM 5065 O O . THR B 1 300 ? -23.109 21.969 8.109 1 98.44 300 THR B O 1
ATOM 5068 N N . PRO B 1 301 ? -23.047 23.531 6.414 1 97.94 301 PRO B N 1
ATOM 5069 C CA . PRO B 1 301 ? -23.25 24.609 7.387 1 97.94 301 PRO B CA 1
ATOM 5070 C C . PRO B 1 301 ? -24.547 24.453 8.172 1 97.94 301 PRO B C 1
ATOM 5072 O O . PRO B 1 301 ? -24.562 24.672 9.391 1 97.94 301 PRO B O 1
ATOM 5075 N N . ALA B 1 302 ? -25.594 24.016 7.531 1 97.94 302 ALA B N 1
ATOM 5076 C CA . ALA B 1 302 ? -26.875 23.812 8.195 1 97.94 302 ALA B CA 1
ATOM 5077 C C . ALA B 1 302 ? -26.797 22.719 9.258 1 97.94 302 ALA B C 1
ATOM 5079 O O . ALA B 1 302 ? -27.297 22.891 10.367 1 97.94 302 ALA B O 1
ATOM 5080 N N . GLU B 1 303 ? -26.172 21.547 8.938 1 98.06 303 GLU B N 1
ATOM 5081 C CA . GLU B 1 303 ? -25.953 20.469 9.891 1 98.06 303 GLU B CA 1
ATOM 5082 C C . GLU B 1 303 ? -25.156 20.953 11.102 1 98.06 303 GLU B C 1
ATOM 5084 O O . GLU B 1 303 ? -25.469 20.609 12.242 1 98.06 303 GLU B O 1
ATOM 5089 N N . ALA B 1 304 ? -24.125 21.703 10.844 1 97.69 304 ALA B N 1
ATOM 5090 C CA . ALA B 1 304 ? -23.266 22.219 11.914 1 97.69 304 ALA B CA 1
ATOM 5091 C C . ALA B 1 304 ? -24.031 23.156 12.836 1 97.69 304 ALA B C 1
ATOM 5093 O O . ALA B 1 304 ? -23.891 23.094 14.055 1 97.69 304 ALA B O 1
ATOM 5094 N N . ARG B 1 305 ? -24.844 24.031 12.289 1 96.62 305 ARG B N 1
ATOM 5095 C CA . ARG B 1 305 ? -25.609 25.016 13.07 1 96.62 305 ARG B CA 1
ATOM 5096 C C . ARG B 1 305 ? -26.672 24.328 13.914 1 96.62 305 ARG B C 1
ATOM 5098 O O . ARG B 1 305 ? -27.109 24.859 14.938 1 96.62 305 ARG B O 1
ATOM 5105 N N . ALA B 1 306 ? -27.078 23.156 13.453 1 97.56 306 ALA B N 1
ATOM 5106 C CA . ALA B 1 306 ? -28.125 22.422 14.148 1 97.56 306 ALA B CA 1
ATOM 5107 C C . ALA B 1 306 ? -27.594 21.781 15.43 1 97.56 306 ALA B C 1
ATOM 5109 O O . ALA B 1 306 ? -28.359 21.375 16.297 1 97.56 306 ALA B O 1
ATOM 5110 N N . HIS B 1 307 ? -26.297 21.703 15.5 1 96.75 307 HIS B N 1
ATOM 5111 C CA . HIS B 1 307 ? -25.688 21.109 16.688 1 96.75 307 HIS B CA 1
ATOM 5112 C C . HIS B 1 307 ? -25.812 22.031 17.891 1 96.75 307 HIS B C 1
ATOM 5114 O O . HIS B 1 307 ? -25.578 23.234 17.781 1 96.75 307 HIS B O 1
ATOM 5120 N N . THR B 1 308 ? -26.172 21.484 19.062 1 97.25 308 THR B N 1
ATOM 5121 C CA . THR B 1 308 ? -26.188 22.234 20.312 1 97.25 308 THR B CA 1
ATOM 5122 C C . THR B 1 308 ? -24.844 22.156 21.016 1 97.25 308 THR B C 1
ATOM 5124 O O . THR B 1 308 ? -24.375 21.078 21.375 1 97.25 308 THR B O 1
ATOM 5127 N N . TRP B 1 309 ? -24.266 23.297 21.234 1 96.88 309 TRP B N 1
ATOM 5128 C CA . TRP B 1 309 ? -22.938 23.406 21.828 1 96.88 309 TRP B CA 1
ATOM 5129 C C . TRP B 1 309 ? -23.031 23.656 23.328 1 96.88 309 TRP B C 1
ATOM 5131 O O . TRP B 1 309 ? -23.781 24.516 23.766 1 96.88 309 TRP B O 1
ATOM 5141 N N . THR B 1 310 ? -22.297 22.891 24.047 1 97.25 310 THR B N 1
ATOM 5142 C CA . THR B 1 310 ? -22.062 23.219 25.453 1 97.25 310 THR B CA 1
ATOM 5143 C C . THR B 1 310 ? -20.812 24.078 25.609 1 97.25 310 THR B C 1
ATOM 5145 O O . THR B 1 310 ? -20.016 24.203 24.672 1 97.25 310 THR B O 1
ATOM 5148 N N . ASP B 1 311 ? -20.625 24.641 26.734 1 97.06 311 ASP B N 1
ATOM 5149 C CA . ASP B 1 311 ? -19.406 25.391 27.016 1 97.06 311 ASP B CA 1
ATOM 5150 C C . ASP B 1 311 ? -18.172 24.484 26.953 1 97.06 311 ASP B C 1
ATOM 5152 O O . ASP B 1 311 ? -17.109 24.891 26.469 1 97.06 311 ASP B O 1
ATOM 5156 N N . ALA B 1 312 ? -18.391 23.344 27.375 1 95.25 312 ALA B N 1
ATOM 5157 C CA . ALA B 1 312 ? -17.297 22.375 27.359 1 95.25 312 ALA B CA 1
ATOM 5158 C C . ALA B 1 312 ? -16.906 22.031 25.922 1 95.25 312 ALA B C 1
ATOM 5160 O O . ALA B 1 312 ? -15.727 21.875 25.609 1 95.25 312 ALA B O 1
ATOM 5161 N N . ASP B 1 313 ? -17.875 21.906 25.078 1 95.44 313 ASP B N 1
ATOM 5162 C CA . ASP B 1 313 ? -17.625 21.641 23.656 1 95.44 313 ASP B CA 1
ATOM 5163 C C . ASP B 1 313 ? -16.828 22.781 23.031 1 95.44 313 ASP B C 1
ATOM 5165 O O . ASP B 1 313 ? -15.867 22.547 22.281 1 95.44 313 ASP B O 1
ATOM 5169 N N . ARG B 1 314 ? -17.25 23.938 23.312 1 96.75 314 ARG B N 1
ATOM 5170 C CA . ARG B 1 314 ? -16.609 25.109 22.734 1 96.75 314 ARG B CA 1
ATOM 5171 C C . ARG B 1 314 ? -15.156 25.219 23.188 1 96.75 314 ARG B C 1
ATOM 5173 O O . ARG B 1 314 ? -14.273 25.531 22.391 1 96.75 314 ARG B O 1
ATOM 5180 N N . ALA B 1 315 ? -14.938 24.953 24.422 1 96.5 315 ALA B N 1
ATOM 5181 C CA . ALA B 1 315 ? -13.578 24.984 24.953 1 96.5 315 ALA B CA 1
ATOM 5182 C C . ALA B 1 315 ? -12.727 23.875 24.328 1 96.5 315 ALA B C 1
ATOM 5184 O O . ALA B 1 315 ? -11.531 24.078 24.078 1 96.5 315 ALA B O 1
ATOM 5185 N N . LEU B 1 316 ? -13.352 22.797 24.094 1 96.12 316 LEU B N 1
ATOM 5186 C CA . LEU B 1 316 ? -12.68 21.609 23.578 1 96.12 316 LEU B CA 1
ATOM 5187 C C . LEU B 1 316 ? -12.102 21.875 22.188 1 96.12 316 LEU B C 1
ATOM 5189 O O . LEU B 1 316 ? -11.047 21.344 21.844 1 96.12 316 LEU B O 1
ATOM 5193 N N . VAL B 1 317 ? -12.734 22.734 21.406 1 97.62 317 VAL B N 1
ATOM 5194 C CA . VAL B 1 317 ? -12.328 22.891 20.016 1 97.62 317 VAL B CA 1
ATOM 5195 C C . VAL B 1 317 ? -11.695 24.266 19.812 1 97.62 317 VAL B C 1
ATOM 5197 O O . VAL B 1 317 ? -11.227 24.594 18.719 1 97.62 317 VAL B O 1
ATOM 5200 N N . ALA B 1 318 ? -11.609 25.125 20.828 1 97.62 318 ALA B N 1
ATOM 5201 C CA . ALA B 1 318 ? -11.297 26.547 20.719 1 97.62 318 ALA B CA 1
ATOM 5202 C C . ALA B 1 318 ? -9.93 26.766 20.062 1 97.62 318 ALA B C 1
ATOM 5204 O O . ALA B 1 318 ? -9.789 27.594 19.172 1 97.62 318 ALA B O 1
ATOM 5205 N N . ASP B 1 319 ? -8.93 26.047 20.5 1 97.56 319 ASP B N 1
ATOM 5206 C CA . ASP B 1 319 ? -7.574 26.25 19.984 1 97.56 319 ASP B CA 1
ATOM 5207 C C . ASP B 1 319 ? -7.52 26.016 18.484 1 97.56 319 ASP B C 1
ATOM 5209 O O . ASP B 1 319 ? -6.887 26.781 17.75 1 97.56 319 ASP B O 1
ATOM 5213 N N . ARG B 1 320 ? -8.273 25.016 17.953 1 98 320 ARG B N 1
ATOM 5214 C CA . ARG B 1 320 ? -8.258 24.672 16.531 1 98 320 ARG B CA 1
ATOM 5215 C C . ARG B 1 320 ? -9.094 25.656 15.727 1 98 320 ARG B C 1
ATOM 5217 O O . ARG B 1 320 ? -8.742 25.984 14.594 1 98 320 ARG B O 1
ATOM 5224 N N . VAL B 1 321 ? -10.234 26.016 16.281 1 98.12 321 VAL B N 1
ATOM 5225 C CA . VAL B 1 321 ? -11.102 26.969 15.586 1 98.12 321 VAL B CA 1
ATOM 5226 C C . VAL B 1 321 ? -10.43 28.328 15.508 1 98.12 321 VAL B C 1
ATOM 5228 O O . VAL B 1 321 ? -10.445 28.969 14.461 1 98.12 321 VAL B O 1
ATOM 5231 N N . ASP B 1 322 ? -9.758 28.734 16.594 1 97.81 322 ASP B N 1
ATOM 5232 C CA . ASP B 1 322 ? -9.156 30.062 16.672 1 97.81 322 ASP B CA 1
ATOM 5233 C C . ASP B 1 322 ? -7.934 30.172 15.773 1 97.81 322 ASP B C 1
ATOM 5235 O O . ASP B 1 322 ? -7.551 31.281 15.367 1 97.81 322 ASP B O 1
ATOM 5239 N N . THR B 1 323 ? -7.316 29.078 15.508 1 98.5 323 THR B N 1
ATOM 5240 C CA . THR B 1 323 ? -6.078 29.125 14.742 1 98.5 323 THR B CA 1
ATOM 5241 C C . THR B 1 323 ? -6.328 28.75 13.281 1 98.5 323 THR B C 1
ATOM 5243 O O . THR B 1 323 ? -5.391 28.656 12.492 1 98.5 323 THR B O 1
ATOM 5246 N N . GLN B 1 324 ? -7.59 28.469 12.922 1 98.75 324 GLN B N 1
ATOM 5247 C CA . GLN B 1 324 ? -7.941 28.328 11.516 1 98.75 324 GLN B CA 1
ATOM 5248 C C . GLN B 1 324 ? -7.902 29.672 10.797 1 98.75 324 GLN B C 1
ATOM 5250 O O . GLN B 1 324 ? -8.477 30.641 11.273 1 98.75 324 GLN B O 1
ATOM 5255 N N . PHE B 1 325 ? -7.199 29.766 9.711 1 98.88 325 PHE B N 1
ATOM 5256 C CA . PHE B 1 325 ? -7.172 31 8.93 1 98.88 325 PHE B CA 1
ATOM 5257 C C . PHE B 1 325 ? -8.344 31.047 7.957 1 98.88 325 PHE B C 1
ATOM 5259 O O . PHE B 1 325 ? -8.367 30.312 6.961 1 98.88 325 PHE B O 1
ATOM 5266 N N . VAL B 1 326 ? -9.336 31.891 8.211 1 98.94 326 VAL B N 1
ATOM 5267 C CA . VAL B 1 326 ? -10.578 31.984 7.449 1 98.94 326 VAL B CA 1
ATOM 5268 C C . VAL B 1 326 ? -10.812 33.406 6.992 1 98.94 326 VAL B C 1
ATOM 5270 O O . VAL B 1 326 ? -10.836 34.344 7.809 1 98.94 326 VAL B O 1
ATOM 5273 N N . GLY B 1 327 ? -10.953 33.625 5.699 1 98.88 327 GLY B N 1
ATOM 5274 C CA . GLY B 1 327 ? -11.234 35 5.25 1 98.88 327 GLY B CA 1
ATOM 5275 C C . GLY B 1 327 ? -10.984 35.188 3.766 1 98.88 327 GLY B C 1
ATOM 5276 O O . GLY B 1 327 ? -11.047 34.25 2.988 1 98.88 327 GLY B O 1
ATOM 5277 N N . THR B 1 328 ? -10.812 36.469 3.383 1 98.81 328 THR B N 1
ATOM 5278 C CA . THR B 1 328 ? -10.461 36.844 2.014 1 98.81 328 THR B CA 1
ATOM 5279 C C . THR B 1 328 ? -9.031 36.406 1.688 1 98.81 328 THR B C 1
ATOM 5281 O O . THR B 1 328 ? -8.258 36.062 2.59 1 98.81 328 THR B O 1
ATOM 5284 N N . PRO B 1 329 ? -8.734 36.375 0.381 1 98.75 329 PRO B N 1
ATOM 5285 C CA . PRO B 1 329 ? -7.375 36 0 1 98.75 329 PRO B CA 1
ATOM 5286 C C . PRO B 1 329 ? -6.309 36.844 0.708 1 98.75 329 PRO B C 1
ATOM 5288 O O . PRO B 1 329 ? -5.324 36.312 1.207 1 98.75 329 PRO B O 1
ATOM 5291 N N . SER B 1 330 ? -6.531 38.094 0.803 1 98.5 330 SER B N 1
ATOM 5292 C CA . SER B 1 330 ? -5.543 39 1.409 1 98.5 330 SER B CA 1
ATOM 5293 C C . SER B 1 330 ? -5.41 38.719 2.906 1 98.5 330 SER B C 1
ATOM 5295 O O . SER B 1 330 ? -4.301 38.719 3.443 1 98.5 330 SER B O 1
ATOM 5297 N N . GLN B 1 331 ? -6.527 38.531 3.586 1 98.62 331 GLN B N 1
ATOM 5298 C CA . GLN B 1 331 ? -6.516 38.281 5.02 1 98.62 331 GLN B CA 1
ATOM 5299 C C . GLN B 1 331 ? -5.742 37 5.332 1 98.62 331 GLN B C 1
ATOM 5301 O O . GLN B 1 331 ? -4.891 36.969 6.219 1 98.62 331 GLN B O 1
ATOM 5306 N N . VAL B 1 332 ? -6.055 35.969 4.609 1 98.88 332 VAL B N 1
ATOM 5307 C CA . VAL B 1 332 ? -5.445 34.656 4.859 1 98.88 332 VAL B CA 1
ATOM 5308 C C . VAL B 1 332 ? -3.963 34.719 4.484 1 98.88 332 VAL B C 1
ATOM 5310 O O . VAL B 1 332 ? -3.123 34.125 5.176 1 98.88 332 VAL B O 1
ATOM 5313 N N . ALA B 1 333 ? -3.635 35.375 3.379 1 98.56 333 ALA B N 1
ATOM 5314 C CA . ALA B 1 333 ? -2.229 35.5 3.012 1 98.56 333 ALA B CA 1
ATOM 5315 C C . ALA B 1 333 ? -1.446 36.219 4.113 1 98.56 333 ALA B C 1
ATOM 5317 O O . ALA B 1 333 ? -0.31 35.844 4.414 1 98.56 333 ALA B O 1
ATOM 5318 N N . ASP B 1 334 ? -2.047 37.25 4.703 1 98.44 334 ASP B N 1
ATOM 5319 C CA . ASP B 1 334 ? -1.413 37.938 5.828 1 98.44 334 ASP B CA 1
ATOM 5320 C C . ASP B 1 334 ? -1.153 36.969 6.98 1 98.44 334 ASP B C 1
ATOM 5322 O O . ASP B 1 334 ? -0.082 37 7.59 1 98.44 334 ASP B O 1
ATOM 5326 N N . ASP B 1 335 ? -2.141 36.188 7.301 1 98.56 335 ASP B N 1
ATOM 5327 C CA . ASP B 1 335 ? -2.012 35.219 8.375 1 98.56 335 ASP B CA 1
ATOM 5328 C C . ASP B 1 335 ? -0.913 34.219 8.07 1 98.56 335 ASP B C 1
ATOM 5330 O O . ASP B 1 335 ? -0.134 33.844 8.953 1 98.56 335 ASP B O 1
ATOM 5334 N N . LEU B 1 336 ? -0.861 33.719 6.844 1 98.75 336 LEU B N 1
ATOM 5335 C CA . LEU B 1 336 ? 0.159 32.781 6.445 1 98.75 336 LEU B CA 1
ATOM 5336 C C . LEU B 1 336 ? 1.551 33.375 6.523 1 98.75 336 LEU B C 1
ATOM 5338 O O . LEU B 1 336 ? 2.514 32.719 6.898 1 98.75 336 LEU B O 1
ATOM 5342 N N . GLU B 1 337 ? 1.685 34.656 6.145 1 98.31 337 GLU B N 1
ATOM 5343 C CA . GLU B 1 337 ? 2.965 35.344 6.281 1 98.31 337 GLU B CA 1
ATOM 5344 C C . GLU B 1 337 ? 3.383 35.438 7.746 1 98.31 337 GLU B C 1
ATOM 5346 O O . GLU B 1 337 ? 4.559 35.281 8.07 1 98.31 337 GLU B O 1
ATOM 5351 N N . ARG B 1 338 ? 2.43 35.75 8.617 1 97.88 338 ARG B N 1
ATOM 5352 C CA . ARG B 1 338 ? 2.719 35.781 10.047 1 97.88 338 ARG B CA 1
ATOM 5353 C C . ARG B 1 338 ? 3.23 34.438 10.547 1 97.88 338 ARG B C 1
ATOM 5355 O O . ARG B 1 338 ? 4.191 34.375 11.312 1 97.88 338 ARG B O 1
ATOM 5362 N N . LEU B 1 339 ? 2.549 33.375 10.133 1 98.56 339 LEU B N 1
ATOM 5363 C CA . LEU B 1 339 ? 2.965 32.031 10.508 1 98.56 339 LEU B CA 1
ATOM 5364 C C . LEU B 1 339 ? 4.363 31.734 9.977 1 98.56 339 LEU B C 1
ATOM 5366 O O . LEU B 1 339 ? 5.219 31.234 10.719 1 98.56 339 LEU B O 1
ATOM 5370 N N . ARG B 1 340 ? 4.578 31.984 8.672 1 98.19 340 ARG B N 1
ATOM 5371 C CA . ARG B 1 340 ? 5.875 31.781 8.031 1 98.19 340 ARG B CA 1
ATOM 5372 C C . ARG B 1 340 ? 6.984 32.469 8.812 1 98.19 340 ARG B C 1
ATOM 5374 O O . ARG B 1 340 ? 8 31.875 9.141 1 98.19 340 ARG B O 1
ATOM 5381 N N . ASP B 1 341 ? 6.746 33.75 9.133 1 97.38 341 ASP B N 1
ATOM 5382 C CA . ASP B 1 341 ? 7.777 34.562 9.758 1 97.38 341 ASP B CA 1
ATOM 5383 C C . ASP B 1 341 ? 8.031 34.125 11.195 1 97.38 341 ASP B C 1
ATOM 5385 O O . ASP B 1 341 ? 9.18 34.062 11.641 1 97.38 341 ASP B O 1
ATOM 5389 N N . ALA B 1 342 ? 6.961 33.812 11.93 1 97.12 342 ALA B N 1
ATOM 5390 C CA . ALA B 1 342 ? 7.105 33.406 13.32 1 97.12 342 ALA B CA 1
ATOM 5391 C C . ALA B 1 342 ? 7.879 32.094 13.422 1 97.12 342 ALA B C 1
ATOM 5393 O O . ALA B 1 342 ? 8.641 31.875 14.375 1 97.12 342 ALA B O 1
ATOM 5394 N N . THR B 1 343 ? 7.719 31.203 12.461 1 96.88 343 THR B N 1
ATOM 5395 C CA . THR B 1 343 ? 8.32 29.875 12.508 1 96.88 343 THR B CA 1
ATOM 5396 C C . THR B 1 343 ? 9.562 29.812 11.625 1 96.88 343 THR B C 1
ATOM 5398 O O . THR B 1 343 ? 10.273 28.812 11.617 1 96.88 343 THR B O 1
ATOM 5401 N N . GLU B 1 344 ? 9.758 30.828 10.812 1 96.56 344 GLU B N 1
ATOM 5402 C CA . GLU B 1 344 ? 10.812 30.844 9.805 1 96.56 344 GLU B CA 1
ATOM 5403 C C . GLU B 1 344 ? 10.695 29.641 8.859 1 96.56 344 GLU B C 1
ATOM 5405 O O . GLU B 1 344 ? 11.68 28.953 8.586 1 96.56 344 GLU B O 1
ATOM 5410 N N . ALA B 1 345 ? 9.516 29.391 8.469 1 98.25 345 ALA B N 1
ATOM 5411 C CA . ALA B 1 345 ? 9.234 28.266 7.598 1 98.25 345 ALA B CA 1
ATOM 5412 C C . ALA B 1 345 ? 9.797 28.484 6.199 1 98.25 345 ALA B C 1
ATOM 5414 O O . ALA B 1 345 ? 9.727 29.609 5.672 1 98.25 345 ALA B O 1
ATOM 5415 N N . ASP B 1 346 ? 10.352 27.391 5.621 1 98.56 346 ASP B N 1
ATOM 5416 C CA . ASP B 1 346 ? 10.812 27.422 4.238 1 98.56 346 ASP B CA 1
ATOM 5417 C C . ASP B 1 346 ? 9.664 27.141 3.271 1 98.56 346 ASP B C 1
ATOM 5419 O O . ASP B 1 346 ? 9.695 27.578 2.119 1 98.56 346 ASP B O 1
ATOM 5423 N N . GLU B 1 347 ? 8.672 26.359 3.664 1 98.75 347 GLU B N 1
ATOM 5424 C CA . GLU B 1 347 ? 7.457 26.062 2.918 1 98.75 347 GLU B CA 1
ATOM 5425 C C . GLU B 1 347 ? 6.227 26.109 3.822 1 98.75 347 GLU B C 1
ATOM 5427 O O . GLU B 1 347 ? 6.344 25.984 5.043 1 98.75 347 GLU B O 1
ATOM 5432 N N . LEU B 1 348 ? 5.09 26.406 3.225 1 98.88 348 LEU B N 1
ATOM 5433 C CA . LEU B 1 348 ? 3.814 26.359 3.932 1 98.88 348 LEU B CA 1
ATOM 5434 C C . LEU B 1 348 ? 2.902 25.281 3.352 1 98.88 348 LEU B C 1
ATOM 5436 O O . LEU B 1 348 ? 2.836 25.109 2.133 1 98.88 348 LEU B O 1
ATOM 5440 N N . ILE B 1 349 ? 2.297 24.516 4.234 1 98.88 349 ILE B N 1
ATOM 5441 C CA . ILE B 1 349 ? 1.347 23.484 3.846 1 98.88 349 ILE B CA 1
ATOM 5442 C C . ILE B 1 349 ? -0.069 23.906 4.219 1 98.88 349 ILE B C 1
ATOM 5444 O O . ILE B 1 349 ? -0.352 24.188 5.387 1 98.88 349 ILE B O 1
ATOM 5448 N N . VAL B 1 350 ? -0.911 23.906 3.213 1 98.81 350 VAL B N 1
ATOM 5449 C CA . VAL B 1 350 ? -2.291 24.344 3.398 1 98.81 350 VAL B CA 1
ATOM 5450 C C . VAL B 1 350 ? -3.221 23.141 3.393 1 98.81 350 VAL B C 1
ATOM 5452 O O . VAL B 1 350 ? -3.137 22.281 2.504 1 98.81 350 VAL B O 1
ATOM 5455 N N . THR B 1 351 ? -4.059 23 4.355 1 98.75 351 THR B N 1
ATOM 5456 C CA . THR B 1 351 ? -5.145 22.031 4.34 1 98.75 351 THR B CA 1
ATOM 5457 C C . THR B 1 351 ? -6.5 22.734 4.43 1 98.75 351 THR B C 1
ATOM 5459 O O . THR B 1 351 ? -6.695 23.609 5.27 1 98.75 351 THR B O 1
ATOM 5462 N N . THR B 1 352 ? -7.379 22.438 3.52 1 98.75 352 THR B N 1
ATOM 5463 C CA . THR B 1 352 ? -8.711 23.016 3.426 1 98.75 352 THR B CA 1
ATOM 5464 C C . THR B 1 352 ? -9.773 21.922 3.332 1 98.75 352 THR B C 1
ATOM 5466 O O . THR B 1 352 ? -9.695 21.047 2.469 1 98.75 352 THR B O 1
ATOM 5469 N N . ILE B 1 353 ? -10.695 21.984 4.188 1 98.31 353 ILE B N 1
ATOM 5470 C CA . ILE B 1 353 ? -11.867 21.125 4.066 1 98.31 353 ILE B CA 1
ATOM 5471 C C . ILE B 1 353 ? -13.133 21.984 4.035 1 98.31 353 ILE B C 1
ATOM 5473 O O . ILE B 1 353 ? -13.289 22.891 4.852 1 98.31 353 ILE B O 1
ATOM 5477 N N . THR B 1 354 ? -13.953 21.844 3.109 1 98.69 354 THR B N 1
ATOM 5478 C CA . THR B 1 354 ? -15.312 22.359 2.986 1 98.69 354 THR B CA 1
ATOM 5479 C C . THR B 1 354 ? -16.266 21.234 2.582 1 98.69 354 THR B C 1
ATOM 5481 O O . THR B 1 354 ? -15.844 20.172 2.154 1 98.69 354 THR B O 1
ATOM 5484 N N . HIS B 1 355 ? -17.562 21.516 2.783 1 98.75 355 HIS B N 1
ATOM 5485 C CA . HIS B 1 355 ? -18.516 20.484 2.416 1 98.75 355 HIS B CA 1
ATOM 5486 C C . HIS B 1 355 ? -18.547 20.266 0.907 1 98.75 355 HIS B C 1
ATOM 5488 O O . HIS B 1 355 ? -18.484 19.125 0.441 1 98.75 355 HIS B O 1
ATOM 5494 N N . ASP B 1 356 ? -18.609 21.312 0.188 1 98.5 356 ASP B N 1
ATOM 5495 C CA . ASP B 1 356 ? -18.641 21.234 -1.269 1 98.5 356 ASP B CA 1
ATOM 5496 C C . ASP B 1 356 ? -17.219 21.281 -1.844 1 98.5 356 ASP B C 1
ATOM 5498 O O . ASP B 1 356 ? -16.438 22.156 -1.487 1 98.5 356 ASP B O 1
ATOM 5502 N N . HIS B 1 357 ? -16.906 20.375 -2.77 1 98.69 357 HIS B N 1
ATOM 5503 C CA . HIS B 1 357 ? -15.578 20.266 -3.369 1 98.69 357 HIS B CA 1
ATOM 5504 C C . HIS B 1 357 ? -15.234 21.516 -4.172 1 98.69 357 HIS B C 1
ATOM 5506 O O . HIS B 1 357 ? -14.086 21.969 -4.148 1 98.69 357 HIS B O 1
ATOM 5512 N N . GLU B 1 358 ? -16.172 22.062 -4.863 1 98.69 358 GLU B N 1
ATOM 5513 C CA . GLU B 1 358 ? -15.898 23.234 -5.688 1 98.69 358 GLU B CA 1
ATOM 5514 C C . GLU B 1 358 ? -15.469 24.422 -4.832 1 98.69 358 GLU B C 1
ATOM 5516 O O . GLU B 1 358 ? -14.641 25.234 -5.258 1 98.69 358 GLU B O 1
ATOM 5521 N N . ASP B 1 359 ? -16.047 24.531 -3.658 1 98.88 359 ASP B N 1
ATOM 5522 C CA . ASP B 1 359 ? -15.633 25.578 -2.736 1 98.88 359 ASP B CA 1
ATOM 5523 C C . ASP B 1 359 ? -14.195 25.359 -2.271 1 98.88 359 ASP B C 1
ATOM 5525 O O . ASP B 1 359 ? -13.43 26.312 -2.131 1 98.88 359 ASP B O 1
ATOM 5529 N N . ARG B 1 360 ? -13.859 24.156 -1.998 1 98.81 360 ARG B N 1
ATOM 5530 C CA . ARG B 1 360 ? -12.5 23.781 -1.615 1 98.81 360 ARG B CA 1
ATOM 5531 C C . ARG B 1 360 ? -11.5 24.156 -2.699 1 98.81 360 ARG B C 1
ATOM 5533 O O . ARG B 1 360 ? -10.484 24.797 -2.414 1 98.81 360 ARG B O 1
ATOM 5540 N N . VAL B 1 361 ? -11.781 23.828 -3.932 1 98.88 361 VAL B N 1
ATOM 5541 C CA . VAL B 1 361 ? -10.93 24.141 -5.07 1 98.88 361 VAL B CA 1
ATOM 5542 C C . VAL B 1 361 ? -10.797 25.656 -5.219 1 98.88 361 VAL B C 1
ATOM 5544 O O . VAL B 1 361 ? -9.695 26.172 -5.43 1 98.88 361 VAL B O 1
ATOM 5547 N N . ARG B 1 362 ? -11.938 26.312 -5.102 1 98.88 362 ARG B N 1
ATOM 5548 C CA . ARG B 1 362 ? -11.93 27.766 -5.219 1 98.88 362 ARG B CA 1
ATOM 5549 C C . ARG B 1 362 ? -11.062 28.406 -4.137 1 98.88 362 ARG B C 1
ATOM 5551 O O . ARG B 1 362 ? -10.359 29.375 -4.395 1 98.88 362 ARG B O 1
ATOM 5558 N N . SER B 1 363 ? -11.133 27.891 -2.949 1 98.94 363 SER B N 1
ATOM 5559 C CA . SER B 1 363 ? -10.281 28.359 -1.862 1 98.94 363 SER B CA 1
ATOM 5560 C C . SER B 1 363 ? -8.805 28.297 -2.246 1 98.94 363 SER B C 1
ATOM 5562 O O . SER B 1 363 ? -8.078 29.281 -2.084 1 98.94 363 SER B O 1
ATOM 5564 N N . TYR B 1 364 ? -8.352 27.203 -2.766 1 98.94 364 TYR B N 1
ATOM 5565 C CA . TYR B 1 364 ? -6.961 27.031 -3.186 1 98.94 364 TYR B CA 1
ATOM 5566 C C . TYR B 1 364 ? -6.621 27.984 -4.328 1 98.94 364 TYR B C 1
ATOM 5568 O O . TYR B 1 364 ? -5.52 28.531 -4.375 1 98.94 364 TYR B O 1
ATOM 5576 N N . GLN B 1 365 ? -7.551 28.156 -5.258 1 98.88 365 GLN B N 1
ATOM 5577 C CA . GLN B 1 365 ? -7.34 29.047 -6.402 1 98.88 365 GLN B CA 1
ATOM 5578 C C . GLN B 1 365 ? -7.121 30.484 -5.953 1 98.88 365 GLN B C 1
ATOM 5580 O O . GLN B 1 365 ? -6.16 31.125 -6.371 1 98.88 365 GLN B O 1
ATOM 5585 N N . LEU B 1 366 ? -8.031 30.969 -5.102 1 98.88 366 LEU B N 1
ATOM 5586 C CA . LEU B 1 366 ? -7.965 32.344 -4.617 1 98.88 366 LEU B CA 1
ATOM 5587 C C . LEU B 1 366 ? -6.668 32.594 -3.846 1 98.88 366 LEU B C 1
ATOM 5589 O O . LEU B 1 366 ? -6.035 33.625 -4.004 1 98.88 366 LEU B O 1
ATOM 5593 N N . LEU B 1 367 ? -6.297 31.609 -3.033 1 98.88 367 LEU B N 1
ATOM 5594 C CA . LEU B 1 367 ? -5.078 31.75 -2.244 1 98.88 367 LEU B CA 1
ATOM 5595 C C . LEU B 1 367 ? -3.848 31.797 -3.145 1 98.88 367 LEU B C 1
ATOM 5597 O O . LEU B 1 367 ? -2.961 32.625 -2.949 1 98.88 367 LEU B O 1
ATOM 5601 N N . ALA B 1 368 ? -3.764 30.875 -4.078 1 98.69 368 ALA B N 1
ATOM 5602 C CA . ALA B 1 368 ? -2.623 30.828 -4.992 1 98.69 368 ALA B CA 1
ATOM 5603 C C . ALA B 1 368 ? -2.455 32.125 -5.742 1 98.69 368 ALA B C 1
ATOM 5605 O O . ALA B 1 368 ? -1.338 32.625 -5.887 1 98.69 368 ALA B O 1
ATOM 5606 N N . GLU B 1 369 ? -3.561 32.688 -6.246 1 98.19 369 GLU B N 1
ATOM 5607 C CA . GLU B 1 369 ? -3.531 33.938 -6.984 1 98.19 369 GLU B CA 1
ATOM 5608 C C . GLU B 1 369 ? -3.008 35.094 -6.113 1 98.19 369 GLU B C 1
ATOM 5610 O O . GLU B 1 369 ? -2.15 35.844 -6.543 1 98.19 369 GLU B O 1
ATOM 5615 N N . GLU B 1 370 ? -3.525 35.156 -4.945 1 98.25 370 GLU B N 1
ATOM 5616 C CA . GLU B 1 370 ? -3.086 36.219 -4.023 1 98.25 370 GLU B CA 1
ATOM 5617 C C . GLU B 1 370 ? -1.618 36.031 -3.645 1 98.25 370 GLU B C 1
ATOM 5619 O O . GLU B 1 370 ? -0.859 37 -3.6 1 98.25 370 GLU B O 1
ATOM 5624 N N . TRP B 1 371 ? -1.254 34.781 -3.336 1 98 371 TRP B N 1
ATOM 5625 C CA . TRP B 1 371 ? 0.098 34.5 -2.877 1 98 371 TRP B CA 1
ATOM 5626 C C . TRP B 1 371 ? 1.125 34.812 -3.955 1 98 371 TRP B C 1
ATOM 5628 O O . TRP B 1 371 ? 2.217 35.312 -3.654 1 98 371 TRP B O 1
ATOM 5638 N N . ALA B 1 372 ? 0.82 34.594 -5.211 1 95.5 372 ALA B N 1
ATOM 5639 C CA . ALA B 1 372 ? 1.71 34.844 -6.336 1 95.5 372 ALA B CA 1
ATOM 5640 C C . ALA B 1 372 ? 1.952 36.344 -6.508 1 95.5 372 ALA B C 1
ATOM 5642 O O . ALA B 1 372 ? 2.986 36.75 -7.039 1 95.5 372 ALA B O 1
ATOM 5643 N N . ARG B 1 373 ? 1.097 37.125 -6.074 1 94 373 ARG B N 1
ATOM 5644 C CA . ARG B 1 373 ? 1.196 38.562 -6.211 1 94 373 ARG B CA 1
ATOM 5645 C C . ARG B 1 373 ? 2.062 39.156 -5.105 1 94 373 ARG B C 1
ATOM 5647 O O . ARG B 1 373 ? 2.51 40.312 -5.211 1 94 373 ARG B O 1
ATOM 5654 N N . ARG B 1 374 ? 2.285 38.469 -4.141 1 92.62 374 ARG B N 1
ATOM 5655 C CA . ARG B 1 374 ? 3.053 38.938 -2.994 1 92.62 374 ARG B CA 1
ATOM 5656 C C . ARG B 1 374 ? 4.543 38.656 -3.178 1 92.62 374 ARG B C 1
ATOM 5658 O O . ARG B 1 374 ? 4.922 37.75 -3.895 1 92.62 374 ARG B O 1
#

Radius of gyration: 27.27 Å; Cα contacts (8 Å, |Δi|>4): 1719; chains: 2; bounding box: 56×84×60 Å

Secondary structure (DSSP, 8-state):
-PPPEEEEE--BPBTT--HHHHHHHHHHHHHHHHHHT-SEEEE----S-TTB----HHHHHHHHHTT-SSSEEEEEEEEGGGS-HHHHHHHHHHHHHHSTT-EEEEEE--SS------------SS--BTTB-TT--B-PPPP--HHHHTSHHHHHHHHHHS-TT--PPPHHHHHHHHHHHHHT--B-TT--B---TTBTB---EEEEE-SSSSHHHHHHHHTT-EEEEETTT-GGGHHHHHHHHHHH----SS-SS--EEEEEEEEE-SSHHHHHHHTTTHHHHHHHHHTTS--PPBPPHHHHHHSPPPHHHHHHHHHHHHTSEEE-HHHHHHHHHHHHHHHT-SEEEEE---SSHHHHHHHHHHHHHHHHH-/-PPPEEEEE--BPBTT--HHHHHHHHHHHHHHHHHHT-SEEEE----S-TTB----HHHHHHHHHTT-SSSEEEEEEEEGGGS-HHHHHHHHHHHHHHSTT-EEEEEE--SS------------SS--BTTB-TT--B-PPPP--HHHHTSHHHHHHHHHHS-TT--PPPHHHHHHHHHHHHHT--B-TT--B---TTTTT---EEEEE-SSSSHHHHHHHHTT-EEEEETTT-GGGHHHHHHHHHHH----SS-SS--EEEEEEEEE-SSHHHHHHHTTHHHHHHHHHHTTS--PPBPPHHHHHHSPPPHHHHHHHHHHHHTSEEE-HHHHHHHHHHHHHHHT-SEEEEE---SSHHHHHHHHHHHHHHHHH-

Foldseek 3Di:
DFQAEEAEQQLWFAPPGDSVVSLVLLLVLVALLVVLPHAAYEYEADPPFATGNRHDQLVSCVVNVVSDDHHAYEYPAPAQFLPALQVLLQSVLVVCVVVPQRYAYEYEPPDDDQDPFVCPVDPQPFDADPQATPLGAGADDWDDLVVLCPFVLVVVCPVPSHDPPDGGPDPLVRVVQNVCQQCQNDADPVGDGDHRVRRHVGNYQYEYEDAALGDRLQSCQQAQHAYEYECLPRVNHLRRSLVSNQVNHDHDPVGPHYAYEYEAEEAADQFQVVQCQQCLQVLVQQLCCSVNVHRHNRYHSVVSVPDDDDPVSCVNRVSNVVRHHTGHLVSSLSNVVSVCVSSVHSHYYYYYDGNDSVSRSVRSSRNSVSSVVD/DFQAEEAEDQLWFAPPGDSVVSLVLLLVLVALLVVLPHAAYEYEADPPFATGNRHDQLVSCVVNVVSDDHHAYEYPAPAQFLPALQVLLQSVLVVCVVVPQRYAYEYEPPDDDQDPFVCPVDPQPFDADPQATPLGAGADDWADLVVLCPFVLVVVCPVPSHDPPDGGPDPLVRVVQNVCQQCQNDADPVGDGDHRVRRHVGNYQYEYEDAALGDRLQSCQQAQHAYEYECLPTVNHLRRSLVSNQVNHDHDPVGPHYAYEYEAEEAADQFQVVQCQQCLQVLVQQLCCSVNVHRHNRYHSVVSVPDDDDPVSCVNRVSNVVRHHTGHLVSSLSNVVSVCVSSVHSHYYYYYDGNDSVSVSVRSSRNSVSSVVD

Solvent-accessible surface area (backbone atoms only — not comparable to full-atom values): 37150 Å² total; per-residue (Å²): 130,82,68,46,44,26,40,43,43,55,32,57,17,27,59,94,61,44,51,38,57,19,51,52,50,45,47,51,45,52,39,51,39,40,76,62,62,36,52,33,42,24,24,24,52,42,75,61,15,77,9,27,41,26,53,44,37,62,38,53,48,32,58,40,52,83,65,50,89,76,49,28,38,30,25,60,27,45,55,42,26,65,51,37,43,49,59,52,41,34,46,52,11,51,50,24,42,75,43,70,62,38,40,33,49,19,40,23,60,44,74,68,74,80,64,79,39,80,66,58,77,52,76,48,85,64,65,67,56,97,44,18,35,91,81,62,40,75,37,45,74,76,81,81,63,66,70,49,67,72,28,71,56,46,56,50,47,54,64,37,53,38,47,55,66,44,39,51,63,60,56,67,59,40,53,49,47,37,53,24,31,27,70,53,67,31,59,47,97,86,63,49,72,49,61,43,31,35,19,41,67,48,55,60,47,59,30,30,41,29,60,33,33,34,59,47,15,35,48,19,9,60,60,25,41,32,34,33,34,28,39,49,82,33,41,48,29,35,50,35,15,50,40,17,18,56,72,36,46,33,67,35,99,85,23,82,61,85,46,36,30,38,28,37,32,44,39,36,29,95,38,47,70,57,9,50,48,53,46,46,19,49,53,58,35,49,41,29,41,71,70,52,70,26,38,44,40,36,35,42,47,68,60,36,67,67,55,84,79,49,72,66,54,50,61,70,30,38,58,54,58,70,56,40,39,63,11,24,35,67,57,34,48,51,51,50,49,34,48,33,62,75,57,62,39,58,30,40,29,40,28,62,78,43,50,50,64,68,56,37,50,47,17,54,50,46,38,43,56,47,56,73,70,104,130,77,69,46,44,26,37,44,43,52,32,56,16,29,59,93,61,43,50,38,58,18,51,55,49,46,47,51,46,52,38,51,39,39,76,62,62,34,53,35,43,26,25,24,53,44,74,60,14,76,9,27,40,27,52,43,36,63,38,53,48,30,56,38,51,82,66,50,87,75,50,28,37,30,25,59,27,46,55,42,24,63,50,38,45,49,58,52,41,35,47,52,11,50,51,24,42,75,42,69,61,38,40,32,48,19,40,24,58,44,74,69,76,79,64,79,38,79,68,58,77,54,77,48,87,63,63,69,58,95,43,17,34,91,82,61,40,74,36,45,75,77,80,80,62,67,71,49,68,72,29,71,57,46,56,50,47,54,64,38,53,38,47,54,68,43,38,55,62,61,56,66,59,40,53,50,48,36,51,24,32,28,69,54,67,29,59,46,98,88,63,48,72,49,61,43,32,33,18,41,68,48,54,59,46,58,30,30,40,30,61,34,33,33,60,48,14,35,48,20,9,59,59,25,41,32,34,33,35,28,39,50,83,33,40,48,30,34,50,36,15,48,41,17,18,56,73,37,46,32,67,36,99,86,24,82,60,84,46,35,31,38,28,36,31,43,38,35,29,97,38,48,69,58,10,51,48,52,46,46,19,50,54,58,34,49,41,30,39,70,72,52,69,26,39,45,40,35,34,43,48,68,60,36,67,68,55,85,78,50,71,67,55,50,62,72,30,38,58,55,56,71,56,39,39,63,12,25,35,68,56,34,48,51,52,50,50,35,48,33,62,74,56,62,39,58,30,38,30,40,29,60,78,44,48,50,64,68,56,37,51,47,16,53,51,46,38,43,56,47,54,68,72,95

InterPro domains:
  IPR011251 Luciferase-like domain [PF00296] (8-116)
  IPR011251 Luciferase-like domain [PF00296] (192-342)
  IPR036661 Luciferase-like domain superfamily [G3DSA:3.20.20.30] (2-373)
  IPR036661 Luciferase-like domain superfamily [SSF51679] (5-370)
  IPR050766 Bacterial Luciferase Oxidoreductase [PTHR30137] (3-117)

Nearest PDB structures (foldseek):
  4us5-assembly2_D  TM=8.896E-01  e=1.058E-29  Streptomyces bottropensis
  8cbb-assembly1_A  TM=7.522E-01  e=2.189E-16  Enhygromyxa salina
  8cbb-assembly2_D  TM=7.528E-01  e=4.269E-16  Enhygromyxa salina
  3fgc-assembly2_C  TM=7.427E-01  e=2.830E-13  Vibrio harveyi
  1brl-assembly2_C  TM=7.079E-01  e=2.220E-13  Vibrio harveyi